Protein AF-A0A9X3ETE9-F1 (afdb_monomer)

Mean predicted aligned error: 12.45 Å

Organism: NCBI:txid889268

Secondary structure (DSSP, 8-state):
---HHHHHHHHHT-HHHHHHHHTS---SSPPPTTTS--HHHHHHHTT-HHHHHHHHHTT--TTPPPTTS--HHHHHHHHHGGGGHHHHHHHHHTTPPP-HHHHHHHHHHT-HHHHHHHHHHHHHTT--HHHHHHHHHHHHHHHHHHT-HHHHHHHHTT-SS--HHHHHHHHHHHHHHT-HHHHHHHHHH----HHHHHHHHHHHHHHH--HHHHHHHHHHHHHH-HHHHHHHHHHHHHS-TT-HHHHHHHHHHHHHTT--TT---TTS--HHHHHHHTT-HHHHHHHHHHT--TT-B-TTS-BHHHHHTT-TT-TTHHHHHHHHHHTT---SPPTT--------HHHHHHHHHHHHHHHHHHHHHHHHTTT--

InterPro domains:
  IPR002110 Ankyrin repeat [PF00023] (37-65)
  IPR002110 Ankyrin repeat [PF00023] (268-298)
  IPR002110 Ankyrin repeat [PS50088] (35-67)
  IPR002110 Ankyrin repeat [PS50088] (267-299)
  IPR002110 Ankyrin repeat [SM00248] (35-64)
  IPR002110 Ankyrin repeat [SM00248] (68-100)
  IPR002110 Ankyrin repeat [SM00248] (267-296)
  IPR036770 Ankyrin repeat-containing domain superfamily [G3DSA:1.25.40.20] (1-209)
  IPR036770 Ankyrin repeat-containing domain superfamily [G3DSA:1.25.40.20] (228-322)
  IPR036770 Ankyrin repeat-containing domain superfamily [SSF48403] (5-303)
  IPR050745 Multifunctional regulatory proteins [PTHR24189] (4-121)

Structure (mmCIF, N/CA/C/O backbone):
data_AF-A0A9X3ETE9-F1
#
_entry.id   AF-A0A9X3ETE9-F1
#
loop_
_atom_site.group_PDB
_atom_site.id
_atom_site.type_symbol
_atom_site.label_atom_id
_atom_site.label_alt_id
_atom_site.label_comp_id
_atom_site.label_asym_id
_atom_site.label_entity_id
_atom_site.label_seq_id
_atom_site.pdbx_PDB_ins_code
_atom_site.Cartn_x
_atom_site.Cartn_y
_atom_site.Cartn_z
_atom_site.occupancy
_atom_site.B_iso_or_equiv
_atom_site.auth_seq_id
_atom_site.auth_comp_id
_atom_site.auth_asym_id
_atom_site.auth_atom_id
_atom_site.pdbx_PDB_model_num
ATOM 1 N N . MET A 1 1 ? 34.733 -16.353 -20.279 1.00 51.34 1 MET A N 1
ATOM 2 C CA . MET A 1 1 ? 35.047 -15.405 -19.187 1.00 51.34 1 MET A CA 1
ATOM 3 C C . MET A 1 1 ? 34.885 -14.019 -19.765 1.00 51.34 1 MET A C 1
ATOM 5 O O . MET A 1 1 ? 35.639 -13.699 -20.680 1.00 51.34 1 MET A O 1
ATOM 9 N N . VAL A 1 2 ? 33.914 -13.235 -19.292 1.00 58.25 2 VAL A N 1
ATOM 10 C CA . VAL A 1 2 ? 33.825 -11.830 -19.703 1.00 58.25 2 VAL A CA 1
ATOM 11 C C . VAL A 1 2 ? 35.070 -11.108 -19.195 1.00 58.25 2 VAL A C 1
ATOM 13 O O . VAL A 1 2 ? 35.402 -11.134 -18.010 1.00 58.25 2 VAL A O 1
ATOM 16 N N . ASP A 1 3 ? 35.808 -10.542 -20.141 1.00 69.44 3 ASP A N 1
ATOM 17 C CA . ASP A 1 3 ? 37.119 -9.945 -19.928 1.00 69.44 3 ASP A CA 1
ATOM 18 C C . ASP A 1 3 ? 36.951 -8.635 -19.131 1.00 69.44 3 ASP A C 1
ATOM 20 O O . ASP A 1 3 ? 36.194 -7.753 -19.540 1.00 69.44 3 ASP A O 1
ATOM 24 N N . ALA A 1 4 ? 37.643 -8.465 -17.997 1.00 73.38 4 ALA A N 1
ATOM 25 C CA . ALA A 1 4 ? 37.587 -7.225 -17.200 1.00 73.38 4 ALA A CA 1
ATOM 26 C C . ALA A 1 4 ? 37.816 -5.931 -18.030 1.00 73.38 4 ALA A C 1
ATOM 28 O O . ALA A 1 4 ? 37.155 -4.922 -17.777 1.00 73.38 4 ALA A O 1
ATOM 29 N N . PRO A 1 5 ? 38.667 -5.940 -19.074 1.00 80.00 5 PRO A N 1
ATOM 30 C CA . PRO A 1 5 ? 38.791 -4.845 -20.032 1.00 80.00 5 PRO A CA 1
ATOM 31 C C . PRO A 1 5 ? 37.550 -4.545 -20.895 1.00 80.00 5 PRO A C 1
ATOM 33 O O . PRO A 1 5 ? 37.408 -3.409 -21.346 1.00 80.00 5 PRO A O 1
ATOM 36 N N . LEU A 1 6 ? 36.673 -5.522 -21.170 1.00 83.19 6 LEU A N 1
ATOM 37 C CA . LEU A 1 6 ? 35.391 -5.276 -21.848 1.00 83.19 6 LEU A CA 1
ATOM 38 C C . LEU A 1 6 ? 34.442 -4.518 -20.917 1.00 83.19 6 LEU A C 1
ATOM 40 O O . LEU A 1 6 ? 33.854 -3.526 -21.332 1.00 83.19 6 LEU A O 1
ATOM 44 N N . LEU A 1 7 ? 34.352 -4.924 -19.650 1.00 83.25 7 LEU A N 1
ATOM 45 C CA . LEU A 1 7 ? 33.510 -4.246 -18.659 1.00 83.25 7 LEU A CA 1
ATOM 46 C C . LEU A 1 7 ? 33.968 -2.815 -18.395 1.00 83.25 7 LEU A C 1
ATOM 48 O O . LEU A 1 7 ? 33.142 -1.917 -18.292 1.00 83.25 7 LEU A O 1
ATOM 52 N N . GLU A 1 8 ? 35.278 -2.578 -18.349 1.00 86.12 8 GLU A N 1
ATOM 53 C CA . GLU A 1 8 ? 35.814 -1.223 -18.236 1.00 86.12 8 GLU A CA 1
ATOM 54 C C . GLU A 1 8 ? 35.444 -0.366 -19.458 1.00 86.12 8 GLU A C 1
ATOM 56 O O . GLU A 1 8 ? 35.032 0.785 -19.310 1.00 86.12 8 GLU A O 1
ATOM 61 N N . ALA A 1 9 ? 35.505 -0.934 -20.667 1.00 88.81 9 ALA A N 1
ATOM 62 C CA . ALA A 1 9 ? 35.067 -0.245 -21.879 1.00 88.81 9 ALA A CA 1
ATOM 63 C C . ALA A 1 9 ? 33.563 0.083 -21.850 1.00 88.81 9 ALA A C 1
ATOM 65 O O . ALA A 1 9 ? 33.178 1.199 -22.211 1.00 88.81 9 ALA A O 1
ATOM 66 N N . VAL A 1 10 ? 32.729 -0.847 -21.370 1.00 89.81 10 VAL A N 1
ATOM 67 C CA . VAL A 1 10 ? 31.288 -0.635 -21.148 1.00 89.81 10 VAL A CA 1
ATOM 68 C C . VAL A 1 10 ? 31.057 0.482 -20.130 1.00 89.81 10 VAL A C 1
ATOM 70 O O . VAL A 1 10 ? 30.311 1.422 -20.403 1.00 89.81 10 VAL A O 1
ATOM 73 N N . ARG A 1 11 ? 31.756 0.437 -18.991 1.00 87.75 11 ARG A N 1
ATOM 74 C CA . ARG A 1 11 ? 31.643 1.410 -17.897 1.00 87.75 11 ARG A CA 1
ATOM 75 C C . ARG A 1 11 ? 31.957 2.835 -18.352 1.00 87.75 11 ARG A C 1
ATOM 77 O O . ARG A 1 11 ? 31.238 3.782 -18.023 1.00 87.75 11 ARG A O 1
ATOM 84 N N . VAL A 1 12 ? 33.031 2.988 -19.126 1.00 89.44 12 VAL A N 1
ATOM 85 C CA . VAL A 1 12 ? 33.466 4.275 -19.687 1.00 89.44 12 VAL A CA 1
ATOM 86 C C . VAL A 1 12 ? 32.588 4.711 -20.872 1.00 89.44 12 VAL A C 1
ATOM 88 O O . VAL A 1 12 ? 32.534 5.899 -21.185 1.00 89.44 12 VAL A O 1
ATOM 91 N N . GLY A 1 13 ? 31.855 3.788 -21.501 1.00 89.44 13 GLY A N 1
ATOM 92 C CA . GLY A 1 13 ? 31.030 4.060 -22.682 1.00 89.44 13 GLY A CA 1
ATOM 93 C C . GLY A 1 13 ? 31.830 4.119 -23.990 1.00 89.44 13 GLY A C 1
ATOM 94 O O . GLY A 1 13 ? 31.407 4.772 -24.943 1.00 89.44 13 GLY A O 1
ATOM 95 N N . SER A 1 14 ? 33.004 3.479 -24.048 1.00 93.31 14 SER A N 1
ATOM 96 C CA . SER A 1 14 ? 33.895 3.517 -25.215 1.00 93.31 14 SER A CA 1
ATOM 97 C C . SER A 1 14 ? 33.429 2.545 -26.303 1.00 93.31 14 SER A C 1
ATOM 99 O O . SER A 1 14 ? 33.795 1.370 -26.312 1.00 93.31 14 SER A O 1
ATOM 101 N N . LEU A 1 15 ? 32.629 3.037 -27.255 1.00 92.31 15 LEU A N 1
ATOM 102 C CA . LEU A 1 15 ? 32.088 2.223 -28.355 1.00 92.31 15 LEU A CA 1
ATOM 103 C C . LEU A 1 15 ? 33.179 1.541 -29.192 1.00 92.31 15 LEU A C 1
ATOM 105 O O . LEU A 1 15 ? 33.000 0.413 -29.644 1.00 92.31 15 LEU A O 1
ATOM 109 N N . GLU A 1 16 ? 34.308 2.213 -29.417 1.00 90.75 16 GLU A N 1
ATOM 110 C CA . GLU A 1 16 ? 35.420 1.661 -30.197 1.00 90.75 16 GLU A CA 1
ATOM 111 C C . GLU A 1 16 ? 36.113 0.503 -29.465 1.00 90.75 16 GLU A C 1
ATOM 113 O O . GLU A 1 16 ? 36.433 -0.521 -30.077 1.00 90.75 16 GLU A O 1
ATOM 118 N N . ASP A 1 17 ? 36.292 0.626 -28.147 1.00 88.69 17 ASP A N 1
ATOM 119 C CA . ASP A 1 17 ? 36.874 -0.437 -27.326 1.00 88.69 17 ASP A CA 1
ATOM 120 C C . ASP A 1 17 ? 35.930 -1.626 -27.188 1.00 88.69 17 ASP A C 1
ATOM 122 O O . ASP A 1 17 ? 36.381 -2.767 -27.280 1.00 88.69 17 ASP A O 1
ATOM 126 N N . VAL A 1 18 ? 34.627 -1.370 -27.034 1.00 89.19 18 VAL A N 1
ATOM 127 C CA . VAL A 1 18 ? 33.600 -2.417 -27.026 1.00 89.19 18 VAL A CA 1
ATOM 128 C C . VAL A 1 18 ? 33.622 -3.174 -28.359 1.00 89.19 18 VAL A C 1
ATOM 130 O O . VAL A 1 18 ? 33.816 -4.387 -28.358 1.00 89.19 18 VAL A O 1
ATOM 133 N N . ARG A 1 19 ? 33.562 -2.481 -29.509 1.00 88.00 19 ARG A N 1
ATOM 134 C CA . ARG A 1 19 ? 33.616 -3.123 -30.841 1.00 88.00 19 ARG A CA 1
ATOM 135 C C . ARG A 1 19 ? 34.871 -3.965 -31.054 1.00 88.00 19 ARG A C 1
ATOM 137 O O . ARG A 1 19 ? 34.775 -5.082 -31.555 1.00 88.00 19 ARG A O 1
ATOM 144 N N . ARG A 1 20 ? 36.050 -3.458 -30.670 1.00 85.75 20 ARG A N 1
ATOM 145 C CA . ARG A 1 20 ? 37.307 -4.218 -30.797 1.00 85.75 20 ARG A CA 1
ATOM 146 C C . ARG A 1 20 ? 37.286 -5.522 -30.008 1.00 85.75 20 ARG A C 1
ATOM 148 O O . ARG A 1 20 ? 37.911 -6.489 -30.430 1.00 85.75 20 ARG A O 1
ATOM 155 N N . ARG A 1 21 ? 36.607 -5.535 -28.863 1.00 81.88 21 ARG A N 1
ATOM 156 C CA . ARG A 1 21 ? 36.588 -6.668 -27.932 1.00 81.88 21 ARG A CA 1
ATOM 157 C C . ARG A 1 21 ? 35.494 -7.682 -28.253 1.00 81.88 21 ARG A C 1
ATOM 159 O O . ARG A 1 21 ? 35.711 -8.868 -28.036 1.00 81.88 21 ARG A O 1
ATOM 166 N N . LEU A 1 22 ? 34.392 -7.240 -28.855 1.00 81.00 22 LEU A N 1
ATOM 167 C CA . LEU A 1 22 ? 33.329 -8.109 -29.373 1.00 81.00 22 LEU A CA 1
ATOM 168 C C . LEU A 1 22 ? 33.778 -8.995 -30.548 1.00 81.00 22 LEU A C 1
ATOM 170 O O . LEU A 1 22 ? 33.190 -10.040 -30.789 1.00 81.00 22 LEU A O 1
ATOM 174 N N . ALA A 1 23 ? 34.848 -8.623 -31.259 1.00 65.44 23 ALA A N 1
ATOM 175 C CA . ALA A 1 23 ? 35.426 -9.441 -32.331 1.00 65.44 23 ALA A CA 1
ATOM 176 C C . ALA A 1 23 ? 36.166 -10.702 -31.826 1.00 65.44 23 ALA A C 1
ATOM 178 O O . ALA A 1 23 ? 36.505 -11.578 -32.624 1.00 65.44 23 ALA A O 1
ATOM 179 N N . ALA A 1 24 ? 36.443 -10.797 -30.522 1.00 60.81 24 ALA A N 1
ATOM 180 C CA . ALA A 1 24 ? 36.969 -12.002 -29.889 1.00 60.81 24 ALA A CA 1
ATOM 181 C C . ALA A 1 24 ? 35.802 -12.902 -29.456 1.00 60.81 24 ALA A C 1
ATOM 183 O O . ALA A 1 24 ? 34.765 -12.384 -29.062 1.00 60.81 24 ALA A O 1
ATOM 184 N N . THR A 1 25 ? 35.973 -14.229 -29.504 1.00 59.97 25 THR A N 1
ATOM 185 C CA . THR A 1 25 ? 34.996 -15.286 -29.147 1.00 59.97 25 THR A CA 1
ATOM 186 C C . THR A 1 25 ? 34.605 -15.275 -27.658 1.00 59.97 25 THR A C 1
ATOM 188 O O . THR A 1 25 ? 34.811 -16.249 -26.931 1.00 59.97 25 THR A O 1
ATOM 191 N N . THR A 1 26 ? 34.128 -14.135 -27.181 1.00 69.19 26 THR A N 1
ATOM 192 C CA . THR A 1 26 ? 33.789 -13.855 -25.795 1.00 69.19 26 THR A CA 1
ATOM 193 C C . THR A 1 26 ? 32.335 -14.231 -25.604 1.00 69.19 26 THR A C 1
ATOM 195 O O . THR A 1 26 ? 31.466 -13.694 -26.279 1.00 69.19 26 THR A O 1
ATOM 198 N N . ASP A 1 27 ? 32.084 -15.158 -24.690 1.00 77.06 27 ASP A N 1
ATOM 199 C CA . ASP A 1 27 ? 30.747 -15.385 -24.155 1.00 77.06 27 ASP A CA 1
ATOM 200 C C . ASP A 1 27 ? 30.310 -14.118 -23.399 1.00 77.06 27 ASP A C 1
ATOM 202 O O . ASP A 1 27 ? 30.956 -13.747 -22.415 1.00 77.06 27 ASP A O 1
ATOM 206 N N . LEU A 1 28 ? 29.297 -13.419 -23.920 1.00 82.44 28 LEU A N 1
ATOM 207 C CA . LEU A 1 28 ? 28.823 -12.121 -23.420 1.00 82.44 28 LEU A CA 1
ATOM 208 C C . LEU A 1 28 ? 27.898 -12.254 -22.207 1.00 82.44 28 LEU A C 1
ATOM 210 O O . LEU A 1 28 ? 27.725 -11.279 -21.471 1.00 82.44 28 LEU A O 1
ATOM 214 N N . ASP A 1 29 ? 27.392 -13.463 -21.969 1.00 80.44 29 ASP A N 1
ATOM 215 C CA . ASP A 1 29 ? 26.434 -13.763 -20.909 1.00 80.44 29 ASP A CA 1
ATOM 216 C C . ASP A 1 29 ? 27.143 -14.272 -19.639 1.00 80.44 29 ASP A C 1
ATOM 218 O O . ASP A 1 29 ? 26.524 -14.444 -18.587 1.00 80.44 29 ASP A O 1
ATOM 222 N N . THR A 1 30 ? 28.473 -14.469 -19.678 1.00 76.69 30 THR A N 1
ATOM 223 C CA . THR A 1 30 ? 29.238 -14.795 -18.465 1.00 76.69 30 THR A CA 1
ATOM 224 C C . THR A 1 30 ? 29.295 -13.590 -17.513 1.00 76.69 30 THR A C 1
ATOM 226 O O . THR A 1 30 ? 29.714 -12.496 -17.887 1.00 76.69 30 THR A O 1
ATOM 229 N N . ARG A 1 31 ? 29.017 -13.802 -16.226 1.00 74.31 31 ARG A N 1
ATOM 230 C CA . ARG A 1 31 ? 29.202 -12.770 -15.194 1.00 74.31 31 ARG A CA 1
ATOM 231 C C . ARG A 1 31 ? 30.657 -12.473 -14.855 1.00 74.31 31 ARG A C 1
ATOM 233 O O . ARG A 1 31 ? 31.522 -13.351 -14.845 1.00 74.31 31 ARG A O 1
ATOM 240 N N . SER A 1 32 ? 30.896 -11.226 -14.465 1.00 71.44 32 SER A N 1
ATOM 241 C CA . SER A 1 32 ? 32.123 -10.808 -13.793 1.00 71.44 32 SER A CA 1
ATOM 242 C C . SER A 1 32 ? 32.187 -11.300 -12.350 1.00 71.44 32 SER A C 1
ATOM 244 O O . SER A 1 32 ? 31.244 -11.099 -11.597 1.00 71.44 32 SER A O 1
ATOM 246 N N . HIS A 1 33 ? 33.337 -11.798 -11.896 1.00 64.50 33 HIS A N 1
ATOM 247 C CA . HIS A 1 33 ? 33.571 -12.004 -10.459 1.00 64.50 33 HIS A CA 1
ATOM 248 C C . HIS A 1 33 ? 33.733 -10.693 -9.671 1.00 64.50 33 HIS A C 1
ATOM 250 O O . HIS A 1 33 ? 33.586 -10.695 -8.456 1.00 64.50 33 HIS A O 1
ATOM 256 N N . ALA A 1 34 ? 34.089 -9.587 -10.336 1.00 62.03 34 ALA A N 1
ATOM 257 C CA . ALA A 1 34 ? 34.372 -8.317 -9.663 1.00 62.03 34 ALA A CA 1
ATOM 258 C C . ALA A 1 34 ? 33.107 -7.500 -9.364 1.00 62.03 34 ALA A C 1
ATOM 260 O O . ALA A 1 34 ? 33.119 -6.685 -8.445 1.00 62.03 34 ALA A O 1
ATOM 261 N N . TYR A 1 35 ? 32.048 -7.703 -10.152 1.00 59.22 35 TYR A N 1
ATOM 262 C CA . TYR A 1 35 ? 30.822 -6.908 -10.076 1.00 59.22 35 TYR A CA 1
ATOM 263 C C . TYR A 1 35 ? 29.533 -7.730 -10.175 1.00 59.22 35 TYR A C 1
ATOM 265 O O . TYR A 1 35 ? 28.466 -7.145 -10.109 1.00 59.22 35 TYR A O 1
ATOM 273 N N . GLU A 1 36 ? 29.617 -9.046 -10.396 1.00 72.75 36 GLU A N 1
ATOM 274 C CA . GLU A 1 36 ? 28.468 -9.954 -10.578 1.00 72.75 36 GLU A CA 1
ATOM 275 C C . GLU A 1 36 ? 27.497 -9.575 -11.718 1.00 72.75 36 GLU A C 1
ATOM 277 O O . GLU A 1 36 ? 26.457 -10.204 -11.879 1.00 72.75 36 GLU A O 1
ATOM 282 N N . TYR A 1 37 ? 27.890 -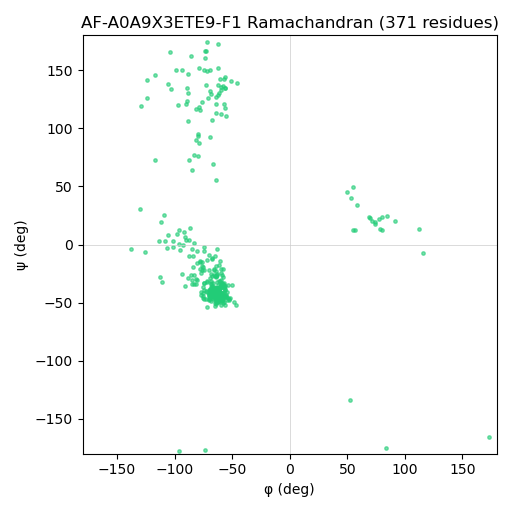8.637 -12.588 1.00 73.88 37 TYR A N 1
ATOM 283 C CA . TYR A 1 37 ? 27.147 -8.237 -13.786 1.00 73.88 37 TYR A CA 1
ATOM 284 C C . TYR A 1 37 ? 27.667 -8.909 -15.069 1.00 73.88 37 TYR A C 1
ATOM 286 O O . TYR A 1 37 ? 28.873 -9.169 -15.206 1.00 73.88 37 TYR A O 1
ATOM 294 N N . THR A 1 38 ? 26.772 -9.127 -16.035 1.00 83.19 38 THR A N 1
ATOM 295 C CA . THR A 1 38 ? 27.094 -9.297 -17.460 1.00 83.19 38 THR A CA 1
ATOM 296 C C . THR A 1 38 ? 27.479 -7.948 -18.079 1.00 83.19 38 THR A C 1
ATOM 298 O O . THR A 1 38 ? 27.264 -6.876 -17.503 1.00 83.19 38 THR A O 1
ATOM 301 N N . ALA A 1 39 ? 28.068 -7.972 -19.278 1.00 86.75 39 ALA A N 1
ATOM 302 C CA . ALA A 1 39 ? 28.385 -6.733 -19.988 1.00 86.75 39 ALA A CA 1
ATOM 303 C C . ALA A 1 39 ? 27.120 -5.921 -20.320 1.00 86.75 39 ALA A C 1
ATOM 305 O O . ALA A 1 39 ? 27.159 -4.690 -20.275 1.00 86.75 39 ALA A O 1
ATOM 306 N N . LEU A 1 40 ? 26.010 -6.604 -20.627 1.00 87.94 40 LEU A N 1
ATOM 307 C CA . LEU A 1 40 ? 24.732 -5.972 -20.941 1.00 87.94 40 LEU A CA 1
ATOM 308 C C . LEU A 1 40 ? 24.112 -5.328 -19.697 1.00 87.94 40 LEU A C 1
ATOM 310 O O . LEU A 1 40 ? 23.777 -4.150 -19.752 1.00 87.94 40 LEU A O 1
ATOM 314 N N . GLU A 1 41 ? 24.050 -6.036 -18.566 1.00 84.12 41 GLU A N 1
ATOM 315 C CA . GLU A 1 41 ? 23.516 -5.495 -17.304 1.00 84.12 41 GLU A CA 1
ATOM 316 C C . GLU A 1 41 ? 24.243 -4.210 -16.885 1.00 84.12 41 GLU A C 1
ATOM 318 O O . GLU A 1 41 ? 23.608 -3.216 -16.539 1.00 84.12 41 GLU A O 1
ATOM 323 N N . LEU A 1 42 ? 25.576 -4.183 -17.000 1.00 86.25 42 LEU A N 1
ATOM 324 C CA . LEU A 1 42 ? 26.360 -2.986 -16.694 1.00 86.25 42 LEU A CA 1
ATOM 325 C C . LEU A 1 42 ? 26.067 -1.830 -17.665 1.00 86.25 42 LEU A C 1
ATOM 327 O O . LEU A 1 42 ? 26.061 -0.671 -17.257 1.00 86.25 42 LEU A O 1
ATOM 331 N N . ALA A 1 43 ? 25.840 -2.116 -18.950 1.00 89.06 43 ALA A N 1
ATOM 332 C CA . ALA A 1 43 ? 25.465 -1.090 -19.921 1.00 89.06 43 ALA A CA 1
ATOM 333 C C . ALA A 1 43 ? 24.079 -0.506 -19.611 1.00 89.06 43 ALA A C 1
ATOM 335 O O . ALA A 1 43 ? 23.904 0.713 -19.701 1.00 89.06 43 ALA A O 1
ATOM 336 N N . LEU A 1 44 ? 23.131 -1.362 -19.215 1.00 88.12 44 LEU A N 1
ATOM 337 C CA . LEU A 1 44 ? 21.776 -0.980 -18.824 1.00 88.12 44 LEU A CA 1
ATOM 338 C C . LEU A 1 44 ? 21.794 -0.131 -17.560 1.00 88.12 44 LEU A C 1
ATOM 340 O O . LEU A 1 44 ? 21.331 0.997 -17.631 1.00 88.12 44 LEU A O 1
ATOM 344 N N . ALA A 1 45 ? 22.440 -0.587 -16.483 1.00 82.81 45 ALA A N 1
ATOM 345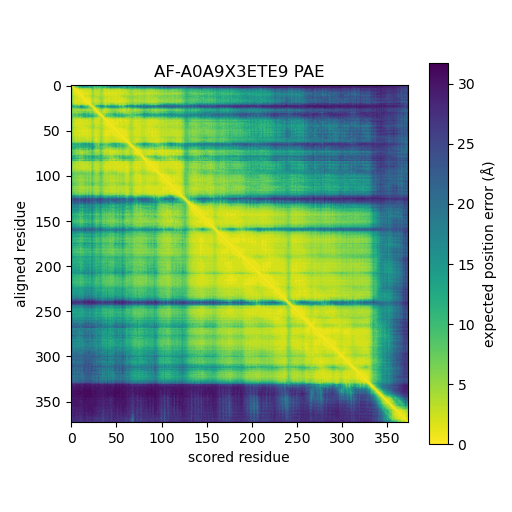 C CA . ALA A 1 45 ? 22.571 0.138 -15.211 1.00 82.81 45 ALA A CA 1
ATOM 346 C C . ALA A 1 45 ? 23.301 1.491 -15.329 1.00 82.81 45 ALA A C 1
ATOM 348 O O . ALA A 1 45 ? 23.271 2.311 -14.417 1.00 82.81 45 ALA A O 1
ATOM 349 N N . LEU A 1 46 ? 23.989 1.740 -16.447 1.00 86.12 46 LEU A N 1
ATOM 350 C CA . LEU A 1 46 ? 24.683 2.996 -16.738 1.00 86.12 46 LEU A CA 1
ATOM 351 C C . LEU A 1 46 ? 23.998 3.832 -17.832 1.00 86.12 46 LEU A C 1
ATOM 353 O O . LEU A 1 46 ? 24.547 4.861 -18.240 1.00 86.12 46 LEU A O 1
ATOM 357 N N . GLY A 1 47 ? 22.848 3.392 -18.348 1.00 87.06 47 GLY A N 1
ATOM 358 C CA . GLY A 1 47 ? 22.072 4.131 -19.345 1.00 87.06 47 GLY A CA 1
ATOM 359 C C . GLY A 1 47 ? 22.757 4.203 -20.713 1.00 87.06 47 GLY A C 1
ATOM 360 O O . GLY A 1 47 ? 22.547 5.141 -21.484 1.00 87.06 47 GLY A O 1
ATOM 361 N N . ARG A 1 48 ? 23.659 3.263 -21.024 1.00 90.38 48 ARG A N 1
ATOM 362 C CA . ARG A 1 48 ? 24.523 3.314 -22.213 1.00 90.38 48 ARG A CA 1
ATOM 363 C C . ARG A 1 48 ? 23.840 2.686 -23.427 1.00 90.38 48 ARG A C 1
ATOM 365 O O . ARG A 1 48 ? 24.265 1.632 -23.888 1.00 90.38 48 ARG A O 1
ATOM 372 N N . VAL A 1 49 ? 22.840 3.369 -23.986 1.00 91.06 49 VAL A N 1
ATOM 373 C CA . VAL A 1 49 ? 22.036 2.892 -25.137 1.00 91.06 49 VAL A CA 1
ATOM 374 C C . VAL A 1 49 ? 22.891 2.368 -26.294 1.00 91.06 49 VAL A C 1
ATOM 376 O O . VAL A 1 49 ? 22.680 1.258 -26.774 1.00 91.06 49 VAL A O 1
ATOM 379 N N . ASP A 1 50 ? 23.898 3.131 -26.722 1.00 93.50 50 ASP A N 1
ATOM 380 C CA . ASP A 1 50 ? 24.749 2.735 -27.850 1.00 93.50 50 ASP A CA 1
ATOM 381 C C . ASP A 1 50 ? 25.634 1.520 -27.544 1.00 93.50 50 ASP A C 1
ATOM 383 O O . ASP A 1 50 ? 25.935 0.734 -28.441 1.00 93.50 50 ASP A O 1
ATOM 387 N N . VAL A 1 51 ? 26.053 1.356 -26.286 1.00 93.06 51 VAL A N 1
ATOM 388 C CA . VAL A 1 51 ? 26.833 0.190 -25.856 1.00 93.06 51 VAL A CA 1
ATOM 389 C C . VAL A 1 51 ? 25.926 -1.029 -25.745 1.00 93.06 51 VAL A C 1
ATOM 391 O O . VAL A 1 51 ? 26.285 -2.078 -26.266 1.00 93.06 51 VAL A O 1
ATOM 394 N N . ALA A 1 52 ? 24.750 -0.885 -25.129 1.00 92.50 52 ALA A N 1
ATOM 395 C CA . ALA A 1 52 ? 23.753 -1.947 -25.030 1.00 92.50 52 ALA A CA 1
ATOM 396 C C . ALA A 1 52 ? 23.384 -2.482 -26.420 1.00 92.50 52 ALA A C 1
ATOM 398 O O . ALA A 1 52 ? 23.411 -3.688 -26.633 1.00 92.50 52 ALA A O 1
ATOM 399 N N . ARG A 1 53 ? 23.175 -1.589 -27.397 1.00 94.25 53 ARG A N 1
ATOM 400 C CA . ARG A 1 53 ? 22.909 -1.966 -28.792 1.00 94.25 53 ARG A CA 1
ATOM 401 C C . ARG A 1 53 ? 24.040 -2.788 -29.393 1.00 94.25 53 ARG A C 1
ATOM 403 O O . ARG A 1 53 ? 23.781 -3.838 -29.955 1.00 94.25 53 ARG A O 1
ATOM 410 N N . LEU A 1 54 ? 25.294 -2.371 -29.213 1.00 92.62 54 LEU A N 1
ATOM 411 C CA . LEU A 1 54 ? 26.437 -3.148 -29.704 1.00 92.62 54 LEU A CA 1
ATOM 412 C C . LEU A 1 54 ? 26.540 -4.538 -29.066 1.00 92.62 54 LEU A C 1
ATOM 414 O O . LEU A 1 54 ? 26.953 -5.477 -29.740 1.00 92.62 54 LEU A O 1
ATOM 418 N N . LEU A 1 55 ? 26.215 -4.661 -27.779 1.00 91.06 55 LEU A N 1
ATOM 419 C CA . LEU A 1 55 ? 26.240 -5.941 -27.073 1.00 91.06 55 LEU A CA 1
ATOM 420 C C . LEU A 1 55 ? 25.115 -6.866 -27.562 1.00 91.06 55 LEU A C 1
ATOM 422 O O . LEU A 1 55 ? 25.370 -8.036 -27.833 1.00 91.06 55 LEU A O 1
ATOM 426 N N . LEU A 1 56 ? 23.906 -6.330 -27.740 1.00 92.44 56 LEU A N 1
ATOM 427 C CA . LEU A 1 56 ? 22.746 -7.058 -28.259 1.00 92.44 56 LEU A CA 1
ATOM 428 C C . LEU A 1 56 ? 22.928 -7.467 -29.731 1.00 92.44 56 LEU A C 1
ATOM 430 O O . LEU A 1 56 ? 22.673 -8.616 -30.084 1.00 92.44 56 LEU A O 1
ATOM 434 N N . ASP A 1 57 ? 23.459 -6.578 -30.576 1.00 91.81 57 ASP A N 1
ATOM 435 C CA . ASP A 1 57 ? 23.829 -6.873 -31.971 1.00 91.81 57 ASP A CA 1
ATOM 436 C C . ASP A 1 57 ? 24.888 -7.984 -32.064 1.00 91.81 57 ASP A C 1
ATOM 438 O O . ASP A 1 57 ? 24.935 -8.736 -33.040 1.00 91.81 57 ASP A O 1
ATOM 442 N N . ALA A 1 58 ? 25.753 -8.093 -31.050 1.00 89.62 58 ALA A N 1
ATOM 443 C CA . ALA A 1 58 ? 26.760 -9.145 -30.942 1.00 89.62 58 ALA A CA 1
ATOM 444 C C . ALA A 1 58 ? 26.222 -10.459 -30.345 1.00 89.62 58 ALA A C 1
ATOM 446 O O . ALA A 1 58 ? 26.984 -11.419 -30.230 1.00 89.62 58 ALA A O 1
ATOM 447 N N . GLY A 1 59 ? 24.928 -10.521 -30.016 1.00 88.62 59 GLY A N 1
ATOM 448 C CA . GLY A 1 59 ? 24.249 -11.727 -29.551 1.00 88.62 59 GLY A CA 1
ATOM 449 C C . GLY A 1 59 ? 24.243 -11.926 -28.037 1.00 88.62 59 GLY A C 1
ATOM 450 O O . GLY A 1 59 ? 24.060 -13.061 -27.612 1.00 88.62 59 GLY A O 1
ATOM 451 N N . ALA A 1 60 ? 24.452 -10.873 -27.236 1.00 89.50 60 ALA A N 1
ATOM 452 C CA . ALA A 1 60 ? 24.170 -10.942 -25.800 1.00 89.50 60 ALA A CA 1
ATOM 453 C C . ALA A 1 60 ? 22.686 -11.272 -25.577 1.00 89.50 60 ALA A C 1
ATOM 455 O O . ALA A 1 60 ? 21.824 -10.650 -26.205 1.00 89.50 60 ALA A O 1
ATOM 456 N N . ASP A 1 61 ? 22.389 -12.227 -24.698 1.00 87.56 61 ASP A N 1
ATOM 457 C CA . ASP A 1 61 ? 21.017 -12.637 -24.406 1.00 87.56 61 ASP A CA 1
ATOM 458 C C . ASP A 1 61 ? 20.349 -11.611 -23.471 1.00 87.56 61 ASP A C 1
ATOM 460 O O . ASP A 1 61 ? 20.766 -11.465 -22.315 1.00 87.56 61 ASP A O 1
ATOM 464 N N . PRO A 1 62 ? 19.295 -10.896 -23.915 1.00 88.81 62 PRO A N 1
ATOM 465 C CA . PRO A 1 62 ? 18.587 -9.949 -23.058 1.00 88.81 62 PRO A CA 1
ATOM 466 C C . PRO A 1 62 ? 17.815 -10.621 -21.913 1.00 88.81 62 PRO A C 1
ATOM 468 O O . PRO A 1 62 ? 17.366 -9.927 -21.003 1.00 88.81 62 PRO A O 1
ATOM 471 N N . ASN A 1 63 ? 17.650 -11.947 -21.945 1.00 85.31 63 ASN A N 1
ATOM 472 C CA . ASN A 1 63 ? 16.954 -12.732 -20.927 1.00 85.31 63 ASN A CA 1
ATOM 473 C C . ASN A 1 63 ? 17.909 -13.540 -20.036 1.00 85.31 63 ASN A C 1
ATOM 475 O O . ASN A 1 63 ? 17.449 -14.376 -19.251 1.00 85.31 63 ASN A O 1
ATOM 479 N N . ALA A 1 64 ? 19.225 -13.329 -20.148 1.00 80.44 64 ALA A N 1
ATOM 480 C CA . ALA A 1 64 ? 20.189 -13.983 -19.275 1.00 80.44 64 ALA A CA 1
ATOM 481 C C . ALA A 1 64 ? 19.863 -13.656 -17.806 1.00 80.44 64 ALA A C 1
ATOM 483 O O . ALA A 1 64 ? 19.838 -12.491 -17.411 1.00 80.44 64 ALA A O 1
ATOM 484 N N . ALA A 1 65 ? 19.601 -14.689 -16.996 1.00 65.25 65 ALA A N 1
ATOM 485 C CA . ALA A 1 65 ? 19.191 -14.529 -15.600 1.00 65.25 65 ALA A CA 1
ATOM 486 C C . ALA A 1 65 ? 20.213 -13.695 -14.822 1.00 65.25 65 ALA A C 1
ATOM 488 O O . ALA A 1 65 ? 21.412 -13.963 -14.953 1.00 65.25 65 ALA A O 1
ATOM 489 N N . SER A 1 66 ? 19.767 -12.726 -14.011 1.00 66.31 66 SER A N 1
ATOM 490 C CA . SER A 1 66 ? 20.656 -11.916 -13.167 1.00 66.31 66 SER A CA 1
ATOM 491 C C . SER A 1 66 ? 21.228 -12.677 -11.965 1.00 66.31 66 SER A C 1
ATOM 493 O O . SER A 1 66 ? 20.776 -13.773 -11.656 1.00 66.31 66 SER A O 1
ATOM 495 N N . ALA A 1 67 ? 22.247 -12.137 -11.281 1.00 60.44 67 ALA A N 1
ATOM 496 C CA . ALA A 1 67 ? 22.729 -12.691 -10.006 1.00 60.44 67 ALA A CA 1
ATOM 497 C C . ALA A 1 67 ? 21.640 -12.611 -8.923 1.00 60.44 67 ALA A C 1
ATOM 499 O O . ALA A 1 67 ? 21.620 -13.427 -8.006 1.00 60.44 67 ALA A O 1
ATOM 500 N N . ASN A 1 68 ? 20.734 -11.648 -9.093 1.00 62.03 68 ASN A N 1
ATOM 501 C CA . ASN A 1 68 ? 19.636 -11.322 -8.195 1.00 62.03 68 ASN A CA 1
ATOM 502 C C . ASN A 1 68 ? 18.264 -11.649 -8.823 1.00 62.03 68 ASN A C 1
ATOM 504 O O . ASN A 1 68 ? 17.268 -11.022 -8.474 1.00 62.03 68 ASN A O 1
ATOM 508 N N . ASP A 1 69 ? 18.228 -12.509 -9.851 1.00 65.19 69 ASP A N 1
ATOM 509 C CA . ASP A 1 69 ? 17.029 -12.829 -10.651 1.00 65.19 69 ASP A CA 1
ATOM 510 C C . ASP A 1 69 ? 16.303 -11.610 -11.283 1.00 65.19 69 ASP A C 1
ATOM 512 O O . ASP A 1 69 ? 15.209 -11.735 -11.825 1.00 65.19 69 ASP A O 1
ATOM 516 N N . THR A 1 70 ? 16.923 -10.426 -11.277 1.00 69.94 70 THR A N 1
ATOM 517 C CA . THR A 1 70 ? 16.404 -9.187 -11.880 1.00 69.94 70 THR A CA 1
ATOM 518 C C . THR A 1 70 ? 16.604 -9.174 -13.398 1.00 69.94 70 THR A C 1
ATOM 520 O O . THR A 1 70 ? 17.732 -9.197 -13.869 1.00 69.94 70 THR A O 1
ATOM 523 N N . ASP A 1 71 ? 15.547 -9.110 -14.203 1.00 77.62 71 ASP A N 1
ATOM 524 C CA . ASP A 1 71 ? 15.695 -9.060 -15.665 1.00 77.62 71 ASP A CA 1
ATOM 525 C C . ASP A 1 71 ? 16.200 -7.698 -16.194 1.00 77.62 71 ASP A C 1
ATOM 527 O O . ASP A 1 71 ? 16.104 -6.651 -15.546 1.00 77.62 71 ASP A O 1
ATOM 531 N N . ALA A 1 72 ? 16.725 -7.713 -17.423 1.00 81.56 72 ALA A N 1
ATOM 532 C CA . ALA A 1 72 ? 17.274 -6.545 -18.113 1.00 81.56 72 ALA A CA 1
ATOM 533 C C . ALA A 1 72 ? 16.269 -5.386 -18.276 1.00 81.56 72 ALA A C 1
ATOM 535 O O . ALA A 1 72 ? 16.663 -4.217 -18.229 1.00 81.56 72 ALA A O 1
ATOM 536 N N . LEU A 1 73 ? 14.979 -5.690 -18.463 1.00 83.44 73 LEU A N 1
ATOM 537 C CA . LEU A 1 73 ? 13.933 -4.674 -18.607 1.00 83.44 73 LEU A CA 1
ATOM 538 C C . LEU A 1 73 ? 13.686 -3.949 -17.279 1.00 83.44 73 LEU A C 1
ATOM 540 O O . LEU A 1 73 ? 13.584 -2.724 -17.275 1.00 83.44 73 LEU A O 1
ATOM 544 N N . THR A 1 74 ? 13.665 -4.674 -16.161 1.00 83.38 74 THR A N 1
ATOM 545 C CA . THR A 1 74 ? 13.519 -4.112 -14.811 1.00 83.38 74 THR A CA 1
ATOM 546 C C . THR A 1 74 ? 14.649 -3.131 -14.507 1.00 83.38 74 THR A C 1
ATOM 548 O O . THR A 1 74 ? 14.378 -1.983 -14.157 1.00 83.38 74 THR A O 1
ATOM 551 N N . VAL A 1 75 ? 15.907 -3.524 -14.755 1.00 82.12 75 VAL A N 1
ATOM 552 C CA . VAL A 1 75 ? 17.077 -2.645 -14.553 1.00 82.12 75 VAL A CA 1
ATOM 553 C C . VAL A 1 75 ? 16.986 -1.377 -15.407 1.00 82.12 75 VAL A C 1
ATOM 555 O O . VAL A 1 75 ? 17.279 -0.282 -14.928 1.00 82.12 75 VAL A O 1
ATOM 558 N N . ALA A 1 76 ? 16.567 -1.499 -16.671 1.00 84.19 76 ALA A N 1
ATOM 559 C CA . ALA A 1 76 ? 16.422 -0.341 -17.547 1.00 84.19 76 ALA A CA 1
ATOM 560 C C . ALA A 1 76 ? 15.389 0.663 -17.002 1.00 84.19 76 ALA A C 1
ATOM 562 O O . ALA A 1 76 ? 15.641 1.868 -17.032 1.00 84.19 76 ALA A O 1
ATOM 563 N N . ILE A 1 77 ? 14.256 0.175 -16.487 1.00 84.56 77 ILE A N 1
ATOM 564 C CA . ILE A 1 77 ? 13.137 0.997 -16.005 1.00 84.56 77 ILE A CA 1
ATOM 565 C C . ILE A 1 77 ? 13.468 1.699 -14.683 1.00 84.56 77 ILE A C 1
ATOM 567 O O . ILE A 1 77 ? 13.208 2.898 -14.546 1.00 84.56 77 ILE A O 1
ATOM 571 N N . GLU A 1 78 ? 14.033 0.976 -13.712 1.00 79.75 78 GLU A N 1
ATOM 572 C CA . GLU A 1 78 ? 14.244 1.486 -12.349 1.00 79.75 78 GLU A CA 1
ATOM 573 C C . GLU A 1 78 ? 15.284 2.610 -12.279 1.00 79.75 78 GLU A C 1
ATOM 575 O O . GLU A 1 78 ? 15.114 3.568 -11.522 1.00 79.75 78 GLU A O 1
ATOM 580 N N . GLU A 1 79 ? 16.331 2.531 -13.098 1.00 74.00 79 GLU A N 1
ATOM 581 C CA . GLU A 1 79 ? 17.484 3.431 -12.997 1.00 74.00 79 GLU A CA 1
ATOM 582 C C . GLU A 1 79 ? 17.298 4.756 -13.762 1.00 74.00 79 GLU A C 1
ATOM 584 O O . GLU A 1 79 ? 17.890 5.777 -13.399 1.00 74.00 79 GLU A O 1
ATOM 589 N N . PHE A 1 80 ? 16.471 4.778 -14.819 1.00 71.44 80 PHE A N 1
ATOM 590 C CA . PHE A 1 80 ? 16.437 5.905 -15.767 1.00 71.44 80 PHE A CA 1
ATOM 591 C C . PHE A 1 80 ? 15.061 6.542 -16.001 1.00 71.44 80 PHE A C 1
ATOM 593 O O . PHE A 1 80 ? 15.000 7.585 -16.661 1.00 71.44 80 PHE A O 1
ATOM 600 N N . GLY A 1 81 ? 13.963 5.991 -15.468 1.00 70.12 81 GLY A N 1
ATOM 601 C CA . GLY A 1 81 ? 12.614 6.535 -15.701 1.00 70.12 81 GLY A CA 1
ATOM 602 C C . GLY A 1 81 ? 12.324 6.710 -17.199 1.00 70.12 81 GLY A C 1
ATOM 603 O O . GLY A 1 81 ? 12.682 5.843 -17.985 1.00 70.12 81 GLY A O 1
ATOM 604 N N . GLU A 1 82 ? 11.782 7.851 -17.642 1.00 73.81 82 GLU A N 1
ATOM 605 C CA . GLU A 1 82 ? 11.505 8.100 -19.076 1.00 73.81 82 GLU A CA 1
ATOM 606 C C . GLU A 1 82 ? 12.761 8.049 -19.973 1.00 73.81 82 GLU A C 1
ATOM 608 O O . GLU A 1 82 ? 12.680 7.745 -21.163 1.00 73.81 82 GLU A O 1
ATOM 613 N N . ALA A 1 83 ? 13.957 8.297 -19.424 1.00 79.81 83 ALA A N 1
ATOM 614 C CA . ALA A 1 83 ? 15.199 8.177 -20.190 1.00 79.81 83 ALA A CA 1
ATOM 615 C C . ALA A 1 83 ? 15.550 6.713 -20.531 1.00 79.81 83 ALA A C 1
ATOM 617 O O . ALA A 1 83 ? 16.450 6.473 -21.338 1.00 79.81 83 ALA A O 1
ATOM 618 N N . SER A 1 84 ? 14.825 5.747 -19.958 1.00 81.56 84 SER A N 1
ATOM 619 C CA . SER A 1 84 ? 14.924 4.324 -20.280 1.00 81.56 84 SER A CA 1
ATOM 620 C C . SER A 1 84 ? 14.207 3.929 -21.572 1.00 81.56 84 SER A C 1
ATOM 622 O O . SER A 1 84 ? 14.483 2.844 -22.077 1.00 81.56 84 SER A O 1
ATOM 624 N N . HIS A 1 85 ? 13.336 4.771 -22.153 1.00 91.31 85 HIS A N 1
ATOM 625 C CA . HIS A 1 85 ? 12.519 4.385 -23.321 1.00 91.31 85 HIS A CA 1
ATOM 626 C C . HIS A 1 85 ? 13.337 3.796 -24.479 1.00 91.31 85 HIS A C 1
ATOM 628 O O . HIS A 1 85 ? 12.982 2.716 -24.951 1.00 91.31 85 HIS A O 1
ATOM 634 N N . PRO A 1 86 ? 14.477 4.393 -24.892 1.00 91.06 86 PRO A N 1
ATOM 635 C CA . PRO A 1 86 ? 15.299 3.813 -25.953 1.00 91.06 86 PRO A CA 1
ATOM 636 C C . PRO A 1 86 ? 15.944 2.473 -25.571 1.00 91.06 86 PRO A C 1
ATOM 638 O O . PRO A 1 86 ? 16.266 1.688 -26.456 1.00 91.06 86 PRO A O 1
ATOM 641 N N . LEU A 1 87 ? 16.177 2.216 -24.277 1.00 90.50 87 LEU A N 1
ATOM 642 C CA . LEU A 1 87 ? 16.672 0.923 -23.794 1.00 90.50 87 LEU A CA 1
ATOM 643 C C . LEU A 1 87 ? 15.567 -0.127 -23.798 1.00 90.50 87 LEU A C 1
ATOM 645 O O . LEU A 1 87 ? 15.822 -1.251 -24.209 1.00 90.50 87 LEU A O 1
ATOM 649 N N . ILE A 1 88 ? 14.358 0.237 -23.371 1.00 91.44 88 ILE A N 1
ATOM 650 C CA . ILE A 1 88 ? 13.196 -0.656 -23.379 1.00 91.44 88 ILE A CA 1
ATOM 651 C C . ILE A 1 88 ? 12.872 -1.076 -24.813 1.00 91.44 88 ILE A C 1
ATOM 653 O O . ILE A 1 88 ? 12.750 -2.267 -25.074 1.00 91.44 88 ILE A O 1
ATOM 657 N N . GLU A 1 89 ? 12.783 -0.121 -25.745 1.00 91.31 89 GLU A N 1
ATOM 658 C CA . GLU A 1 89 ? 12.533 -0.405 -27.166 1.00 91.31 89 GLU A CA 1
ATOM 659 C C . GLU A 1 89 ? 13.596 -1.356 -27.728 1.00 91.31 89 GLU A C 1
ATOM 661 O O . GLU A 1 89 ? 13.269 -2.411 -28.263 1.00 91.31 89 GLU A O 1
ATOM 666 N N . LEU A 1 90 ? 14.872 -1.040 -27.496 1.00 92.69 90 LEU A N 1
ATOM 667 C CA . LEU A 1 90 ? 15.995 -1.862 -27.932 1.00 92.69 90 LEU A CA 1
ATOM 668 C C . LEU A 1 90 ? 15.964 -3.279 -27.335 1.00 92.69 90 LEU A C 1
ATOM 670 O O . LEU A 1 90 ? 16.233 -4.248 -28.035 1.00 92.69 90 LEU A O 1
ATOM 674 N N . LEU A 1 91 ? 15.655 -3.423 -26.046 1.00 91.81 91 LEU A N 1
ATOM 675 C CA . LEU A 1 91 ? 15.569 -4.731 -25.398 1.00 91.81 91 LEU A CA 1
ATOM 676 C C . LEU A 1 91 ? 14.418 -5.561 -25.981 1.00 91.81 91 LEU A C 1
ATOM 678 O O . LEU A 1 91 ? 14.621 -6.729 -26.316 1.00 91.81 91 LEU A O 1
ATOM 682 N N . LEU A 1 92 ? 13.236 -4.964 -26.150 1.00 91.25 92 LEU A N 1
ATOM 683 C CA . LEU A 1 92 ? 12.071 -5.635 -26.733 1.00 91.25 92 LEU A CA 1
ATOM 684 C C . LEU A 1 92 ? 12.317 -6.048 -28.193 1.00 91.25 92 LEU A C 1
ATOM 686 O O . LEU A 1 92 ? 11.994 -7.177 -28.563 1.00 91.25 92 LEU A O 1
ATOM 690 N N . ASP A 1 93 ? 12.957 -5.193 -28.997 1.00 91.56 93 ASP A N 1
ATOM 691 C CA . ASP A 1 93 ? 13.334 -5.493 -30.388 1.00 91.56 93 ASP A CA 1
ATOM 692 C C . ASP A 1 93 ? 14.281 -6.701 -30.495 1.00 91.56 93 ASP A C 1
ATOM 694 O O . ASP A 1 93 ? 14.231 -7.456 -31.470 1.00 91.56 93 ASP A O 1
ATOM 698 N N . HIS A 1 94 ? 15.122 -6.916 -29.479 1.00 91.56 94 HIS A N 1
ATOM 699 C CA . HIS A 1 94 ? 16.030 -8.062 -29.385 1.00 91.56 94 HIS A CA 1
ATOM 700 C C . HIS A 1 94 ? 15.431 -9.267 -28.635 1.00 91.56 94 HIS A C 1
ATOM 702 O O . HIS A 1 94 ? 16.137 -10.239 -28.368 1.00 91.56 94 HIS A O 1
ATOM 708 N N . GLY A 1 95 ? 14.126 -9.255 -28.341 1.00 87.75 95 GLY A N 1
ATOM 709 C CA . GLY A 1 95 ? 13.412 -10.395 -27.762 1.00 87.75 95 GLY A CA 1
ATOM 710 C C . GLY A 1 95 ? 13.507 -10.506 -26.240 1.00 87.75 95 GLY A C 1
ATOM 711 O O . GLY A 1 95 ? 13.372 -11.608 -25.702 1.00 87.75 95 GLY A O 1
ATOM 712 N N . ALA A 1 96 ? 13.747 -9.396 -25.535 1.00 88.38 96 ALA A N 1
ATOM 713 C CA . ALA A 1 96 ? 13.579 -9.350 -24.087 1.00 88.38 96 ALA A CA 1
ATOM 714 C C . ALA A 1 96 ? 12.120 -9.641 -23.715 1.00 88.38 96 ALA A C 1
ATOM 716 O O . ALA A 1 96 ? 11.196 -9.028 -24.257 1.00 88.38 96 ALA A O 1
ATOM 717 N N . ARG A 1 97 ? 11.912 -10.557 -22.772 1.00 84.69 97 ARG A N 1
ATOM 718 C CA . ARG A 1 97 ? 10.582 -10.904 -22.277 1.00 84.69 97 ARG A CA 1
ATOM 719 C C . ARG A 1 97 ? 10.211 -10.004 -21.108 1.00 84.69 97 ARG A C 1
ATOM 721 O O . ARG A 1 97 ? 10.949 -9.981 -20.122 1.00 84.69 97 ARG A O 1
ATOM 728 N N . PRO A 1 98 ? 9.081 -9.283 -21.179 1.00 83.56 98 PRO A N 1
ATOM 729 C CA . PRO A 1 98 ? 8.584 -8.548 -20.030 1.00 83.56 98 PRO A CA 1
ATOM 730 C C . PRO A 1 98 ? 8.314 -9.506 -18.873 1.00 83.56 98 PRO A C 1
ATOM 732 O O . PRO A 1 98 ? 7.703 -10.558 -19.057 1.00 83.56 98 PRO A O 1
ATOM 735 N N . SER A 1 99 ? 8.732 -9.113 -17.679 1.00 80.75 99 SER A N 1
ATOM 736 C CA . SER A 1 99 ? 8.376 -9.792 -16.441 1.00 80.75 99 SER A CA 1
ATOM 737 C C . SER A 1 99 ? 7.319 -8.998 -15.675 1.00 80.75 99 SER A C 1
ATOM 739 O O . SER A 1 99 ? 7.110 -7.799 -15.909 1.00 80.75 99 SER A O 1
ATOM 741 N N . ASP A 1 100 ? 6.699 -9.653 -14.696 1.00 77.62 100 ASP A N 1
ATOM 742 C CA . ASP A 1 100 ? 5.825 -8.985 -13.731 1.00 77.62 100 ASP A CA 1
ATOM 743 C C . ASP A 1 100 ? 6.571 -7.869 -12.981 1.00 77.62 100 ASP A C 1
ATOM 745 O O . ASP A 1 100 ? 5.994 -6.815 -12.709 1.00 77.62 100 ASP A O 1
ATOM 749 N N . ALA A 1 101 ? 7.865 -8.068 -12.695 1.00 80.62 101 ALA A N 1
ATOM 750 C CA . ALA A 1 101 ? 8.713 -7.098 -12.008 1.00 80.62 101 ALA A CA 1
ATOM 751 C C . ALA A 1 101 ? 8.944 -5.839 -12.855 1.00 80.62 101 ALA A C 1
ATOM 753 O O . ALA A 1 101 ? 8.719 -4.732 -12.364 1.00 80.62 101 ALA A O 1
ATOM 754 N N . ALA A 1 102 ? 9.284 -5.992 -14.138 1.00 83.81 102 ALA A N 1
ATOM 755 C CA . ALA A 1 102 ? 9.480 -4.874 -15.059 1.00 83.81 102 ALA A CA 1
ATOM 756 C C . ALA A 1 102 ? 8.194 -4.050 -15.206 1.00 83.81 102 ALA A C 1
ATOM 758 O O . ALA A 1 102 ? 8.205 -2.817 -15.153 1.00 83.81 102 ALA A O 1
ATOM 759 N N . LEU A 1 103 ? 7.055 -4.732 -15.337 1.00 82.75 103 LEU A N 1
ATOM 760 C CA . LEU A 1 103 ? 5.769 -4.064 -15.471 1.00 82.75 103 LEU A CA 1
ATOM 761 C C . LEU A 1 103 ? 5.355 -3.349 -14.180 1.00 82.75 103 LEU A C 1
ATOM 763 O O . LEU A 1 103 ? 4.829 -2.231 -14.218 1.00 82.75 103 LEU A O 1
ATOM 767 N N . TRP A 1 104 ? 5.632 -3.962 -13.029 1.00 78.62 104 TRP A N 1
ATOM 768 C CA . TRP A 1 104 ? 5.407 -3.344 -11.732 1.00 78.62 104 TRP A CA 1
ATOM 769 C C . TRP A 1 104 ? 6.301 -2.120 -11.519 1.00 78.62 104 TRP A C 1
ATOM 771 O O . TRP A 1 104 ? 5.803 -1.083 -11.079 1.00 78.62 104 TRP A O 1
ATOM 781 N N . ALA A 1 105 ? 7.581 -2.194 -11.888 1.00 81.81 105 ALA A N 1
ATOM 782 C CA . ALA A 1 105 ? 8.510 -1.069 -11.849 1.00 81.81 105 ALA A CA 1
ATOM 783 C C . ALA A 1 105 ? 8.017 0.095 -12.725 1.00 81.81 105 ALA A C 1
ATOM 785 O O . ALA A 1 105 ? 7.951 1.232 -12.253 1.00 81.81 105 ALA A O 1
ATOM 786 N N . ALA A 1 106 ? 7.554 -0.181 -13.949 1.00 84.50 106 ALA A N 1
ATOM 787 C CA . ALA A 1 106 ? 7.006 0.840 -14.846 1.00 84.50 106 ALA A CA 1
ATOM 788 C C . ALA A 1 106 ? 5.749 1.508 -14.259 1.00 84.50 106 ALA A C 1
ATOM 790 O O . ALA A 1 106 ? 5.629 2.737 -14.239 1.00 84.50 106 ALA A O 1
ATOM 791 N N . ALA A 1 107 ? 4.831 0.716 -13.697 1.00 82.81 107 ALA A N 1
ATOM 792 C CA . ALA A 1 107 ? 3.633 1.236 -13.042 1.00 82.81 107 ALA A CA 1
ATOM 793 C C . ALA A 1 107 ? 3.953 2.032 -11.768 1.00 82.81 107 ALA A C 1
ATOM 795 O O . ALA A 1 107 ? 3.325 3.060 -11.497 1.00 82.81 107 ALA A O 1
ATOM 796 N N . GLN A 1 108 ? 4.947 1.596 -10.992 1.00 79.50 108 GLN A N 1
ATOM 797 C CA . GLN A 1 108 ? 5.442 2.343 -9.843 1.00 79.50 108 GLN A CA 1
ATOM 798 C C . GLN A 1 108 ? 6.095 3.660 -10.245 1.00 79.50 108 GLN A C 1
ATOM 800 O O . GLN A 1 108 ? 5.901 4.647 -9.538 1.00 79.50 108 GLN A O 1
ATOM 805 N N . ALA A 1 109 ? 6.829 3.700 -11.356 1.00 79.94 109 ALA A N 1
ATOM 806 C CA . ALA A 1 109 ? 7.391 4.927 -11.906 1.00 79.94 109 ALA A CA 1
ATOM 807 C C . ALA A 1 109 ? 6.295 5.861 -12.458 1.00 79.94 109 ALA A C 1
ATOM 809 O O . ALA A 1 109 ? 6.454 7.082 -12.436 1.00 79.94 109 ALA A O 1
ATOM 810 N N . GLY A 1 110 ? 5.142 5.307 -12.852 1.00 79.12 110 GLY A N 1
ATOM 811 C CA . GLY A 1 110 ? 4.086 6.024 -13.573 1.00 79.12 110 GLY A CA 1
ATOM 812 C C . GLY A 1 110 ? 4.417 6.210 -15.054 1.00 79.12 110 GLY A C 1
ATOM 813 O O . GLY A 1 110 ? 3.892 7.121 -15.690 1.00 79.12 110 GLY A O 1
ATOM 814 N N . ASP A 1 111 ? 5.306 5.376 -15.594 1.00 85.38 111 ASP A N 1
ATOM 815 C CA . ASP A 1 111 ? 5.736 5.444 -16.983 1.00 85.38 111 ASP A CA 1
ATOM 816 C C . ASP A 1 111 ? 4.703 4.754 -17.884 1.00 85.38 111 ASP A C 1
ATOM 818 O O . ASP A 1 111 ? 4.745 3.547 -18.128 1.00 85.38 111 ASP A O 1
ATOM 822 N N . LEU A 1 112 ? 3.730 5.542 -18.349 1.00 83.00 112 LEU A N 1
ATOM 823 C CA . LEU A 1 112 ? 2.638 5.061 -19.200 1.00 83.00 112 LEU A CA 1
ATOM 824 C C . LEU A 1 112 ? 3.142 4.422 -20.495 1.00 83.00 112 LEU A C 1
ATOM 826 O O . LEU A 1 112 ? 2.536 3.467 -20.975 1.00 83.00 112 LEU A O 1
ATOM 830 N N . TRP A 1 113 ? 4.221 4.962 -21.065 1.00 88.50 113 TRP A N 1
ATOM 831 C CA . TRP A 1 113 ? 4.775 4.459 -22.315 1.00 88.50 113 TRP A CA 1
ATOM 832 C C . TRP A 1 113 ? 5.413 3.088 -22.096 1.00 88.50 113 TRP A C 1
ATOM 834 O O . TRP A 1 113 ? 5.095 2.151 -22.825 1.00 88.50 113 TRP A O 1
ATOM 844 N N . ALA A 1 114 ? 6.224 2.941 -21.042 1.00 87.31 114 ALA A N 1
ATOM 845 C CA . ALA A 1 114 ? 6.839 1.661 -20.705 1.00 87.31 114 ALA A CA 1
ATOM 846 C C . ALA A 1 114 ? 5.773 0.599 -20.402 1.00 87.31 114 ALA A C 1
ATOM 848 O O . ALA A 1 114 ? 5.853 -0.515 -20.916 1.00 87.31 114 ALA A O 1
ATOM 849 N N . VAL A 1 115 ? 4.727 0.954 -19.645 1.00 85.56 115 VAL A N 1
ATOM 850 C CA . VAL A 1 115 ? 3.585 0.060 -19.391 1.00 85.56 115 VAL A CA 1
ATOM 851 C C . VAL A 1 115 ? 2.917 -0.381 -20.699 1.00 85.56 115 VAL A C 1
ATOM 853 O O . VAL A 1 115 ? 2.675 -1.574 -20.876 1.00 85.56 115 VAL A O 1
ATOM 856 N N . ASP A 1 116 ? 2.646 0.543 -21.627 1.00 84.31 116 ASP A N 1
ATOM 857 C CA . ASP A 1 116 ? 2.026 0.217 -22.918 1.00 84.31 116 ASP A CA 1
ATOM 858 C C . ASP A 1 116 ? 2.911 -0.731 -23.753 1.00 84.31 116 ASP A C 1
ATOM 860 O O . ASP A 1 116 ? 2.410 -1.722 -24.293 1.00 84.31 116 ASP A O 1
ATOM 864 N N . CYS A 1 117 ? 4.221 -0.473 -23.819 1.00 86.44 117 CYS A N 1
ATOM 865 C CA . CYS A 1 117 ? 5.185 -1.309 -24.540 1.00 86.44 117 CYS A CA 1
ATOM 866 C C . CYS A 1 117 ? 5.285 -2.726 -23.959 1.00 86.44 117 CYS A C 1
ATOM 868 O O . CYS A 1 117 ? 5.174 -3.707 -24.698 1.00 86.44 117 CYS A O 1
ATOM 870 N N . LEU A 1 118 ? 5.445 -2.847 -22.639 1.00 86.75 118 LEU A N 1
ATOM 871 C CA . LEU A 1 118 ? 5.575 -4.137 -21.957 1.00 86.75 118 LEU A CA 1
ATOM 872 C C . LEU A 1 118 ? 4.288 -4.966 -22.065 1.00 86.75 118 LEU A C 1
ATOM 874 O O . LEU A 1 118 ? 4.338 -6.157 -22.369 1.00 86.75 118 LEU A O 1
ATOM 878 N N . LEU A 1 119 ? 3.118 -4.343 -21.893 1.00 79.44 119 LEU A N 1
ATOM 879 C CA . LEU A 1 119 ? 1.830 -5.025 -22.057 1.00 79.44 119 LEU A CA 1
ATOM 880 C C . LEU A 1 119 ? 1.587 -5.481 -23.500 1.00 79.44 119 LEU A C 1
ATOM 882 O O . LEU A 1 119 ? 0.997 -6.544 -23.719 1.00 79.44 119 LEU A O 1
ATOM 886 N N . ALA A 1 120 ? 2.008 -4.690 -24.491 1.00 82.31 120 ALA A N 1
ATOM 887 C CA . ALA A 1 120 ? 1.925 -5.079 -25.896 1.00 82.31 120 ALA A CA 1
ATOM 888 C C . ALA A 1 120 ? 2.789 -6.316 -26.183 1.00 82.31 120 ALA A C 1
ATOM 890 O O . ALA A 1 120 ? 2.305 -7.255 -26.819 1.00 82.31 120 ALA A O 1
ATOM 891 N N . ALA A 1 121 ? 4.013 -6.353 -25.651 1.00 82.75 121 ALA A N 1
ATOM 892 C CA . ALA A 1 121 ? 4.907 -7.500 -25.771 1.00 82.75 121 ALA A CA 1
ATOM 893 C C . ALA A 1 121 ? 4.338 -8.762 -25.086 1.00 82.75 121 ALA A C 1
ATOM 895 O O . ALA A 1 121 ? 4.288 -9.817 -25.715 1.00 82.75 121 ALA A O 1
ATOM 896 N N . LEU A 1 122 ? 3.781 -8.651 -23.871 1.00 76.75 122 LEU A N 1
ATOM 897 C CA . LEU A 1 122 ? 3.124 -9.774 -23.173 1.00 76.75 122 LEU A CA 1
ATOM 898 C C . LEU A 1 122 ? 1.923 -10.345 -23.942 1.00 76.75 122 LEU A C 1
ATOM 900 O O . LEU A 1 122 ? 1.697 -11.555 -23.965 1.00 76.75 122 LEU A O 1
ATOM 904 N N . SER A 1 123 ? 1.148 -9.476 -24.597 1.00 70.00 123 SER A N 1
ATOM 905 C CA . SER A 1 123 ? -0.028 -9.889 -25.378 1.00 70.00 123 SER A CA 1
ATOM 906 C C . SER A 1 123 ? 0.350 -10.705 -26.619 1.00 70.00 123 SER A C 1
ATOM 908 O O . SER A 1 123 ? -0.449 -11.512 -27.092 1.00 70.00 123 SER A O 1
ATOM 910 N N . ALA A 1 124 ? 1.557 -10.500 -27.153 1.00 67.56 124 ALA A N 1
ATOM 911 C CA . ALA A 1 124 ? 2.061 -11.224 -28.313 1.00 67.56 124 ALA A CA 1
ATOM 912 C C . ALA A 1 124 ? 2.534 -12.651 -27.971 1.00 67.56 124 ALA A C 1
ATOM 914 O O . ALA A 1 124 ? 2.516 -13.516 -28.846 1.00 67.56 124 ALA A O 1
ATOM 915 N N . GLU A 1 125 ? 2.910 -12.923 -26.716 1.00 63.50 125 GLU A N 1
ATOM 916 C CA . GLU A 1 125 ? 3.514 -14.200 -26.300 1.00 63.50 125 GLU A CA 1
ATOM 917 C C . GLU A 1 125 ? 2.514 -15.273 -25.819 1.00 63.50 125 GLU A C 1
ATOM 919 O O . GLU A 1 125 ? 2.921 -16.363 -25.422 1.00 63.50 125 GLU A O 1
ATOM 924 N N . SER A 1 126 ? 1.198 -15.054 -25.931 1.00 53.50 126 SER A N 1
ATOM 925 C CA . SER A 1 126 ? 0.161 -16.018 -25.502 1.00 53.50 126 SER A CA 1
ATOM 926 C C . SER A 1 126 ? 0.299 -16.466 -24.036 1.00 53.50 126 SER A C 1
ATOM 928 O O . SER A 1 126 ? 0.273 -17.657 -23.729 1.00 53.50 126 SER A O 1
ATOM 930 N N . ALA A 1 127 ? 0.444 -15.504 -23.120 1.00 54.47 127 ALA A N 1
ATOM 931 C CA . ALA A 1 127 ? 0.420 -15.771 -21.683 1.00 54.47 127 ALA A CA 1
ATOM 932 C C . ALA A 1 127 ? -0.880 -16.488 -21.259 1.00 54.47 127 ALA A C 1
ATOM 934 O O . ALA A 1 127 ? -1.963 -16.229 -21.797 1.00 54.47 127 ALA A O 1
ATOM 935 N N . SER A 1 128 ? -0.784 -17.396 -20.283 1.00 55.41 128 SER A N 1
ATOM 936 C CA . SER A 1 128 ? -1.946 -18.018 -19.645 1.00 55.41 128 SER A CA 1
ATOM 937 C C . SER A 1 128 ? -2.871 -16.947 -19.067 1.00 55.41 128 SER A C 1
ATOM 939 O O . SER A 1 128 ? -2.434 -16.032 -18.376 1.00 55.41 128 SER A O 1
ATOM 941 N N . SER A 1 129 ? -4.178 -17.088 -19.294 1.00 57.00 129 SER A N 1
ATOM 942 C CA . SER A 1 129 ? -5.194 -16.103 -18.890 1.00 57.00 129 SER A CA 1
ATOM 943 C C . SER A 1 129 ? -5.231 -15.792 -17.387 1.00 57.00 129 SER A C 1
ATOM 945 O O . SER A 1 129 ? -5.755 -14.754 -17.002 1.00 57.00 129 SER A O 1
ATOM 947 N N . HIS A 1 130 ? -4.709 -16.680 -16.533 1.00 53.56 130 HIS A N 1
ATOM 948 C CA . HIS A 1 130 ? -4.709 -16.497 -15.079 1.00 53.56 130 HIS A CA 1
ATOM 949 C C . HIS A 1 130 ? -3.580 -15.603 -14.555 1.00 53.56 130 HIS A C 1
ATOM 951 O O . HIS A 1 130 ? -3.791 -14.921 -13.554 1.00 53.56 130 HIS A O 1
ATOM 957 N N . ASP A 1 131 ? -2.427 -15.558 -15.224 1.00 62.66 131 ASP A N 1
ATOM 958 C CA . ASP A 1 131 ? -1.296 -14.728 -14.783 1.00 62.66 131 ASP A CA 1
ATOM 959 C C . ASP A 1 131 ? -1.567 -13.244 -15.086 1.00 62.66 131 ASP A C 1
ATOM 961 O O . ASP A 1 131 ? -1.263 -12.357 -14.289 1.00 62.66 131 ASP A O 1
ATOM 965 N N . LEU A 1 132 ? -2.277 -12.985 -16.190 1.00 64.44 132 LEU A N 1
ATOM 966 C CA . LEU A 1 132 ? -2.688 -11.644 -16.605 1.00 64.44 132 LEU A CA 1
ATOM 967 C C . LEU A 1 132 ? -3.664 -10.981 -15.620 1.00 64.44 132 LEU A C 1
ATOM 969 O O . LEU A 1 132 ? -3.543 -9.786 -15.374 1.00 64.44 132 LEU A O 1
ATOM 973 N N . GLU A 1 133 ? -4.595 -11.724 -15.013 1.00 69.44 133 GLU A N 1
ATOM 974 C CA . GLU A 1 133 ? -5.589 -11.141 -14.095 1.00 69.44 133 GLU A CA 1
ATOM 975 C C . GLU A 1 133 ? -4.944 -10.624 -12.795 1.00 69.44 133 GLU A C 1
ATOM 977 O O . GLU A 1 133 ? -5.246 -9.521 -12.329 1.00 69.44 133 GLU A O 1
ATOM 982 N N . ALA A 1 134 ? -4.033 -11.409 -12.209 1.00 67.38 134 ALA A N 1
ATOM 983 C CA . ALA A 1 134 ? -3.309 -11.017 -11.001 1.00 67.38 134 ALA A CA 1
ATOM 984 C C . ALA A 1 134 ? -2.398 -9.808 -11.266 1.00 67.38 134 ALA A C 1
ATOM 986 O O . ALA A 1 134 ? -2.341 -8.876 -10.456 1.00 67.38 134 ALA A O 1
ATOM 987 N N . LEU A 1 135 ? -1.746 -9.803 -12.430 1.00 72.75 135 LEU A N 1
ATOM 988 C CA . LEU A 1 135 ? -0.907 -8.712 -12.899 1.00 72.75 135 LEU A CA 1
ATOM 989 C C . LEU A 1 135 ? -1.719 -7.428 -13.117 1.00 72.75 135 LEU A C 1
ATOM 991 O O . LEU A 1 135 ? -1.375 -6.381 -12.571 1.00 72.75 135 LEU A O 1
ATOM 995 N N . GLU A 1 136 ? -2.848 -7.500 -13.825 1.00 77.06 136 GLU A N 1
ATOM 996 C CA . GLU A 1 136 ? -3.762 -6.368 -14.021 1.00 77.06 136 GLU A CA 1
ATOM 997 C C . GLU A 1 136 ? -4.241 -5.785 -12.686 1.00 77.06 136 GLU A C 1
ATOM 999 O O . GLU A 1 136 ? -4.208 -4.567 -12.489 1.00 77.06 136 GLU A O 1
ATOM 1004 N N . GLY A 1 137 ? -4.622 -6.641 -11.732 1.00 79.00 137 GLY A N 1
ATOM 1005 C CA . GLY A 1 137 ? -4.993 -6.218 -10.382 1.00 79.00 137 GLY A CA 1
ATOM 1006 C C . GLY A 1 137 ? -3.864 -5.472 -9.658 1.00 79.00 137 GLY A C 1
ATOM 1007 O O . GLY A 1 137 ? -4.105 -4.435 -9.031 1.00 79.00 137 GLY A O 1
ATOM 1008 N N . ALA A 1 138 ? -2.622 -5.949 -9.778 1.00 76.81 138 ALA A N 1
ATOM 1009 C CA . ALA A 1 138 ? -1.450 -5.304 -9.189 1.00 76.81 138 ALA A CA 1
ATOM 1010 C C . ALA A 1 138 ? -1.146 -3.934 -9.825 1.00 76.81 138 ALA A C 1
ATOM 1012 O O . ALA A 1 138 ? -0.838 -2.978 -9.102 1.00 76.81 138 ALA A O 1
ATOM 1013 N N . LEU A 1 139 ? -1.289 -3.805 -11.147 1.00 82.62 139 LEU A N 1
ATOM 1014 C CA . LEU A 1 139 ? -1.087 -2.544 -11.870 1.00 82.62 139 LEU A CA 1
ATOM 1015 C C . LEU A 1 139 ? -2.160 -1.513 -11.539 1.00 82.62 139 LEU A C 1
ATOM 1017 O O . LEU A 1 139 ? -1.839 -0.352 -11.276 1.00 82.62 139 LEU A O 1
ATOM 1021 N N . LEU A 1 140 ? -3.426 -1.933 -11.483 1.00 87.25 140 LEU A N 1
ATOM 1022 C CA . LEU A 1 140 ? -4.524 -1.073 -11.045 1.00 87.25 140 LEU A CA 1
ATOM 1023 C C . LEU A 1 140 ? -4.276 -0.572 -9.619 1.00 87.25 140 LEU A C 1
ATOM 1025 O O . LEU A 1 140 ? -4.411 0.622 -9.353 1.00 87.25 140 LEU A O 1
ATOM 1029 N N . ALA A 1 141 ? -3.842 -1.451 -8.711 1.00 84.88 141 ALA A N 1
ATOM 1030 C CA . ALA A 1 141 ? -3.483 -1.071 -7.349 1.00 84.88 141 ALA A CA 1
ATOM 1031 C C . ALA A 1 141 ? -2.303 -0.079 -7.300 1.00 84.88 141 ALA A C 1
ATOM 1033 O O . ALA A 1 141 ? -2.333 0.873 -6.514 1.00 84.88 141 ALA A O 1
ATOM 1034 N N . ALA A 1 142 ? -1.275 -0.256 -8.135 1.00 83.50 142 ALA A N 1
ATOM 1035 C CA . ALA A 1 142 ? -0.144 0.670 -8.229 1.00 83.50 142 ALA A CA 1
ATOM 1036 C C . ALA A 1 142 ? -0.575 2.058 -8.738 1.00 83.50 142 ALA A C 1
ATOM 1038 O O . ALA A 1 142 ? -0.267 3.068 -8.097 1.00 83.50 142 ALA A O 1
ATOM 1039 N N . ALA A 1 143 ? -1.364 2.106 -9.815 1.00 90.44 143 ALA A N 1
ATOM 1040 C CA . ALA A 1 143 ? -1.941 3.339 -10.349 1.00 90.44 143 ALA A CA 1
ATOM 1041 C C . ALA A 1 143 ? -2.773 4.072 -9.290 1.00 90.44 143 ALA A C 1
ATOM 1043 O O . ALA A 1 143 ? -2.620 5.276 -9.070 1.00 90.44 143 ALA A O 1
ATOM 1044 N N . VAL A 1 144 ? -3.607 3.322 -8.565 1.00 93.12 144 VAL A N 1
ATOM 1045 C CA . VAL A 1 144 ? -4.438 3.857 -7.489 1.00 93.12 144 VAL A CA 1
ATOM 1046 C C . VAL A 1 144 ? -3.597 4.438 -6.361 1.00 93.12 144 VAL A C 1
ATOM 1048 O O . VAL A 1 144 ? -3.883 5.564 -5.964 1.00 93.12 144 VAL A O 1
ATOM 1051 N N . ARG A 1 145 ? -2.558 3.741 -5.872 1.00 89.06 145 ARG A N 1
ATOM 1052 C CA . ARG A 1 145 ? -1.689 4.254 -4.791 1.00 89.06 145 ARG A CA 1
ATOM 1053 C C . ARG A 1 145 ? -1.047 5.594 -5.146 1.00 89.06 145 ARG A C 1
ATOM 1055 O O . ARG A 1 145 ? -0.930 6.476 -4.293 1.00 89.06 145 ARG A O 1
ATOM 1062 N N . ARG A 1 146 ? -0.678 5.765 -6.416 1.00 87.50 146 ARG A N 1
ATOM 1063 C CA . ARG A 1 146 ? -0.105 7.008 -6.948 1.00 87.50 146 ARG A CA 1
ATOM 1064 C C . ARG A 1 146 ? -1.145 8.106 -7.177 1.00 87.50 146 ARG A C 1
ATOM 1066 O O . ARG A 1 146 ? -0.782 9.273 -7.277 1.00 87.50 146 ARG A O 1
ATOM 1073 N N . GLY A 1 147 ? -2.428 7.753 -7.242 1.00 91.88 147 GLY A N 1
ATOM 1074 C CA . GLY A 1 147 ? -3.479 8.669 -7.679 1.00 91.88 147 GLY A CA 1
ATOM 1075 C C . GLY A 1 147 ? -3.454 8.916 -9.190 1.00 91.88 147 GLY A C 1
ATOM 1076 O O . GLY A 1 147 ? -4.031 9.900 -9.659 1.00 91.88 147 GLY A O 1
ATOM 1077 N N . ASP A 1 148 ? -2.786 8.046 -9.952 1.00 91.81 148 ASP A N 1
ATOM 1078 C CA . ASP A 1 148 ? -2.607 8.190 -11.391 1.00 91.81 148 ASP A CA 1
ATOM 1079 C C . ASP A 1 148 ? -3.865 7.740 -12.139 1.00 91.81 148 ASP A C 1
ATOM 1081 O O . ASP A 1 148 ? -4.096 6.566 -12.433 1.00 91.81 148 ASP A O 1
ATOM 1085 N N . ALA A 1 149 ? -4.703 8.729 -12.435 1.00 92.38 149 ALA A N 1
ATOM 1086 C CA . ALA A 1 149 ? -5.924 8.568 -13.207 1.00 92.38 149 ALA A CA 1
ATOM 1087 C C . ALA A 1 149 ? -5.683 7.965 -14.593 1.00 92.38 149 ALA A C 1
ATOM 1089 O O . ALA A 1 149 ? -6.497 7.180 -15.073 1.00 92.38 149 ALA A O 1
ATOM 1090 N N . ALA A 1 150 ? -4.609 8.399 -15.253 1.00 90.44 150 ALA A N 1
ATOM 1091 C CA . ALA A 1 150 ? -4.353 8.072 -16.643 1.00 90.44 150 ALA A CA 1
ATOM 1092 C C . ALA A 1 150 ? -3.873 6.627 -16.759 1.00 90.44 150 ALA A C 1
ATOM 1094 O O . ALA A 1 150 ? -4.397 5.888 -17.592 1.00 90.44 150 ALA A O 1
ATOM 1095 N N . LEU A 1 151 ? -2.957 6.212 -15.877 1.00 87.75 151 LEU A N 1
ATOM 1096 C CA . LEU A 1 151 ? -2.503 4.825 -15.797 1.00 87.75 151 LEU A CA 1
ATOM 1097 C C . LEU A 1 151 ? -3.661 3.891 -15.445 1.00 87.75 151 LEU A C 1
ATOM 1099 O O . LEU A 1 151 ? -3.827 2.852 -16.079 1.00 87.75 151 LEU A O 1
ATOM 1103 N N . PHE A 1 152 ? -4.504 4.284 -14.487 1.00 90.88 152 PHE A N 1
ATOM 1104 C CA . PHE A 1 152 ? -5.668 3.491 -14.100 1.00 90.88 152 PHE A CA 1
ATOM 1105 C C . PHE A 1 152 ? -6.612 3.238 -15.281 1.00 90.88 152 PHE A C 1
ATOM 1107 O O . PHE A 1 152 ? -6.958 2.090 -15.550 1.00 90.88 152 PHE A O 1
ATOM 1114 N N . GLU A 1 153 ? -7.001 4.283 -16.019 1.00 89.12 153 GLU A N 1
ATOM 1115 C CA . GLU A 1 153 ? -7.878 4.121 -17.185 1.00 89.12 153 GLU A CA 1
ATOM 1116 C C . GLU A 1 153 ? -7.200 3.347 -18.319 1.00 89.12 153 GLU A C 1
ATOM 1118 O O . GLU A 1 153 ? -7.870 2.594 -19.021 1.00 89.12 153 GLU A O 1
ATOM 1123 N N . ARG A 1 154 ? -5.879 3.491 -18.486 1.00 85.31 154 ARG A N 1
ATOM 1124 C CA . ARG A 1 154 ? -5.113 2.765 -19.506 1.00 85.31 154 ARG A CA 1
ATOM 1125 C C . ARG A 1 154 ? -5.114 1.263 -19.251 1.00 85.31 154 ARG A C 1
ATOM 1127 O O . ARG A 1 154 ? -5.435 0.502 -20.158 1.00 85.31 154 ARG A O 1
ATOM 1134 N N . VAL A 1 155 ? -4.789 0.853 -18.025 1.00 83.81 155 VAL A N 1
ATOM 1135 C CA . VAL A 1 155 ? -4.790 -0.560 -17.625 1.00 83.81 155 VAL A CA 1
ATOM 1136 C C . VAL A 1 155 ? -6.213 -1.112 -17.691 1.00 83.81 155 VAL A C 1
ATOM 1138 O O . VAL A 1 155 ? -6.436 -2.160 -18.288 1.00 83.81 155 VAL A O 1
ATOM 1141 N N . ARG A 1 156 ? -7.197 -0.367 -17.171 1.00 85.56 156 ARG A N 1
ATOM 1142 C CA . ARG A 1 156 ? -8.608 -0.773 -17.187 1.00 85.56 156 ARG A CA 1
ATOM 1143 C C . ARG A 1 156 ? -9.160 -0.948 -18.602 1.00 85.56 156 ARG A C 1
ATOM 1145 O O . ARG A 1 156 ? -9.919 -1.875 -18.825 1.00 85.56 156 ARG A O 1
ATOM 1152 N N . ALA A 1 157 ? -8.802 -0.094 -19.561 1.00 84.81 157 ALA A N 1
ATOM 1153 C CA . ALA A 1 157 ? -9.331 -0.155 -20.929 1.00 84.81 157 ALA A CA 1
ATOM 1154 C C . ALA A 1 157 ? -8.939 -1.425 -21.708 1.00 84.81 157 ALA A C 1
ATOM 1156 O O . ALA A 1 157 ? -9.458 -1.648 -22.799 1.00 84.81 157 ALA A O 1
ATOM 1157 N N . ARG A 1 158 ? -8.016 -2.237 -21.181 1.00 76.56 158 ARG A N 1
ATOM 1158 C CA . ARG A 1 158 ? -7.574 -3.488 -21.808 1.00 76.56 158 ARG A CA 1
ATOM 1159 C C . ARG A 1 158 ? -8.476 -4.679 -21.494 1.00 76.56 158 ARG A C 1
ATOM 1161 O O . ARG A 1 158 ? -8.449 -5.646 -22.249 1.00 76.56 158 ARG A O 1
ATOM 1168 N N . SER A 1 159 ? -9.274 -4.589 -20.432 1.00 71.44 159 SER A N 1
ATOM 1169 C CA . SER A 1 159 ? -10.269 -5.592 -20.068 1.00 71.44 159 SER A CA 1
ATOM 1170 C C . SER A 1 159 ? -11.645 -4.939 -19.951 1.00 71.44 159 SER A C 1
ATOM 1172 O O . SER A 1 159 ? -11.827 -3.966 -19.218 1.00 71.44 159 SER A O 1
ATOM 1174 N N . ASP A 1 160 ? -12.630 -5.479 -20.672 1.00 66.69 160 ASP A N 1
ATOM 1175 C CA . ASP A 1 160 ? -14.007 -4.972 -20.644 1.00 66.69 160 ASP A CA 1
ATOM 1176 C C . ASP A 1 160 ? -14.649 -5.120 -19.251 1.00 66.69 160 ASP A C 1
ATOM 1178 O O . ASP A 1 160 ? -15.502 -4.314 -18.870 1.00 66.69 160 ASP A O 1
ATOM 1182 N N . GLU A 1 161 ? -14.205 -6.107 -18.462 1.00 68.94 161 GLU A N 1
ATOM 1183 C CA . GLU A 1 161 ? -14.694 -6.362 -17.109 1.00 68.94 161 GLU A CA 1
ATOM 1184 C C . GLU A 1 161 ? -13.540 -6.476 -16.110 1.00 68.94 161 GLU A C 1
ATOM 1186 O O . GLU A 1 161 ? -12.688 -7.363 -16.174 1.00 68.94 161 GLU A O 1
ATOM 1191 N N . MET A 1 162 ? -13.537 -5.576 -15.128 1.00 77.75 162 MET A N 1
ATOM 1192 C CA . MET A 1 162 ? -12.614 -5.654 -14.004 1.00 77.75 162 MET A CA 1
ATOM 1193 C C . MET A 1 162 ? -13.100 -6.745 -13.054 1.00 77.75 162 MET A C 1
ATOM 1195 O O . MET A 1 162 ? -14.231 -6.679 -12.561 1.00 77.75 162 MET A O 1
ATOM 1199 N N . SER A 1 163 ? -12.255 -7.738 -12.777 1.00 84.38 163 SER A N 1
ATOM 1200 C CA . SER A 1 163 ? -12.649 -8.808 -11.867 1.00 84.38 163 SER A CA 1
ATOM 1201 C C . SER A 1 163 ? -12.941 -8.261 -10.470 1.00 84.38 163 SER A C 1
ATOM 1203 O O . SER A 1 163 ? -12.385 -7.245 -10.030 1.00 84.38 163 SER A O 1
ATOM 1205 N N . ALA A 1 164 ? -13.829 -8.948 -9.748 1.00 85.25 164 ALA A N 1
ATOM 1206 C CA . ALA A 1 164 ? -14.194 -8.551 -8.393 1.00 85.25 164 ALA A CA 1
ATOM 1207 C C . ALA A 1 164 ? -12.956 -8.462 -7.483 1.00 85.25 164 ALA A C 1
ATOM 1209 O O . ALA A 1 164 ? -12.852 -7.532 -6.687 1.00 85.25 164 ALA A O 1
ATOM 1210 N N . SER A 1 165 ? -11.997 -9.379 -7.642 1.00 84.69 165 SER A N 1
ATOM 1211 C CA . SER A 1 165 ? -10.741 -9.404 -6.885 1.00 84.69 165 SER A CA 1
ATOM 1212 C C . SER A 1 165 ? -9.879 -8.171 -7.164 1.00 84.69 165 SER A C 1
ATOM 1214 O O . SER A 1 165 ? -9.471 -7.487 -6.224 1.00 84.69 165 SER A O 1
ATOM 1216 N N . SER A 1 166 ? -9.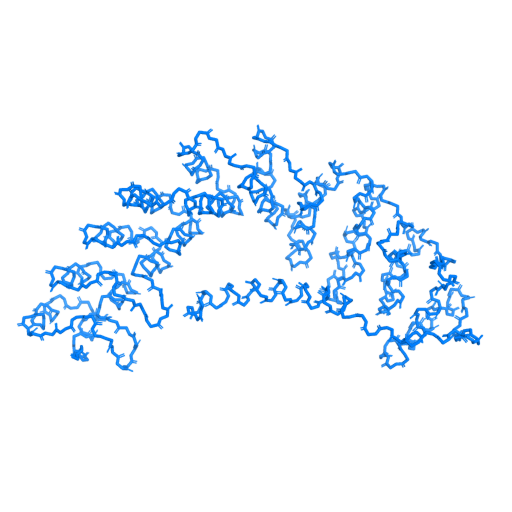673 -7.832 -8.440 1.00 86.06 166 SER A N 1
ATOM 1217 C CA . SER A 1 166 ? -8.892 -6.659 -8.850 1.00 86.06 166 SER A CA 1
ATOM 1218 C C . SER A 1 166 ? -9.519 -5.352 -8.362 1.00 86.06 166 SER A C 1
ATOM 1220 O O . SER A 1 166 ? -8.812 -4.449 -7.909 1.00 86.06 166 SER A O 1
ATOM 1222 N N . LEU A 1 167 ? -10.854 -5.262 -8.364 1.00 90.12 167 LEU A N 1
ATOM 1223 C CA . LEU A 1 167 ? -11.570 -4.118 -7.797 1.00 90.12 167 LEU A CA 1
ATOM 1224 C C . LEU A 1 167 ? -11.377 -3.997 -6.281 1.00 90.12 167 LEU A C 1
ATOM 1226 O O . LEU A 1 1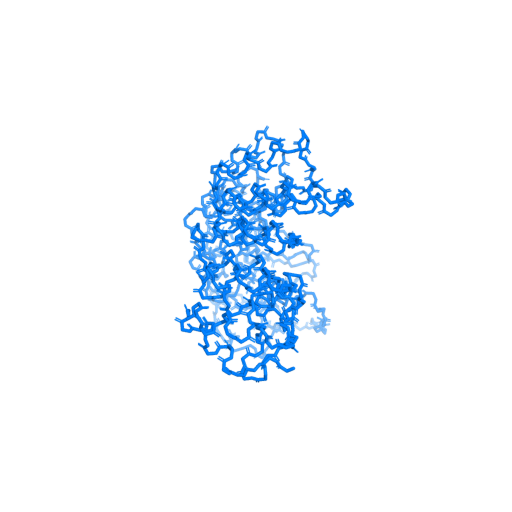67 ? -11.146 -2.888 -5.793 1.00 90.12 167 LEU A O 1
ATOM 1230 N N . GLN A 1 168 ? -11.420 -5.102 -5.530 1.00 91.44 168 GLN A N 1
ATOM 1231 C CA . GLN A 1 168 ? -11.174 -5.053 -4.084 1.00 91.44 168 GLN A CA 1
ATOM 1232 C C . GLN A 1 168 ? -9.733 -4.648 -3.754 1.00 91.44 168 GLN A C 1
ATOM 1234 O O . GLN A 1 168 ? -9.523 -3.784 -2.902 1.00 91.44 168 GLN A O 1
ATOM 1239 N N . TRP A 1 169 ? -8.741 -5.165 -4.483 1.00 88.69 169 TRP A N 1
ATOM 1240 C CA . TRP A 1 169 ? -7.349 -4.735 -4.316 1.00 88.69 169 TRP A CA 1
ATOM 1241 C C . TRP A 1 169 ? -7.149 -3.254 -4.636 1.00 88.69 169 TRP A C 1
ATOM 1243 O O . TRP A 1 169 ? -6.411 -2.566 -3.929 1.00 88.69 169 TRP A O 1
ATOM 1253 N N . ALA A 1 170 ? -7.839 -2.733 -5.652 1.00 91.94 170 ALA A N 1
ATOM 1254 C CA . ALA A 1 170 ? -7.831 -1.309 -5.956 1.00 91.94 170 ALA A CA 1
ATOM 1255 C C . ALA A 1 170 ? -8.446 -0.475 -4.814 1.00 91.94 170 ALA A C 1
ATOM 1257 O O . ALA A 1 170 ? -7.902 0.570 -4.455 1.00 91.94 170 ALA A O 1
ATOM 1258 N N . PHE A 1 171 ? -9.532 -0.935 -4.183 1.00 95.31 171 PHE A N 1
ATOM 1259 C CA . PHE A 1 171 ? -10.092 -0.268 -3.002 1.00 95.31 171 PHE A CA 1
ATOM 1260 C C . PHE A 1 171 ? -9.132 -0.276 -1.810 1.00 95.31 171 PHE A C 1
ATOM 1262 O O . PHE A 1 171 ? -8.953 0.759 -1.165 1.00 95.31 171 PHE A O 1
ATOM 1269 N N . GLU A 1 172 ? -8.475 -1.403 -1.538 1.00 92.62 172 GLU A N 1
ATOM 1270 C CA . GLU A 1 172 ? -7.449 -1.505 -0.495 1.00 92.62 172 GLU A CA 1
ATOM 1271 C C . GLU A 1 172 ? -6.268 -0.573 -0.771 1.00 92.62 172 GLU A C 1
ATOM 1273 O O . GLU A 1 172 ? -5.810 0.121 0.133 1.00 92.62 172 GLU A O 1
ATOM 1278 N N . ALA A 1 173 ? -5.816 -0.501 -2.023 1.00 89.94 173 ALA A N 1
ATOM 1279 C CA . ALA A 1 173 ? -4.766 0.408 -2.458 1.00 89.94 173 ALA A CA 1
ATOM 1280 C C . ALA A 1 173 ? -5.151 1.880 -2.259 1.00 89.94 173 ALA A C 1
ATOM 1282 O O . ALA A 1 173 ? -4.331 2.670 -1.783 1.00 89.94 173 ALA A O 1
ATOM 1283 N N . ALA A 1 174 ? -6.393 2.257 -2.579 1.00 96.56 174 ALA A N 1
ATOM 1284 C CA . ALA A 1 174 ? -6.892 3.611 -2.342 1.00 96.56 174 ALA A CA 1
ATOM 1285 C C . ALA A 1 174 ? -6.927 3.921 -0.842 1.00 96.56 174 ALA A C 1
ATOM 1287 O O . ALA A 1 174 ? -6.448 4.975 -0.426 1.00 96.56 174 ALA A O 1
ATOM 1288 N N . ALA A 1 175 ? -7.456 2.992 -0.041 1.00 94.38 175 ALA A N 1
ATOM 1289 C CA . ALA A 1 175 ? -7.550 3.093 1.410 1.00 94.38 175 ALA A CA 1
ATOM 1290 C C . ALA A 1 175 ? -6.170 3.240 2.080 1.00 94.38 175 ALA A C 1
ATOM 1292 O O . ALA A 1 175 ? -5.985 4.130 2.909 1.00 94.38 175 ALA A O 1
ATOM 1293 N N . ASP A 1 176 ? -5.194 2.421 1.679 1.00 89.50 176 ASP A N 1
ATOM 1294 C CA . ASP A 1 176 ? -3.816 2.438 2.186 1.00 89.50 176 ASP A CA 1
ATOM 1295 C C . ASP A 1 176 ? -3.090 3.757 1.857 1.00 89.50 176 ASP A C 1
ATOM 1297 O O . ASP A 1 176 ? -2.435 4.362 2.707 1.00 89.50 176 ASP A O 1
ATOM 1301 N N . SER A 1 177 ? -3.262 4.269 0.639 1.00 91.12 177 SER A N 1
ATOM 1302 C CA . SER A 1 177 ? -2.593 5.494 0.172 1.00 91.12 177 SER A CA 1
ATOM 1303 C C . SER A 1 177 ? -3.331 6.800 0.498 1.00 91.12 177 SER A C 1
ATOM 1305 O O . SER A 1 177 ? -2.771 7.880 0.324 1.00 91.12 177 SER A O 1
ATOM 1307 N N . GLY A 1 178 ? -4.580 6.739 0.973 1.00 95.75 178 GLY A N 1
ATOM 1308 C CA . GLY A 1 178 ? -5.403 7.929 1.221 1.00 95.75 178 GLY A CA 1
ATOM 1309 C C . GLY A 1 178 ? -5.948 8.600 -0.048 1.00 95.75 178 GLY A C 1
ATOM 1310 O O . GLY A 1 178 ? -6.339 9.769 -0.019 1.00 95.75 178 GLY A O 1
ATOM 1311 N N . GLN A 1 179 ? -5.986 7.890 -1.177 1.00 96.19 179 GLN A N 1
ATOM 1312 C CA . GLN A 1 179 ? -6.317 8.448 -2.492 1.00 96.19 179 GLN A CA 1
ATOM 1313 C C . GLN A 1 179 ? -7.830 8.617 -2.682 1.00 96.19 179 GLN A C 1
ATOM 1315 O O . GLN A 1 179 ? -8.495 7.870 -3.400 1.00 96.19 179 GLN A O 1
ATOM 1320 N N . SER A 1 180 ? -8.391 9.648 -2.045 1.00 95.38 180 SER A N 1
ATOM 1321 C CA . SER A 1 180 ? -9.836 9.932 -2.035 1.00 95.38 180 SER A CA 1
ATOM 1322 C C . SER A 1 180 ? -10.444 10.145 -3.428 1.00 95.38 180 SER A C 1
ATOM 1324 O O . SER A 1 180 ? -11.603 9.790 -3.657 1.00 95.38 180 SER A O 1
ATOM 1326 N N . GLY A 1 181 ? -9.677 10.713 -4.365 1.00 95.50 181 GLY A N 1
ATOM 1327 C CA . GLY A 1 181 ? -10.108 10.876 -5.757 1.00 95.50 181 GLY A CA 1
ATOM 1328 C C . GLY A 1 181 ? -10.273 9.531 -6.467 1.00 95.50 181 GLY A C 1
ATOM 1329 O O . GLY A 1 181 ? -11.303 9.289 -7.096 1.00 95.50 181 GLY A O 1
ATOM 1330 N N . MET A 1 182 ? -9.300 8.629 -6.297 1.00 95.94 182 MET A N 1
ATOM 1331 C CA . MET A 1 182 ? -9.368 7.269 -6.840 1.00 95.94 182 MET A CA 1
ATOM 1332 C C . MET A 1 182 ? -10.465 6.449 -6.165 1.00 95.94 182 MET A C 1
ATOM 1334 O O . MET A 1 182 ? -11.224 5.789 -6.865 1.00 95.94 182 MET A O 1
ATOM 1338 N N . TRP A 1 183 ? -10.640 6.573 -4.843 1.00 96.94 183 TRP A N 1
ATOM 1339 C CA . TRP A 1 183 ? -11.766 5.963 -4.125 1.00 96.94 183 TRP A CA 1
ATOM 1340 C C . TRP A 1 183 ? -13.107 6.335 -4.767 1.00 96.94 183 TRP A C 1
ATOM 1342 O O . TRP A 1 183 ? -13.926 5.468 -5.052 1.00 96.94 183 TRP A O 1
ATOM 1352 N N . GLY A 1 184 ? -13.316 7.623 -5.060 1.00 95.88 184 GLY A N 1
ATOM 1353 C CA . GLY A 1 184 ? -14.528 8.101 -5.725 1.00 95.88 184 GLY A CA 1
ATOM 1354 C C . GLY A 1 184 ? -14.758 7.490 -7.111 1.00 95.88 184 GLY A C 1
ATOM 1355 O O . GLY A 1 184 ? -15.903 7.199 -7.445 1.00 95.88 184 GLY A O 1
ATOM 1356 N N . ARG A 1 185 ? -13.695 7.260 -7.892 1.00 94.94 185 ARG A N 1
ATOM 1357 C CA . ARG A 1 185 ? -13.790 6.568 -9.189 1.00 94.94 185 ARG A CA 1
ATOM 1358 C C . ARG A 1 185 ? -14.119 5.091 -9.023 1.00 94.94 185 ARG A C 1
ATOM 1360 O O . ARG A 1 185 ? -15.043 4.607 -9.661 1.00 94.94 185 ARG A O 1
ATOM 1367 N N . LEU A 1 186 ? -13.430 4.394 -8.122 1.00 94.94 186 LEU A N 1
ATOM 1368 C CA . LEU A 1 186 ? -13.670 2.973 -7.858 1.00 94.94 186 LEU A CA 1
ATOM 1369 C C . LEU A 1 186 ? -15.112 2.717 -7.396 1.00 94.94 186 LEU A C 1
ATOM 1371 O O . LEU A 1 186 ? -15.737 1.760 -7.840 1.00 94.94 186 LEU A O 1
ATOM 1375 N N . ARG A 1 187 ? -15.689 3.629 -6.602 1.00 94.69 187 ARG A N 1
ATOM 1376 C CA . ARG A 1 187 ? -17.110 3.602 -6.204 1.00 94.69 187 ARG A CA 1
ATOM 1377 C C . ARG A 1 187 ? -18.093 3.644 -7.381 1.00 94.69 187 ARG A C 1
ATOM 1379 O O . ARG A 1 187 ? -19.223 3.200 -7.224 1.00 94.69 187 ARG A O 1
ATOM 1386 N N . GLN A 1 188 ? -17.707 4.204 -8.529 1.00 92.88 188 GLN A N 1
ATOM 1387 C CA . GLN A 1 188 ? -18.540 4.186 -9.740 1.00 92.88 188 GLN A CA 1
ATOM 1388 C C . GLN A 1 188 ? -18.480 2.833 -10.458 1.00 92.88 188 GLN A C 1
ATOM 1390 O O . GLN A 1 188 ? -19.384 2.518 -11.226 1.00 92.88 188 GLN A O 1
ATOM 1395 N N . LEU A 1 189 ? -17.427 2.050 -10.208 1.00 91.31 189 LEU A N 1
ATOM 1396 C CA . LEU A 1 189 ? -17.191 0.744 -10.819 1.00 91.31 189 LEU A CA 1
ATOM 1397 C C . LEU A 1 189 ? -17.734 -0.407 -9.960 1.00 91.31 189 LEU A C 1
ATOM 1399 O O . LEU A 1 189 ? -18.067 -1.458 -10.498 1.00 91.31 189 LEU A O 1
ATOM 1403 N N . GLY A 1 190 ? -17.863 -0.217 -8.644 1.00 92.50 190 GLY A N 1
ATOM 1404 C CA . GLY A 1 190 ? -18.532 -1.175 -7.769 1.00 92.50 190 GLY A CA 1
ATOM 1405 C C . GLY A 1 190 ? -18.419 -0.855 -6.280 1.00 92.50 190 GLY A C 1
ATOM 1406 O O . GLY A 1 190 ? -18.058 0.249 -5.872 1.00 92.50 190 GLY A O 1
ATOM 1407 N N . GLU A 1 191 ? -18.758 -1.844 -5.457 1.00 94.19 191 GLU A N 1
ATOM 1408 C CA . GLU A 1 191 ? -18.841 -1.717 -4.002 1.00 94.19 191 GLU A CA 1
ATOM 1409 C C . GLU A 1 191 ? -17.606 -2.347 -3.318 1.00 94.19 191 GLU A C 1
ATOM 1411 O O . GLU A 1 191 ? -17.219 -3.465 -3.671 1.00 94.19 191 GLU A O 1
ATOM 1416 N N . PRO A 1 192 ? -16.972 -1.668 -2.342 1.00 95.31 192 PRO A N 1
ATOM 1417 C CA . PRO A 1 192 ? -15.867 -2.211 -1.573 1.00 95.31 192 PRO A CA 1
ATOM 1418 C C . PRO A 1 192 ? -16.357 -3.160 -0.480 1.00 95.31 192 PRO A C 1
ATOM 1420 O O . PRO A 1 192 ? -17.415 -2.964 0.124 1.00 95.31 192 PRO A O 1
ATOM 1423 N N . ASP A 1 193 ? -15.504 -4.109 -0.121 1.00 94.75 193 ASP A N 1
ATOM 1424 C CA . ASP A 1 193 ? -15.520 -4.745 1.189 1.00 94.75 193 ASP A CA 1
ATOM 1425 C C . ASP A 1 193 ? -15.067 -3.714 2.238 1.00 94.75 193 ASP A C 1
ATOM 1427 O O . ASP A 1 193 ? -13.876 -3.489 2.470 1.00 94.75 193 ASP A O 1
ATOM 1431 N N . LEU A 1 194 ? -16.041 -3.019 2.833 1.00 94.00 194 LEU A N 1
ATOM 1432 C CA . LEU A 1 194 ? -15.805 -1.948 3.804 1.00 94.00 194 LEU A CA 1
ATOM 1433 C C . LEU A 1 194 ? -14.980 -2.397 5.025 1.00 94.00 194 LEU A C 1
ATOM 1435 O O . LEU A 1 194 ? -14.055 -1.666 5.378 1.00 94.00 194 LEU A O 1
ATOM 1439 N N . PRO A 1 195 ? -15.244 -3.552 5.672 1.00 90.56 195 PRO A N 1
ATOM 1440 C CA . PRO A 1 195 ? -14.372 -4.081 6.722 1.00 90.56 195 PRO A CA 1
ATOM 1441 C C . PRO A 1 195 ? -12.906 -4.205 6.297 1.00 90.56 195 PRO A C 1
ATOM 1443 O O . PRO A 1 195 ? -12.013 -3.757 7.021 1.00 90.56 195 PRO A O 1
ATOM 1446 N N . ARG A 1 196 ? -12.655 -4.768 5.112 1.00 90.00 196 ARG A N 1
ATOM 1447 C CA . ARG A 1 196 ? -11.295 -4.973 4.609 1.00 90.00 196 ARG A CA 1
ATOM 1448 C C . ARG A 1 196 ? -10.613 -3.650 4.252 1.00 90.00 196 ARG A C 1
ATOM 1450 O O . ARG A 1 196 ? -9.482 -3.409 4.672 1.00 90.00 196 ARG A O 1
ATOM 1457 N N . ALA A 1 197 ? -11.321 -2.745 3.578 1.00 93.38 197 ALA A N 1
ATOM 1458 C CA . ALA A 1 197 ? -10.823 -1.405 3.272 1.00 93.38 197 ALA A CA 1
ATOM 1459 C C . ALA A 1 197 ? -10.545 -0.579 4.541 1.00 93.38 197 ALA A C 1
ATOM 1461 O O . ALA A 1 197 ? -9.534 0.121 4.615 1.00 93.38 197 ALA A O 1
ATOM 1462 N N . LEU A 1 198 ? -11.407 -0.683 5.560 1.00 93.50 198 LEU A N 1
ATOM 1463 C CA . LEU A 1 198 ? -11.220 -0.020 6.849 1.00 93.50 198 LEU A CA 1
ATOM 1464 C C . LEU A 1 198 ? -9.953 -0.520 7.542 1.00 93.50 198 LEU A C 1
ATOM 1466 O O . LEU A 1 198 ? -9.159 0.291 8.014 1.00 93.50 198 LEU A O 1
ATOM 1470 N N . GLN A 1 199 ? -9.738 -1.837 7.571 1.00 90.19 199 GLN A N 1
ATOM 1471 C CA . GLN A 1 199 ? -8.530 -2.421 8.144 1.00 90.19 199 GLN A CA 1
ATOM 1472 C C . GLN A 1 199 ? -7.271 -1.893 7.442 1.00 90.19 199 GLN A C 1
ATOM 1474 O O . GLN A 1 199 ? -6.349 -1.435 8.120 1.00 90.19 199 GLN A O 1
ATOM 1479 N N . SER A 1 200 ? -7.250 -1.887 6.105 1.00 89.12 200 SER A N 1
ATOM 1480 C CA . SER A 1 200 ? -6.126 -1.351 5.326 1.00 89.12 200 SER A CA 1
ATOM 1481 C C . SER A 1 200 ? -5.880 0.135 5.614 1.00 89.12 200 SER A C 1
ATOM 1483 O O . SER A 1 200 ? -4.750 0.514 5.925 1.00 89.12 200 SER A O 1
ATOM 1485 N N . ALA A 1 201 ? -6.928 0.968 5.622 1.00 93.56 201 ALA A N 1
ATOM 1486 C CA . ALA A 1 201 ? -6.815 2.397 5.931 1.00 93.56 201 ALA A CA 1
ATOM 1487 C C . ALA A 1 201 ? -6.269 2.657 7.345 1.00 93.56 201 ALA A C 1
ATOM 1489 O O . ALA A 1 201 ? -5.411 3.520 7.534 1.00 93.56 201 ALA A O 1
ATOM 1490 N N . VAL A 1 202 ? -6.742 1.907 8.346 1.00 91.75 202 VAL A N 1
ATOM 1491 C CA . VAL A 1 202 ? -6.285 2.035 9.737 1.00 91.75 202 VAL A CA 1
ATOM 1492 C C . VAL A 1 202 ? -4.804 1.691 9.850 1.00 91.75 202 VAL A C 1
ATOM 1494 O O . VAL A 1 202 ? -4.038 2.475 10.413 1.00 91.75 202 VAL A O 1
ATOM 1497 N N . LEU A 1 203 ? -4.381 0.552 9.294 1.00 86.94 203 LEU A N 1
ATOM 1498 C CA . LEU A 1 203 ? -2.984 0.113 9.347 1.00 86.94 203 LEU A CA 1
ATOM 1499 C C . LEU A 1 203 ? -2.048 1.106 8.653 1.00 86.94 203 LEU A C 1
ATOM 1501 O O . LEU A 1 203 ? -0.995 1.449 9.197 1.00 86.94 203 LEU A O 1
ATOM 1505 N N . ALA A 1 204 ? -2.445 1.609 7.488 1.00 87.00 204 ALA A N 1
ATOM 1506 C CA . ALA A 1 204 ? -1.663 2.580 6.742 1.00 87.00 204 ALA A CA 1
ATOM 1507 C C . ALA A 1 204 ? -1.561 3.927 7.465 1.00 87.00 204 ALA A C 1
ATOM 1509 O O . ALA A 1 204 ? -0.473 4.505 7.568 1.00 87.00 204 ALA A O 1
ATOM 1510 N N . PHE A 1 205 ? -2.678 4.401 8.028 1.00 91.19 205 PHE A N 1
ATOM 1511 C CA . PHE A 1 205 ? -2.709 5.622 8.821 1.00 91.19 205 PHE A CA 1
ATOM 1512 C C . PHE A 1 205 ? -1.812 5.502 10.051 1.00 91.19 205 PHE A C 1
ATOM 1514 O O . PHE A 1 205 ? -1.034 6.406 10.322 1.00 91.19 205 PHE A O 1
ATOM 1521 N N . LEU A 1 206 ? -1.840 4.380 10.768 1.00 86.69 206 LEU A N 1
ATOM 1522 C CA . LEU A 1 206 ? -0.986 4.164 11.939 1.00 86.69 206 LEU A CA 1
ATOM 1523 C C . LEU A 1 206 ? 0.510 4.147 11.607 1.00 86.69 206 LEU A C 1
ATOM 1525 O O . LEU A 1 206 ? 1.313 4.581 12.437 1.00 86.69 206 LEU A O 1
ATOM 1529 N N . ARG A 1 207 ? 0.877 3.679 10.408 1.00 85.19 207 ARG A N 1
ATOM 1530 C CA . ARG A 1 207 ? 2.259 3.691 9.913 1.00 85.19 207 ARG A CA 1
ATOM 1531 C C . ARG A 1 207 ? 2.729 5.098 9.550 1.00 85.19 207 ARG A C 1
ATOM 1533 O O . ARG A 1 207 ? 3.757 5.532 10.059 1.00 85.19 207 ARG A O 1
ATOM 1540 N N . ASN A 1 208 ? 1.978 5.800 8.699 1.00 86.12 208 ASN A N 1
ATOM 1541 C CA . ASN A 1 208 ? 2.466 7.018 8.039 1.00 86.12 208 ASN A CA 1
ATOM 1542 C C . ASN A 1 208 ? 1.763 8.296 8.520 1.00 86.12 208 ASN A C 1
ATOM 1544 O O . ASN A 1 208 ? 2.379 9.357 8.575 1.00 86.12 208 ASN A O 1
ATOM 1548 N N . GLY A 1 209 ? 0.487 8.211 8.898 1.00 88.62 209 GLY A N 1
ATOM 1549 C CA . GLY A 1 209 ? -0.250 9.309 9.527 1.00 88.62 209 GLY A CA 1
ATOM 1550 C C . GLY A 1 209 ? -0.574 10.488 8.627 1.00 88.62 209 GLY A C 1
ATOM 1551 O O . GLY A 1 209 ? -0.737 11.594 9.138 1.00 88.62 209 GLY A O 1
ATOM 1552 N N . THR A 1 210 ? -0.616 10.302 7.308 1.00 92.88 210 THR A N 1
ATOM 1553 C CA . THR A 1 210 ? -0.802 11.439 6.400 1.00 92.88 210 THR A CA 1
ATOM 1554 C C . THR A 1 210 ? -2.223 12.017 6.513 1.00 92.88 210 THR A C 1
ATOM 1556 O O . THR A 1 210 ? -3.173 11.269 6.770 1.00 92.88 210 THR A O 1
ATOM 1559 N N . PRO A 1 211 ? -2.415 13.331 6.273 1.00 95.12 211 PRO A N 1
ATOM 1560 C CA . PRO A 1 211 ? -3.750 13.931 6.258 1.00 95.12 211 PRO A CA 1
ATOM 1561 C C . PRO A 1 211 ? -4.701 13.257 5.258 1.00 95.12 211 PRO A C 1
ATOM 1563 O O . PRO A 1 211 ? -5.857 13.004 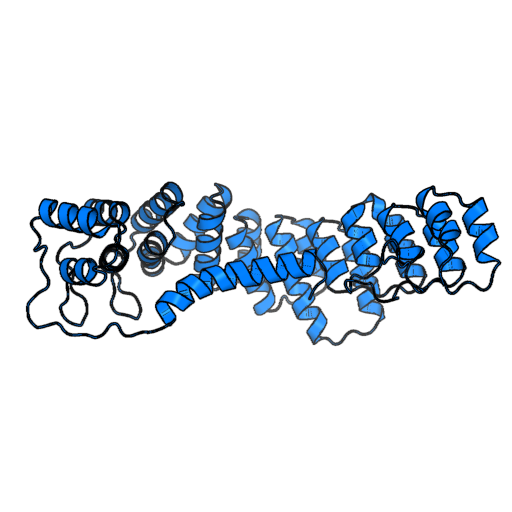5.584 1.00 95.12 211 PRO A O 1
ATOM 1566 N N . ALA A 1 212 ? -4.195 12.879 4.079 1.00 95.00 212 ALA A N 1
ATOM 1567 C CA . ALA A 1 212 ? -4.981 12.200 3.049 1.00 95.00 212 ALA A CA 1
ATOM 1568 C C . ALA A 1 212 ? -5.500 10.827 3.515 1.00 95.00 212 ALA A C 1
ATOM 1570 O O . ALA A 1 212 ? -6.667 10.496 3.300 1.00 95.00 212 ALA A O 1
ATOM 1571 N N . GLN A 1 213 ? -4.660 10.045 4.206 1.00 95.00 213 GLN A N 1
ATOM 1572 C CA . GLN A 1 213 ? -5.073 8.775 4.812 1.00 95.00 213 GLN A CA 1
ATOM 1573 C C . GLN A 1 213 ? -6.141 8.986 5.886 1.00 95.00 213 GLN A C 1
ATOM 1575 O O . GLN A 1 213 ? -7.112 8.236 5.923 1.00 95.00 213 GLN A O 1
ATOM 1580 N N . TYR A 1 214 ? -5.998 10.011 6.734 1.00 95.44 214 TYR A N 1
ATOM 1581 C CA . TYR A 1 214 ? -6.994 10.312 7.764 1.00 95.44 214 TYR A CA 1
ATOM 1582 C C . TYR A 1 214 ? -8.353 10.696 7.167 1.00 95.44 214 TYR A C 1
ATOM 1584 O O . TYR A 1 214 ? -9.389 10.193 7.607 1.00 95.44 214 TYR A O 1
ATOM 1592 N N . ASP A 1 215 ? -8.361 11.551 6.142 1.00 96.75 215 ASP A N 1
ATOM 1593 C CA . ASP A 1 215 ? -9.589 11.993 5.477 1.00 96.75 215 ASP A CA 1
ATOM 1594 C C . ASP A 1 215 ? -10.332 10.826 4.820 1.00 96.75 215 ASP A C 1
ATOM 1596 O O . ASP A 1 215 ? -11.553 10.689 4.981 1.00 96.75 215 ASP A O 1
ATOM 1600 N N . LEU A 1 216 ? -9.602 9.945 4.129 1.00 97.44 216 LEU A N 1
ATOM 1601 C CA . LEU A 1 216 ? -10.200 8.765 3.517 1.00 97.44 216 LEU A CA 1
ATOM 1602 C C . LEU A 1 216 ? -10.653 7.745 4.568 1.00 97.44 216 LEU A C 1
ATOM 1604 O O . LEU A 1 216 ? -11.774 7.249 4.483 1.00 97.44 216 LEU A O 1
ATOM 1608 N N . LEU A 1 217 ? -9.849 7.487 5.602 1.00 97.06 217 LEU A N 1
ATOM 1609 C CA . LEU A 1 217 ? -10.225 6.627 6.724 1.00 97.06 217 LEU A CA 1
ATOM 1610 C C . LEU A 1 217 ? -11.525 7.104 7.384 1.00 97.06 217 LEU A C 1
ATOM 1612 O O . LEU A 1 217 ? -12.433 6.309 7.642 1.00 97.06 217 LEU A O 1
ATOM 1616 N N . ARG A 1 218 ? -11.653 8.413 7.620 1.00 97.31 218 ARG A N 1
ATOM 1617 C CA . ARG A 1 218 ? -12.868 9.023 8.172 1.00 97.31 218 ARG A CA 1
ATOM 1618 C C . ARG A 1 218 ? -14.076 8.800 7.274 1.00 97.31 218 ARG A C 1
ATOM 1620 O O . ARG A 1 218 ? -15.165 8.513 7.772 1.00 97.31 218 ARG A O 1
ATOM 1627 N N . ARG A 1 219 ? -13.899 8.912 5.958 1.00 96.88 219 ARG A N 1
ATOM 1628 C CA . ARG A 1 219 ? -14.952 8.625 4.982 1.00 96.88 219 ARG A CA 1
ATOM 1629 C C . ARG A 1 219 ? -15.370 7.152 5.019 1.00 96.88 219 ARG A C 1
ATOM 1631 O O . ARG A 1 219 ? -16.554 6.890 5.202 1.00 96.88 219 ARG A O 1
ATOM 1638 N N . ILE A 1 220 ? -14.418 6.221 4.940 1.00 97.06 220 ILE A N 1
ATOM 1639 C CA . ILE A 1 220 ? -14.674 4.770 4.992 1.00 97.06 220 ILE A CA 1
ATOM 1640 C C . ILE A 1 220 ? -15.392 4.395 6.293 1.00 97.06 220 ILE A C 1
ATOM 1642 O O . ILE A 1 220 ? -16.382 3.670 6.272 1.00 97.06 220 ILE A O 1
ATOM 1646 N N . THR A 1 221 ? -14.954 4.943 7.429 1.00 96.94 221 THR A N 1
ATOM 1647 C CA . THR A 1 221 ? -15.568 4.679 8.741 1.00 96.94 221 THR A CA 1
ATOM 1648 C C . THR A 1 221 ? -17.034 5.116 8.781 1.00 96.94 221 THR A C 1
ATOM 1650 O O . THR A 1 221 ? -17.884 4.399 9.305 1.00 96.94 221 THR A O 1
ATOM 1653 N N . ARG A 1 222 ? -17.362 6.279 8.203 1.00 95.50 222 ARG A N 1
ATOM 1654 C CA . ARG A 1 222 ? -18.753 6.749 8.108 1.00 95.50 222 ARG A CA 1
ATOM 1655 C C . ARG A 1 222 ? -19.600 5.877 7.194 1.00 95.50 222 ARG A C 1
ATOM 1657 O O . ARG A 1 222 ? -20.750 5.619 7.531 1.00 95.50 222 ARG A O 1
ATOM 1664 N N . GLU A 1 223 ? -19.040 5.453 6.063 1.00 94.50 223 GLU A N 1
ATOM 1665 C CA . GLU A 1 223 ? -19.705 4.556 5.111 1.00 94.50 223 GLU A CA 1
ATOM 1666 C C . GLU A 1 223 ? -19.986 3.182 5.754 1.00 94.50 223 GLU A C 1
ATOM 1668 O O . GLU A 1 223 ? -21.081 2.648 5.603 1.00 94.50 223 GLU A O 1
ATOM 1673 N N . ALA A 1 224 ? -19.048 2.652 6.547 1.00 94.25 224 ALA A N 1
ATOM 1674 C CA . ALA A 1 224 ? -19.186 1.381 7.264 1.00 94.25 224 ALA A CA 1
ATOM 1675 C C . ALA A 1 224 ? -20.093 1.453 8.512 1.00 94.25 224 ALA A C 1
ATOM 1677 O O . ALA A 1 224 ? -20.631 0.438 8.960 1.00 94.25 224 ALA A O 1
ATOM 1678 N N . GLY A 1 225 ? -20.287 2.649 9.070 1.00 94.62 225 GLY A N 1
ATOM 1679 C CA . GLY A 1 225 ? -21.225 2.915 10.156 1.00 94.62 225 GLY A CA 1
ATOM 1680 C C . GLY A 1 225 ? -20.707 2.609 11.573 1.00 94.62 225 GLY A C 1
ATOM 1681 O O . GLY A 1 225 ? -19.541 2.259 11.774 1.00 94.62 225 GLY A O 1
ATOM 1682 N N . PRO A 1 226 ? -21.578 2.746 12.595 1.00 93.81 226 PRO A N 1
ATOM 1683 C CA . PRO A 1 226 ? -21.178 2.744 14.006 1.00 93.81 226 PRO A CA 1
ATOM 1684 C C . PRO A 1 226 ? -20.488 1.462 14.478 1.00 93.81 226 PRO A C 1
ATOM 1686 O O . PRO A 1 226 ? -19.542 1.531 15.253 1.00 93.81 226 PRO A O 1
ATOM 1689 N N . ALA A 1 227 ? -20.918 0.294 13.991 1.00 90.00 227 ALA A N 1
ATOM 1690 C CA . ALA A 1 227 ? -20.317 -0.985 14.373 1.00 90.00 227 ALA A CA 1
ATOM 1691 C C . ALA A 1 227 ? -18.847 -1.090 13.935 1.00 90.00 227 ALA A C 1
ATOM 1693 O O . ALA A 1 227 ? -18.013 -1.619 14.667 1.00 90.00 227 ALA A O 1
ATOM 1694 N N . ALA A 1 228 ? -18.520 -0.548 12.760 1.00 89.88 228 ALA A N 1
ATOM 1695 C CA . ALA A 1 228 ? -17.154 -0.485 12.263 1.00 89.88 228 ALA A CA 1
ATOM 1696 C C . ALA A 1 228 ? -16.345 0.593 13.004 1.00 89.88 228 ALA A C 1
ATOM 1698 O O . ALA A 1 228 ? -15.201 0.358 13.386 1.00 89.88 228 ALA A O 1
ATOM 1699 N N . ALA A 1 229 ? -16.968 1.739 13.308 1.00 92.88 229 ALA A N 1
ATOM 1700 C CA . ALA A 1 229 ? -16.366 2.773 14.147 1.00 92.88 229 ALA A CA 1
ATOM 1701 C C . ALA A 1 229 ? -15.968 2.248 15.537 1.00 92.88 229 ALA A C 1
ATOM 1703 O O . ALA A 1 229 ? -14.921 2.633 16.051 1.00 92.88 229 ALA A O 1
ATOM 1704 N N . SER A 1 230 ? -16.740 1.328 16.125 1.00 91.94 230 SER A N 1
ATOM 1705 C CA . SER A 1 230 ? -16.384 0.688 17.396 1.00 91.94 230 SER A CA 1
ATOM 1706 C C . SER A 1 230 ? -15.054 -0.072 17.337 1.00 91.94 230 SER A C 1
ATOM 1708 O O . SER A 1 230 ? -14.297 -0.079 18.307 1.00 91.94 230 SER A O 1
ATOM 1710 N N . GLN A 1 231 ? -14.728 -0.685 16.193 1.00 88.06 231 GLN A N 1
ATOM 1711 C CA . GLN A 1 231 ? -13.486 -1.450 16.022 1.00 88.06 231 GLN A CA 1
ATOM 1712 C C . GLN A 1 231 ? -12.245 -0.553 16.114 1.00 88.06 231 GLN A C 1
ATOM 1714 O O . GLN A 1 231 ? -11.184 -1.005 16.549 1.00 88.06 231 GLN A O 1
ATOM 1719 N N . LEU A 1 232 ? -12.373 0.735 15.775 1.00 88.25 232 LEU A N 1
ATOM 1720 C CA . LEU A 1 232 ? -11.279 1.703 15.861 1.00 88.25 232 LEU A CA 1
ATOM 1721 C C . LEU A 1 232 ? -10.760 1.890 17.292 1.00 88.25 232 LEU A C 1
ATOM 1723 O O . LEU A 1 232 ? -9.563 2.116 17.465 1.00 88.25 232 LEU A O 1
ATOM 1727 N N . PHE A 1 233 ? -11.616 1.750 18.315 1.00 88.44 233 PHE A N 1
ATOM 1728 C CA . PHE A 1 233 ? -11.174 1.799 19.712 1.00 88.44 233 PHE A CA 1
ATOM 1729 C C . PHE A 1 233 ? -10.190 0.669 20.025 1.00 88.44 233 PHE A C 1
ATOM 1731 O O . PHE A 1 233 ? -9.153 0.907 20.642 1.00 88.44 233 PHE A O 1
ATOM 1738 N N . ALA A 1 234 ? -10.484 -0.549 19.562 1.00 85.88 234 ALA A N 1
ATOM 1739 C CA . ALA A 1 234 ? -9.590 -1.687 19.729 1.00 85.88 234 ALA A CA 1
ATOM 1740 C C . ALA A 1 234 ? -8.288 -1.486 18.939 1.00 85.88 234 ALA A C 1
ATOM 1742 O O . ALA A 1 234 ? -7.203 -1.648 19.503 1.00 85.88 234 ALA A O 1
ATOM 1743 N N . PHE A 1 235 ? -8.378 -1.052 17.675 1.00 84.62 235 PHE A N 1
ATOM 1744 C CA . PHE A 1 235 ? -7.196 -0.770 16.857 1.00 84.62 235 PHE A CA 1
ATOM 1745 C C . PHE A 1 235 ? -6.270 0.243 17.535 1.00 84.62 235 PHE A C 1
ATOM 1747 O O . PHE A 1 235 ? -5.108 -0.085 17.766 1.00 84.62 235 PHE A O 1
ATOM 1754 N N . ALA A 1 236 ? -6.787 1.399 17.963 1.00 85.31 236 ALA A N 1
ATOM 1755 C CA . ALA A 1 236 ? -6.007 2.461 18.605 1.00 85.31 236 ALA A CA 1
ATOM 1756 C C . ALA A 1 236 ? -5.190 1.984 19.820 1.00 85.31 236 ALA A C 1
ATOM 1758 O O . ALA A 1 236 ? -4.084 2.467 20.050 1.00 85.31 236 ALA A O 1
ATOM 1759 N N . VAL A 1 237 ? -5.724 1.026 20.582 1.00 82.56 237 VAL A N 1
ATOM 1760 C CA . VAL A 1 237 ? -5.104 0.484 21.801 1.00 82.56 237 VAL A CA 1
ATOM 1761 C C . VAL A 1 237 ? -4.105 -0.636 21.508 1.00 82.56 237 VAL A C 1
ATOM 1763 O O . VAL A 1 237 ? -3.158 -0.839 22.267 1.00 82.56 237 VAL A O 1
ATOM 1766 N N . THR A 1 238 ? -4.322 -1.399 20.435 1.00 75.44 238 THR A N 1
ATOM 1767 C CA . THR A 1 238 ? -3.445 -2.520 20.051 1.00 75.44 238 THR A CA 1
ATOM 1768 C C . THR A 1 238 ? -2.140 -2.080 19.393 1.00 75.44 238 THR A C 1
ATOM 1770 O O . THR A 1 238 ? -1.209 -2.880 19.300 1.00 75.44 238 THR A O 1
ATOM 1773 N N . CYS A 1 239 ? -2.050 -0.824 18.963 1.00 68.00 239 CYS A N 1
ATOM 1774 C CA . CYS A 1 239 ? -0.855 -0.275 18.338 1.00 68.00 239 CYS A CA 1
ATOM 1775 C C . CYS A 1 239 ? 0.257 -0.001 19.356 1.00 68.00 239 CYS A C 1
ATOM 1777 O O . CYS A 1 239 ? 0.001 0.275 20.527 1.00 68.00 239 CYS A O 1
ATOM 1779 N N . GLY A 1 240 ? 1.508 -0.101 18.900 1.00 59.72 240 GLY A N 1
ATOM 1780 C CA . GLY A 1 240 ? 2.693 0.144 19.720 1.00 59.72 240 GLY A CA 1
ATOM 1781 C C . GLY A 1 240 ? 2.796 1.579 20.251 1.00 59.72 240 GLY A C 1
ATOM 1782 O O . GLY A 1 240 ? 2.037 2.470 19.889 1.00 59.72 240 GLY A O 1
ATOM 1783 N N . LEU A 1 241 ? 3.772 1.801 21.125 1.00 50.19 241 LEU A N 1
ATOM 1784 C CA . LEU A 1 241 ? 3.856 2.966 22.012 1.00 50.19 241 LEU A CA 1
ATOM 1785 C C . LEU A 1 241 ? 4.265 4.296 21.351 1.00 50.19 241 LEU A C 1
ATOM 1787 O O . LEU A 1 241 ? 4.217 5.318 22.026 1.00 50.19 241 LEU A O 1
ATOM 1791 N N . ASP A 1 242 ? 4.622 4.296 20.064 1.00 54.78 242 ASP A N 1
ATOM 1792 C CA . ASP A 1 242 ? 5.203 5.451 19.351 1.00 54.78 242 ASP A CA 1
ATOM 1793 C C . ASP A 1 242 ? 4.246 6.088 18.316 1.00 54.78 242 ASP A C 1
ATOM 1795 O O . ASP A 1 242 ? 4.652 6.669 17.312 1.00 54.78 242 ASP A O 1
ATOM 1799 N N . VAL A 1 243 ? 2.931 5.928 18.520 1.00 62.84 243 VAL A N 1
ATOM 1800 C CA . VAL A 1 243 ? 1.886 6.475 17.630 1.00 62.84 243 VAL A CA 1
ATOM 1801 C C . VAL A 1 243 ? 0.806 7.257 18.385 1.00 62.84 243 VAL A C 1
ATOM 1803 O O . VAL A 1 243 ? -0.346 7.280 17.951 1.00 62.84 243 VAL A O 1
ATOM 1806 N N . SER A 1 244 ? 1.150 7.892 19.514 1.00 71.06 244 SER A N 1
ATOM 1807 C CA . SER A 1 244 ? 0.189 8.537 20.431 1.00 71.06 244 SER A CA 1
ATOM 1808 C C . SER A 1 244 ? -0.826 9.412 19.699 1.00 71.06 244 SER A C 1
ATOM 1810 O O . SER A 1 244 ? -2.026 9.171 19.810 1.00 71.06 244 SER A O 1
ATOM 1812 N N . ASP A 1 245 ? -0.359 10.327 18.854 1.00 83.38 245 ASP A N 1
ATOM 1813 C CA . ASP A 1 245 ? -1.218 11.304 18.178 1.00 83.38 245 ASP A CA 1
ATOM 1814 C C . ASP A 1 245 ? -2.158 10.637 17.169 1.00 83.38 245 ASP A C 1
ATOM 1816 O O . ASP A 1 245 ? -3.328 11.002 17.047 1.00 83.38 245 ASP A O 1
ATOM 1820 N N . ARG A 1 246 ? -1.679 9.595 16.482 1.00 88.31 246 ARG A N 1
ATOM 1821 C CA . ARG A 1 246 ? -2.486 8.819 15.533 1.00 88.31 246 ARG A CA 1
ATOM 1822 C C . ARG A 1 246 ? -3.511 7.953 16.249 1.00 88.31 246 ARG A C 1
ATOM 1824 O O . ARG A 1 246 ? -4.658 7.881 15.821 1.00 88.31 246 ARG A O 1
ATOM 1831 N N . SER A 1 247 ? -3.128 7.328 17.359 1.00 86.00 247 SER A N 1
ATOM 1832 C CA . SER A 1 247 ? -4.067 6.570 18.181 1.00 86.00 247 SER A CA 1
ATOM 1833 C C . SER A 1 247 ? -5.151 7.478 18.772 1.00 86.00 247 SER A C 1
ATOM 1835 O O . SER A 1 247 ? -6.324 7.124 18.729 1.00 86.00 247 SER A O 1
ATOM 1837 N N . GLU A 1 248 ? -4.800 8.692 19.205 1.00 88.75 248 GLU A N 1
ATOM 1838 C CA . GLU A 1 248 ? -5.759 9.704 19.660 1.00 88.75 248 GLU A CA 1
ATOM 1839 C C . GLU A 1 248 ? -6.695 10.160 18.537 1.00 88.75 248 GLU A C 1
ATOM 1841 O O . GLU A 1 248 ? -7.902 10.322 18.754 1.00 88.75 248 GLU A O 1
ATOM 1846 N N . ALA A 1 249 ? -6.172 10.317 17.320 1.00 91.31 249 ALA A N 1
ATOM 1847 C CA . ALA A 1 249 ? -6.985 10.606 16.147 1.00 91.31 249 ALA A CA 1
ATOM 1848 C C . ALA A 1 249 ? -7.991 9.473 15.866 1.00 91.31 249 ALA A C 1
ATOM 1850 O O . ALA A 1 249 ? -9.162 9.756 15.619 1.00 91.31 249 ALA A O 1
ATOM 1851 N N . LEU A 1 250 ? -7.591 8.200 15.996 1.00 91.94 250 LEU A N 1
ATOM 1852 C CA . LEU A 1 250 ? -8.504 7.055 15.860 1.00 91.94 250 LEU A CA 1
ATOM 1853 C C . LEU A 1 250 ? -9.587 7.026 16.945 1.00 91.94 250 LEU A C 1
ATOM 1855 O O . LEU A 1 250 ? -10.754 6.809 16.624 1.00 91.94 250 LEU A O 1
ATOM 1859 N N . LEU A 1 251 ? -9.237 7.279 18.212 1.00 91.81 251 LEU A N 1
ATOM 1860 C CA . LEU A 1 251 ? -10.213 7.355 19.310 1.00 91.81 251 LEU A CA 1
ATOM 1861 C C . LEU A 1 251 ? -11.227 8.487 19.078 1.00 91.81 251 LEU A C 1
ATOM 1863 O O . LEU A 1 251 ? -12.429 8.328 19.309 1.00 91.81 251 LEU A O 1
ATOM 1867 N N . SER A 1 252 ? -10.740 9.632 18.599 1.00 92.00 252 SER A N 1
ATOM 1868 C CA . SER A 1 252 ? -11.571 10.794 18.277 1.00 92.00 252 SER A CA 1
ATOM 1869 C C . SER A 1 252 ? -12.505 10.500 17.103 1.00 92.00 252 SER A C 1
ATOM 1871 O O . SER A 1 252 ? -13.696 10.809 17.176 1.00 92.00 252 SER A O 1
ATOM 1873 N N . LEU A 1 253 ? -11.994 9.841 16.061 1.00 94.31 253 LEU A N 1
ATOM 1874 C CA . LEU A 1 253 ? -12.766 9.431 14.892 1.00 94.31 253 LEU A CA 1
ATOM 1875 C C . LEU A 1 253 ? -13.845 8.397 15.242 1.00 94.31 253 LEU A C 1
ATOM 1877 O O . LEU A 1 253 ? -14.989 8.531 14.802 1.00 94.31 253 LEU A O 1
ATOM 1881 N N . ALA A 1 254 ? -13.505 7.396 16.057 1.00 93.62 254 ALA A N 1
ATOM 1882 C CA . ALA A 1 254 ? -14.441 6.384 16.540 1.00 93.62 254 ALA A CA 1
ATOM 1883 C C . ALA A 1 254 ? -15.646 7.040 17.225 1.00 93.62 254 ALA A C 1
ATOM 1885 O O . ALA A 1 254 ? -16.798 6.759 16.892 1.00 93.62 254 ALA A O 1
ATOM 1886 N N . ARG A 1 255 ? -15.383 8.001 18.121 1.00 93.00 255 ARG A N 1
ATOM 1887 C CA . ARG A 1 255 ? -16.425 8.783 18.796 1.00 93.00 255 ARG A CA 1
ATOM 1888 C C . ARG A 1 255 ? -17.232 9.635 17.819 1.00 93.00 255 ARG A C 1
ATOM 1890 O O . ARG A 1 255 ? -18.456 9.675 17.923 1.00 93.00 255 ARG A O 1
ATOM 1897 N N . GLU A 1 256 ? -16.569 10.320 16.889 1.00 94.25 256 GLU A N 1
ATOM 1898 C CA . GLU A 1 256 ? -17.238 11.130 15.863 1.00 94.25 256 GLU A CA 1
ATOM 1899 C C . GLU A 1 256 ? -18.259 10.294 15.076 1.00 94.2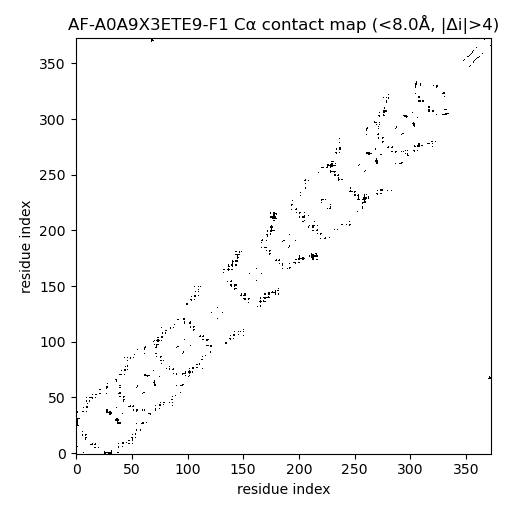5 256 GLU A C 1
ATOM 1901 O O . GLU A 1 256 ? -19.384 10.735 14.836 1.00 94.25 256 GLU A O 1
ATOM 1906 N N . CYS A 1 257 ? -17.893 9.055 14.744 1.00 94.19 257 CYS A N 1
ATOM 1907 C CA . CYS A 1 257 ? -18.727 8.112 14.002 1.00 94.19 257 CYS A CA 1
ATOM 1908 C C . CYS A 1 257 ? -19.678 7.289 14.893 1.00 94.19 257 CYS A C 1
ATOM 1910 O O . CYS A 1 257 ? -20.271 6.321 14.421 1.00 94.19 257 CYS A O 1
ATOM 1912 N N . ARG A 1 258 ? -19.868 7.694 16.159 1.00 93.69 258 ARG A N 1
ATOM 1913 C CA . ARG A 1 258 ? -20.747 7.043 17.148 1.00 93.69 258 ARG A CA 1
ATOM 1914 C C . ARG A 1 258 ? -20.404 5.574 17.419 1.00 93.69 258 ARG A C 1
ATOM 1916 O O . ARG A 1 258 ? -21.304 4.777 17.669 1.00 93.69 258 ARG A O 1
ATOM 1923 N N . GLY A 1 259 ? -19.120 5.231 17.374 1.00 93.50 259 GLY A N 1
ATOM 1924 C CA . GLY A 1 259 ? -18.635 3.933 17.823 1.00 93.50 259 GLY A CA 1
ATOM 1925 C C . GLY A 1 259 ? -19.017 3.678 19.279 1.00 93.50 259 GLY A C 1
ATOM 1926 O O . GLY A 1 259 ? -18.992 4.584 20.116 1.00 93.50 259 GLY A O 1
ATOM 1927 N N . ASP A 1 260 ? -19.359 2.432 19.567 1.00 93.75 260 ASP A N 1
ATOM 1928 C CA . ASP A 1 260 ? -19.638 1.941 20.909 1.00 93.75 260 ASP A CA 1
ATOM 1929 C C . ASP A 1 260 ? -18.319 1.626 21.630 1.00 93.75 260 ASP A C 1
ATOM 1931 O O . ASP A 1 260 ? -17.557 0.755 21.204 1.00 93.75 260 ASP A O 1
ATOM 1935 N N . LEU A 1 261 ? -18.050 2.354 22.717 1.00 92.62 261 LEU A N 1
ATOM 1936 C CA . LEU A 1 261 ? -16.872 2.168 23.574 1.00 92.62 261 LEU A CA 1
ATOM 1937 C C . LEU A 1 261 ? -16.856 0.794 24.254 1.00 92.62 261 LEU A C 1
ATOM 1939 O O . LEU A 1 261 ? -15.781 0.276 24.563 1.00 92.62 261 LEU A O 1
ATOM 1943 N N . GLU A 1 262 ? -18.035 0.198 24.440 1.00 94.25 262 GLU A N 1
ATOM 1944 C CA . GLU A 1 262 ? -18.218 -1.091 25.103 1.00 94.25 262 GLU A CA 1
ATOM 1945 C C . GLU A 1 262 ? -18.351 -2.252 24.114 1.00 94.25 262 GLU A C 1
ATOM 1947 O O . GLU A 1 262 ? -18.632 -3.388 24.511 1.00 94.25 262 GLU A O 1
ATOM 1952 N N . ALA A 1 263 ? -18.101 -1.995 22.826 1.00 92.38 263 ALA A N 1
ATOM 1953 C CA . ALA A 1 263 ? -18.046 -3.047 21.830 1.00 92.38 263 ALA A CA 1
ATOM 1954 C C . ALA A 1 263 ? -16.985 -4.084 22.204 1.00 92.38 263 ALA A C 1
ATOM 1956 O O . ALA A 1 263 ? -15.860 -3.765 22.605 1.00 92.38 263 ALA A O 1
ATOM 1957 N N . ARG A 1 264 ? -17.363 -5.350 22.044 1.00 89.38 264 ARG A N 1
ATOM 1958 C CA . ARG A 1 264 ? -16.525 -6.495 22.381 1.00 89.38 264 ARG A CA 1
ATOM 1959 C C . ARG A 1 264 ? -15.981 -7.147 21.122 1.00 89.38 264 ARG A C 1
ATOM 1961 O O . ARG A 1 264 ? -16.711 -7.328 20.151 1.00 89.38 264 ARG A O 1
ATOM 1968 N N . ASP A 1 265 ? -14.707 -7.517 21.160 1.00 83.12 265 ASP A N 1
ATOM 1969 C CA . ASP A 1 265 ? -14.095 -8.343 20.122 1.00 83.12 265 ASP A CA 1
ATOM 1970 C C . ASP A 1 265 ? -14.550 -9.816 20.218 1.00 83.12 265 ASP A C 1
ATOM 1972 O O . ASP A 1 265 ? -15.347 -10.201 21.078 1.00 83.12 265 ASP A O 1
ATOM 1976 N N . ALA A 1 266 ? -13.995 -10.676 19.360 1.00 81.12 266 ALA A N 1
ATOM 1977 C CA . ALA A 1 266 ? -14.274 -12.114 19.369 1.00 81.12 266 ALA A CA 1
ATOM 1978 C C . ALA A 1 266 ? -13.883 -12.827 20.683 1.00 81.12 266 ALA A C 1
ATOM 1980 O O . ALA A 1 266 ? -14.347 -13.935 20.941 1.00 81.12 266 ALA A O 1
ATOM 1981 N N . ARG A 1 267 ? -13.040 -12.211 21.522 1.00 78.62 267 ARG A N 1
ATOM 1982 C CA . ARG A 1 267 ? -12.640 -12.714 22.846 1.00 78.62 267 ARG A CA 1
ATOM 1983 C C . ARG A 1 267 ? -13.526 -12.163 23.969 1.00 78.62 267 ARG A C 1
ATOM 1985 O O . ARG A 1 267 ? -13.298 -12.490 25.131 1.00 78.62 267 ARG A O 1
ATOM 1992 N N . GLY A 1 268 ? -14.509 -11.321 23.652 1.00 84.44 268 GLY A N 1
ATOM 1993 C CA . GLY A 1 268 ? -15.346 -10.646 24.639 1.00 84.44 268 GLY A CA 1
ATOM 1994 C C . GLY A 1 268 ? -14.672 -9.437 25.297 1.00 84.44 268 GLY A C 1
ATOM 1995 O O . GLY A 1 268 ? -15.168 -8.961 26.319 1.00 84.44 268 GLY A O 1
ATOM 1996 N N . MET A 1 269 ? -13.555 -8.950 24.752 1.00 87.38 269 MET A N 1
ATOM 1997 C CA . MET A 1 269 ? -12.755 -7.859 25.308 1.00 87.38 269 MET A CA 1
ATOM 1998 C C . MET A 1 269 ? -13.229 -6.504 24.788 1.00 87.38 269 MET A C 1
ATOM 2000 O O . MET A 1 269 ? -13.401 -6.335 23.583 1.00 87.38 269 MET A O 1
ATOM 2004 N N . THR A 1 270 ? -13.358 -5.524 25.682 1.00 93.62 270 THR A N 1
ATOM 2005 C CA . THR A 1 270 ? -13.495 -4.111 25.301 1.00 93.62 270 THR A CA 1
ATOM 2006 C C . THR A 1 270 ? -12.122 -3.474 25.104 1.00 93.62 270 THR A C 1
ATOM 2008 O O . THR A 1 270 ? -11.106 -3.977 25.600 1.00 93.62 270 THR A O 1
ATOM 2011 N N . ALA A 1 271 ? -12.076 -2.327 24.425 1.00 92.19 271 ALA A N 1
ATOM 2012 C CA . ALA A 1 271 ? -10.836 -1.573 24.241 1.00 92.19 271 ALA A CA 1
ATOM 2013 C C . ALA A 1 271 ? -10.169 -1.204 25.582 1.00 92.19 271 ALA A C 1
ATOM 2015 O O . ALA A 1 271 ? -8.942 -1.221 25.688 1.00 92.19 271 ALA A O 1
ATOM 2016 N N . LEU A 1 272 ? -10.960 -0.947 26.633 1.00 93.44 272 LEU A N 1
ATOM 2017 C CA . LEU A 1 272 ? -10.432 -0.651 27.966 1.00 93.44 272 LEU A CA 1
ATOM 2018 C C . LEU A 1 272 ? -9.755 -1.873 28.604 1.00 93.44 272 LEU A C 1
ATOM 2020 O O . LEU A 1 272 ? -8.653 -1.749 29.141 1.00 93.44 272 LEU A O 1
ATOM 2024 N N . LEU A 1 273 ? -10.357 -3.062 28.491 1.00 91.62 273 LEU A N 1
ATOM 2025 C CA . LEU A 1 273 ? -9.738 -4.307 28.963 1.00 91.62 273 LEU A CA 1
ATOM 2026 C C . LEU A 1 273 ? -8.444 -4.619 28.195 1.00 91.62 273 LEU A C 1
ATOM 2028 O O . LEU A 1 273 ? -7.460 -5.054 28.792 1.00 91.62 273 LEU A O 1
ATOM 2032 N N . MET A 1 274 ? -8.406 -4.345 26.886 1.00 90.38 274 MET A N 1
ATOM 2033 C CA . MET A 1 274 ? -7.187 -4.483 26.079 1.00 90.38 274 MET A CA 1
ATOM 2034 C C . MET A 1 274 ? -6.080 -3.508 26.504 1.00 90.38 274 MET A C 1
ATOM 2036 O O . MET A 1 274 ? -4.904 -3.875 26.495 1.00 90.38 274 MET A O 1
ATOM 2040 N N . ALA A 1 275 ? -6.438 -2.272 26.866 1.00 90.56 275 ALA A N 1
ATOM 2041 C CA . ALA A 1 275 ? -5.486 -1.261 27.323 1.00 90.56 275 ALA A CA 1
ATOM 2042 C C . ALA A 1 275 ? -4.901 -1.630 28.695 1.00 90.56 275 ALA A C 1
ATOM 2044 O O . ALA A 1 275 ? -3.701 -1.454 28.918 1.00 90.56 275 ALA A O 1
ATOM 2045 N N . ALA A 1 276 ? -5.732 -2.194 29.578 1.00 90.81 276 ALA A N 1
ATOM 2046 C CA . ALA A 1 276 ? -5.320 -2.717 30.876 1.00 90.81 276 ALA A CA 1
ATOM 2047 C C . ALA A 1 276 ? -4.339 -3.890 30.740 1.00 90.81 276 ALA A C 1
ATOM 2049 O O . ALA A 1 276 ? -3.280 -3.858 31.363 1.00 90.81 276 ALA A O 1
ATOM 2050 N N . ASP A 1 277 ? -4.635 -4.864 29.869 1.00 87.81 277 ASP A N 1
ATOM 2051 C CA . ASP A 1 277 ? -3.770 -6.031 29.607 1.00 87.81 277 ASP A CA 1
ATOM 2052 C C . ASP A 1 277 ? -2.356 -5.631 29.155 1.00 87.81 277 ASP A C 1
ATOM 2054 O O . ASP A 1 277 ? -1.377 -6.290 29.496 1.00 87.81 277 ASP A O 1
ATOM 2058 N N . ARG A 1 278 ? -2.236 -4.529 28.400 1.00 85.12 278 ARG A N 1
ATOM 2059 C CA . ARG A 1 278 ? -0.955 -4.024 27.876 1.00 85.12 278 ARG A CA 1
ATOM 2060 C C . ARG A 1 278 ? -0.306 -2.929 28.721 1.00 85.12 278 ARG A C 1
ATOM 2062 O O . ARG A 1 278 ? 0.753 -2.427 28.349 1.00 85.12 278 ARG A O 1
ATOM 2069 N N . HIS A 1 279 ? -0.920 -2.523 29.831 1.00 89.38 279 HIS A N 1
ATOM 2070 C CA . HIS A 1 279 ? -0.482 -1.368 30.626 1.00 89.38 279 HIS A CA 1
ATOM 2071 C C . HIS A 1 279 ? -0.326 -0.078 29.797 1.00 89.38 279 HIS A C 1
ATOM 2073 O O . HIS A 1 279 ? 0.607 0.712 29.983 1.00 89.38 279 HIS A O 1
ATOM 2079 N N . HIS A 1 280 ? -1.247 0.150 28.861 1.00 88.12 280 HIS A N 1
ATOM 2080 C CA . HIS A 1 280 ? -1.320 1.378 28.070 1.00 88.12 280 HIS A CA 1
ATOM 2081 C C . HIS A 1 280 ? -2.076 2.454 28.863 1.00 88.12 280 HIS A C 1
ATOM 2083 O O . HIS A 1 280 ? -3.254 2.720 28.627 1.00 88.12 280 HIS A O 1
ATOM 2089 N N . ILE A 1 281 ? -1.397 3.055 29.848 1.00 88.81 281 ILE A N 1
ATOM 2090 C CA . ILE A 1 281 ? -2.014 3.963 30.833 1.00 88.81 281 ILE A CA 1
ATOM 2091 C C . ILE A 1 281 ? -2.703 5.157 30.172 1.00 88.81 281 ILE A C 1
ATOM 2093 O O . ILE A 1 281 ? -3.819 5.508 30.550 1.00 88.81 281 ILE A O 1
ATOM 2097 N N . GLN A 1 282 ? -2.072 5.751 29.158 1.00 88.00 282 GLN A N 1
ATOM 2098 C CA . GLN A 1 282 ? -2.637 6.904 28.455 1.00 88.00 282 GLN A CA 1
ATOM 2099 C C . GLN A 1 282 ? -3.922 6.537 27.706 1.00 88.00 282 GLN A C 1
ATOM 2101 O O . GLN A 1 282 ? -4.926 7.231 27.848 1.00 88.00 282 GLN A O 1
ATOM 2106 N N . HIS A 1 283 ? -3.952 5.392 27.016 1.00 88.94 283 HIS A N 1
ATOM 2107 C CA . HIS A 1 283 ? -5.174 4.900 26.381 1.00 88.94 283 HIS A CA 1
ATOM 2108 C C . HIS A 1 283 ? -6.269 4.576 27.398 1.00 88.94 283 HIS A C 1
ATOM 2110 O O . HIS A 1 283 ? -7.422 4.917 27.158 1.00 88.94 283 HIS A O 1
ATOM 2116 N N . MET A 1 284 ? -5.937 3.989 28.555 1.00 91.38 284 MET A N 1
ATOM 2117 C CA . MET A 1 284 ? -6.928 3.770 29.619 1.00 91.38 284 MET A CA 1
ATOM 2118 C C . MET A 1 284 ? -7.508 5.089 30.142 1.00 91.38 284 MET A C 1
ATOM 2120 O O . MET A 1 284 ? -8.729 5.232 30.219 1.00 91.38 284 MET A O 1
ATOM 2124 N N . ARG A 1 285 ? -6.649 6.073 30.456 1.00 91.25 285 ARG A N 1
ATOM 2125 C CA . ARG A 1 285 ? -7.070 7.427 30.860 1.00 91.25 285 ARG A CA 1
ATOM 2126 C C . ARG A 1 285 ? -8.004 8.027 29.822 1.00 91.25 285 ARG A C 1
ATOM 2128 O O . ARG A 1 285 ? -9.052 8.568 30.175 1.00 91.25 285 ARG A O 1
ATOM 2135 N N . ARG A 1 286 ? -7.643 7.907 28.545 1.00 90.06 286 ARG A N 1
ATOM 2136 C CA . ARG A 1 286 ? -8.412 8.487 27.453 1.00 90.06 286 ARG A CA 1
ATOM 2137 C C . ARG A 1 286 ? -9.762 7.812 27.270 1.00 90.06 286 ARG A C 1
ATOM 2139 O O . ARG A 1 286 ? -10.763 8.515 27.213 1.00 90.06 286 ARG A O 1
ATOM 2146 N N . LEU A 1 287 ? -9.810 6.484 27.227 1.00 92.31 287 LEU A N 1
ATOM 2147 C CA . LEU A 1 287 ? -11.054 5.723 27.097 1.00 92.31 287 LEU A CA 1
ATOM 2148 C C . LEU A 1 287 ? -12.025 6.038 28.241 1.00 92.31 287 LEU A C 1
ATOM 2150 O O . LEU A 1 287 ? -13.191 6.330 27.987 1.00 92.31 287 LEU A O 1
ATOM 2154 N N . ILE A 1 288 ? -11.538 6.093 29.484 1.00 92.81 288 ILE A N 1
ATOM 2155 C CA . ILE A 1 288 ? -12.360 6.478 30.641 1.00 92.81 288 ILE A CA 1
ATOM 2156 C C . ILE A 1 288 ? -12.839 7.931 30.516 1.00 92.81 288 ILE A C 1
ATOM 2158 O O . ILE A 1 288 ? -14.008 8.213 30.770 1.00 92.81 288 ILE A O 1
ATOM 2162 N N . ALA A 1 289 ? -11.983 8.856 30.070 1.00 91.38 289 ALA A N 1
ATOM 2163 C CA . ALA A 1 289 ? -12.380 10.244 29.816 1.00 91.38 289 ALA A CA 1
ATOM 2164 C C . ALA A 1 289 ? -13.413 10.377 28.680 1.00 91.38 289 ALA A C 1
ATOM 2166 O O . ALA A 1 289 ? -14.205 11.319 28.668 1.00 91.38 289 ALA A O 1
ATOM 2167 N N . LEU A 1 290 ? -13.417 9.445 27.722 1.00 90.75 290 LEU A N 1
ATOM 2168 C CA . LEU A 1 290 ? -14.420 9.365 26.661 1.00 90.75 290 LEU A CA 1
ATOM 2169 C C . LEU A 1 290 ? -15.746 8.755 27.142 1.00 90.75 290 LEU A C 1
ATOM 2171 O O . LEU A 1 290 ? -16.749 8.952 26.457 1.00 90.75 290 LEU A O 1
ATOM 2175 N N . GLY A 1 291 ? -15.760 8.105 28.311 1.00 92.44 291 GLY A N 1
ATOM 2176 C CA . GLY A 1 291 ? -16.946 7.527 28.943 1.00 92.44 291 GLY A CA 1
ATOM 2177 C C . GLY A 1 291 ? -16.970 6.000 29.005 1.00 92.44 291 GLY A C 1
ATOM 2178 O O . GLY A 1 291 ? -18.035 5.457 29.276 1.00 92.44 291 GLY A O 1
ATOM 2179 N N . ALA A 1 292 ? -15.847 5.317 28.751 1.00 93.94 292 ALA A N 1
ATOM 2180 C CA . ALA A 1 292 ? -15.783 3.861 28.865 1.00 93.94 292 ALA A CA 1
ATOM 2181 C C . ALA A 1 292 ? -16.088 3.398 30.299 1.00 93.94 292 ALA A C 1
ATOM 2183 O O . ALA A 1 292 ? -15.660 4.033 31.274 1.00 93.94 292 ALA A O 1
ATOM 2184 N N . ASP A 1 293 ? -16.797 2.280 30.424 1.00 93.88 293 ASP A N 1
ATOM 2185 C CA . ASP A 1 293 ? -17.162 1.695 31.706 1.00 93.88 293 ASP A CA 1
ATOM 2186 C C . ASP A 1 293 ? -15.913 1.174 32.430 1.00 93.88 293 ASP A C 1
ATOM 2188 O O . ASP A 1 293 ? -15.329 0.146 32.086 1.00 93.88 293 ASP A O 1
ATOM 2192 N N . ARG A 1 294 ? -15.497 1.883 33.482 1.00 91.50 294 ARG A N 1
ATOM 2193 C CA . ARG A 1 294 ? -14.358 1.480 34.324 1.00 91.50 294 ARG A CA 1
ATOM 2194 C C . ARG A 1 294 ? -14.621 0.184 35.096 1.00 91.50 294 ARG A C 1
ATOM 2196 O O . ARG A 1 294 ? -13.670 -0.473 35.519 1.00 91.50 294 ARG A O 1
ATOM 2203 N N . ASP A 1 295 ? -15.889 -0.178 35.274 1.00 91.00 295 ASP A N 1
ATOM 2204 C CA . ASP A 1 295 ? -16.332 -1.388 35.954 1.00 91.00 295 ASP A CA 1
ATOM 2205 C C . ASP A 1 295 ? -16.629 -2.535 34.983 1.00 91.00 295 ASP A C 1
ATOM 2207 O O . ASP A 1 295 ? -17.125 -3.587 35.398 1.00 91.00 295 ASP A O 1
ATOM 2211 N N . VAL A 1 296 ? -16.214 -2.394 33.719 1.00 91.69 296 VAL A N 1
ATOM 2212 C CA . VAL A 1 296 ? -16.330 -3.443 32.711 1.00 91.69 296 VAL A CA 1
ATOM 2213 C C . VAL A 1 296 ? -15.751 -4.767 33.213 1.00 91.69 296 VAL A C 1
ATOM 2215 O O . VAL A 1 296 ? -14.723 -4.824 33.904 1.00 91.69 296 VAL A O 1
ATOM 2218 N N . ARG A 1 297 ? -16.444 -5.852 32.869 1.00 89.62 297 ARG A N 1
ATOM 2219 C CA . ARG A 1 297 ? -16.035 -7.232 33.138 1.00 89.62 297 ARG A CA 1
ATOM 2220 C C . ARG A 1 297 ? -15.980 -8.021 31.838 1.00 89.62 297 ARG A C 1
ATOM 2222 O O . ARG A 1 297 ? -16.824 -7.834 30.958 1.00 89.62 297 ARG A O 1
ATOM 2229 N N . ASP A 1 298 ? -14.991 -8.890 31.703 1.00 86.25 298 ASP A N 1
ATOM 2230 C CA . ASP A 1 298 ? -14.957 -9.889 30.636 1.00 86.25 298 ASP A CA 1
ATOM 2231 C C . ASP A 1 298 ? -16.006 -11.004 30.888 1.00 86.25 298 ASP A C 1
ATOM 2233 O O . ASP A 1 298 ? -16.670 -11.000 31.932 1.00 86.25 298 ASP A O 1
ATOM 2237 N N . PRO A 1 299 ? -16.206 -11.950 29.951 1.00 84.44 299 PRO A N 1
ATOM 2238 C CA . PRO A 1 299 ? -17.151 -13.055 30.141 1.00 84.44 299 PRO A CA 1
ATOM 2239 C C . PRO A 1 299 ? -16.855 -13.959 31.350 1.00 84.44 299 PRO A C 1
ATOM 2241 O O . PRO A 1 299 ? -17.761 -14.631 31.834 1.00 84.44 299 PRO A O 1
ATOM 2244 N N . ASP A 1 300 ? -15.615 -13.970 31.853 1.00 82.31 300 ASP A N 1
ATOM 2245 C CA . ASP A 1 300 ? -15.211 -14.707 33.056 1.00 82.31 300 ASP A CA 1
ATOM 2246 C C . ASP A 1 300 ? -15.423 -13.877 34.347 1.00 82.31 300 ASP A C 1
ATOM 2248 O O . ASP A 1 300 ? -15.066 -14.318 35.442 1.00 82.31 300 ASP A O 1
ATOM 2252 N N . GLY A 1 301 ? -15.991 -12.670 34.243 1.00 85.75 301 GLY A N 1
ATOM 2253 C CA . GLY A 1 301 ? -16.238 -11.773 35.371 1.00 85.75 301 GLY A CA 1
ATOM 2254 C C . GLY A 1 301 ? -15.011 -10.980 35.829 1.00 85.75 301 GLY A C 1
ATOM 2255 O O . GLY A 1 301 ? -15.047 -10.376 36.902 1.00 85.75 301 GLY A O 1
ATOM 2256 N N . GLN A 1 302 ? -13.927 -10.956 35.050 1.00 86.94 302 GLN A N 1
ATOM 2257 C CA . GLN A 1 302 ? -12.692 -10.254 35.395 1.00 86.94 302 GLN A CA 1
ATOM 2258 C C . GLN A 1 302 ? -12.720 -8.802 34.920 1.00 86.94 302 GLN A C 1
ATOM 2260 O O . GLN A 1 302 ? -13.015 -8.516 33.761 1.00 86.94 302 GLN A O 1
ATOM 2265 N N . GLY A 1 303 ? -12.390 -7.877 35.822 1.00 89.81 303 GLY A N 1
ATOM 2266 C CA . GLY A 1 303 ? -12.286 -6.446 35.526 1.00 89.81 303 GLY A CA 1
ATOM 2267 C C . GLY A 1 303 ? -10.863 -5.981 35.231 1.00 89.81 303 GLY A C 1
ATOM 2268 O O . GLY A 1 303 ? -9.912 -6.764 35.262 1.00 89.81 303 GLY A O 1
ATOM 2269 N N . ILE A 1 304 ? -10.703 -4.676 35.010 1.00 90.88 304 ILE A N 1
ATOM 2270 C CA . ILE A 1 304 ? -9.419 -4.067 34.627 1.00 90.88 304 ILE A CA 1
ATOM 2271 C C . ILE A 1 304 ? -8.279 -4.357 35.621 1.00 90.88 304 ILE A C 1
ATOM 2273 O O . ILE A 1 304 ? -7.158 -4.621 35.192 1.00 90.88 304 ILE A O 1
ATOM 2277 N N . SER A 1 305 ? -8.563 -4.431 36.928 1.00 90.19 305 SER A N 1
ATOM 2278 C CA . SER A 1 305 ? -7.574 -4.787 37.957 1.00 90.19 305 SER A CA 1
ATOM 2279 C C . SER A 1 305 ? -6.945 -6.162 37.730 1.00 90.19 305 SER A C 1
ATOM 2281 O O . SER A 1 305 ? -5.733 -6.324 37.838 1.00 90.19 305 SER A O 1
ATOM 2283 N N . ALA A 1 306 ? -7.748 -7.162 37.357 1.00 87.94 306 ALA A N 1
ATOM 2284 C CA . ALA A 1 306 ? -7.253 -8.515 37.112 1.00 87.94 306 ALA A CA 1
ATOM 2285 C C . ALA A 1 306 ? -6.376 -8.600 35.850 1.00 87.94 306 ALA A C 1
ATOM 2287 O O . ALA A 1 306 ? -5.490 -9.454 35.771 1.00 87.94 306 ALA A O 1
ATOM 2288 N N . TYR A 1 307 ? -6.617 -7.725 34.869 1.00 88.06 307 TYR A N 1
ATOM 2289 C CA . TYR A 1 307 ? -5.817 -7.622 33.648 1.00 88.06 307 TYR A CA 1
ATOM 2290 C C . TYR A 1 307 ? -4.488 -6.897 33.881 1.00 88.06 307 TYR A C 1
ATOM 2292 O O . TYR A 1 307 ? -3.462 -7.387 33.418 1.00 88.06 307 TYR A O 1
ATOM 2300 N N . VAL A 1 308 ? -4.472 -5.821 34.675 1.00 89.12 308 VAL A N 1
ATOM 2301 C CA . VAL A 1 308 ? -3.223 -5.162 35.106 1.00 89.12 308 VAL A CA 1
ATOM 2302 C C . VAL A 1 308 ? -2.334 -6.137 35.893 1.00 89.12 308 VAL A C 1
ATOM 2304 O O . VAL A 1 308 ? -1.148 -6.303 35.627 1.00 89.12 308 VAL A O 1
ATOM 2307 N N . GLU A 1 309 ? -2.913 -6.900 36.817 1.00 87.44 309 GLU A N 1
ATOM 2308 C CA . GLU A 1 309 ? -2.151 -7.860 37.628 1.00 87.44 309 GLU A CA 1
ATOM 2309 C C . GLU A 1 309 ? -1.724 -9.133 36.869 1.00 87.44 309 GLU A C 1
ATOM 2311 O O . GLU A 1 309 ? -1.053 -10.013 37.421 1.00 87.44 309 GLU A O 1
ATOM 2316 N N . ARG A 1 310 ? -2.106 -9.275 35.594 1.00 85.12 310 ARG A N 1
ATOM 2317 C CA . ARG A 1 310 ? -1.796 -10.461 34.784 1.00 85.12 310 ARG A CA 1
ATOM 2318 C C . ARG A 1 310 ? -0.313 -10.582 34.460 1.00 85.12 310 ARG A C 1
ATOM 2320 O O . ARG A 1 310 ? 0.194 -11.705 34.402 1.00 85.12 310 ARG A O 1
ATOM 2327 N N . TRP A 1 311 ? 0.368 -9.449 34.303 1.00 81.94 311 TRP A N 1
ATOM 2328 C CA . TRP A 1 311 ? 1.755 -9.364 33.850 1.00 81.94 311 TRP A CA 1
ATOM 2329 C C . TRP A 1 311 ? 2.663 -8.757 34.931 1.00 81.94 311 TRP A C 1
ATOM 2331 O O . TRP A 1 311 ? 3.138 -7.629 34.778 1.00 81.94 311 TRP A O 1
ATOM 2341 N N . PRO A 1 312 ? 2.966 -9.506 36.012 1.00 79.88 312 PRO A N 1
ATOM 2342 C CA . PRO A 1 312 ? 3.712 -8.989 37.162 1.00 79.88 312 PRO A CA 1
ATOM 2343 C C . PRO A 1 312 ? 5.153 -8.564 36.832 1.00 79.88 312 PRO A C 1
ATOM 2345 O O . PRO A 1 312 ? 5.757 -7.806 37.580 1.00 79.88 312 PRO A O 1
ATOM 2348 N N . GLN A 1 313 ? 5.695 -9.035 35.706 1.00 81.31 313 GLN A N 1
ATOM 2349 C CA . GLN A 1 313 ? 7.043 -8.707 35.230 1.00 81.31 313 GLN A CA 1
ATOM 2350 C C . GLN A 1 313 ? 7.097 -7.394 34.426 1.00 81.31 313 GLN A C 1
ATOM 2352 O O . GLN A 1 313 ? 8.166 -6.989 33.974 1.00 81.31 313 GLN A O 1
ATOM 2357 N N . SER A 1 314 ? 5.954 -6.751 34.170 1.00 81.81 314 SER A N 1
ATOM 2358 C CA . SER A 1 314 ? 5.904 -5.531 33.368 1.00 81.81 314 SER A CA 1
ATOM 2359 C C . SER A 1 314 ? 6.571 -4.361 34.086 1.00 81.81 314 SER A C 1
ATOM 2361 O O . SER A 1 314 ? 6.190 -4.001 35.199 1.00 81.81 314 SER A O 1
ATOM 2363 N N . VAL A 1 315 ? 7.475 -3.674 33.386 1.00 85.81 315 VAL A N 1
ATOM 2364 C CA . VAL A 1 315 ? 8.139 -2.451 33.873 1.00 85.81 315 VAL A CA 1
ATOM 2365 C C . VAL A 1 315 ? 7.127 -1.346 34.219 1.00 85.81 315 VAL A C 1
ATOM 2367 O O . VAL A 1 315 ? 7.374 -0.535 35.104 1.00 85.81 315 VAL A O 1
ATOM 2370 N N . ARG A 1 316 ? 5.958 -1.338 33.564 1.00 85.06 316 ARG A N 1
ATOM 2371 C CA . ARG A 1 316 ? 4.885 -0.348 33.774 1.00 85.06 316 ARG A CA 1
ATOM 2372 C C . ARG A 1 316 ? 3.857 -0.730 34.837 1.00 85.06 316 ARG A C 1
ATOM 2374 O O . ARG A 1 316 ? 2.878 -0.015 35.019 1.00 85.06 316 ARG A O 1
ATOM 2381 N N . LEU A 1 317 ? 4.037 -1.856 35.529 1.00 87.00 317 LEU A N 1
ATOM 2382 C CA . LEU A 1 317 ? 3.058 -2.330 36.511 1.00 87.00 317 LEU A CA 1
ATOM 2383 C C . LEU A 1 317 ? 2.867 -1.342 37.671 1.00 87.00 317 LEU A C 1
ATOM 2385 O O . LEU A 1 317 ? 1.746 -1.138 38.126 1.00 87.00 317 LEU A O 1
ATOM 2389 N N . SER A 1 318 ? 3.944 -0.710 38.142 1.00 89.00 318 SER A N 1
ATOM 2390 C CA . SER A 1 318 ? 3.881 0.297 39.210 1.00 89.00 318 SER A CA 1
ATOM 2391 C C . SER A 1 318 ? 3.017 1.495 38.810 1.00 89.00 318 SER A C 1
ATOM 2393 O O . SER A 1 318 ? 2.154 1.917 39.577 1.00 89.00 318 SER A O 1
ATOM 2395 N N . GLU A 1 319 ? 3.201 1.992 37.587 1.00 89.44 319 GLU A N 1
ATOM 2396 C CA . GLU A 1 319 ? 2.396 3.067 37.004 1.00 89.44 319 GLU A CA 1
ATOM 2397 C C . GLU A 1 319 ? 0.933 2.635 36.818 1.00 89.44 319 GLU A C 1
ATOM 2399 O O . GLU A 1 319 ? 0.016 3.374 37.171 1.00 89.44 319 GLU A O 1
ATOM 2404 N N . ALA A 1 320 ? 0.699 1.408 36.340 1.00 88.62 320 ALA A N 1
ATOM 2405 C CA . ALA A 1 320 ? -0.642 0.852 36.180 1.00 88.62 320 ALA A CA 1
ATOM 2406 C C . ALA A 1 320 ? -1.393 0.734 37.513 1.00 88.62 320 ALA A C 1
ATOM 2408 O O . ALA A 1 320 ? -2.559 1.112 37.600 1.00 88.62 320 ALA A O 1
ATOM 2409 N N . ARG A 1 321 ? -0.722 0.274 38.574 1.00 92.00 321 ARG A N 1
ATOM 2410 C CA . ARG A 1 321 ? -1.288 0.211 39.929 1.00 92.00 321 ARG A CA 1
ATOM 2411 C C . ARG A 1 321 ? -1.575 1.592 40.503 1.00 92.00 321 ARG A C 1
ATOM 2413 O O . ARG A 1 321 ? -2.621 1.773 41.120 1.00 92.00 321 ARG A O 1
ATOM 2420 N N . ALA A 1 322 ? -0.681 2.558 40.288 1.00 92.06 322 ALA A N 1
ATOM 2421 C CA . ALA A 1 322 ? -0.922 3.941 40.690 1.00 92.06 322 ALA A CA 1
ATOM 2422 C C . ALA A 1 322 ? -2.180 4.492 40.003 1.00 92.06 322 ALA A C 1
ATOM 2424 O O . ALA A 1 322 ? -3.042 5.066 40.662 1.00 92.06 322 ALA A O 1
ATOM 2425 N N . PHE A 1 323 ? -2.342 4.216 38.708 1.00 92.44 323 PHE A N 1
ATOM 2426 C CA . PHE A 1 323 ? -3.538 4.602 37.970 1.00 92.44 323 PHE A CA 1
ATOM 2427 C C . PHE A 1 323 ? -4.818 3.907 38.473 1.00 92.44 323 PHE A C 1
ATOM 2429 O O . PHE A 1 323 ? -5.847 4.561 38.621 1.00 92.44 323 PHE A O 1
ATOM 2436 N N . LEU A 1 324 ? -4.776 2.610 38.801 1.00 90.81 324 LEU A N 1
ATOM 2437 C CA . LEU A 1 324 ? -5.918 1.925 39.427 1.00 90.81 324 LEU A CA 1
ATOM 2438 C C . LEU A 1 324 ? -6.290 2.546 40.782 1.00 90.81 324 LEU A C 1
ATOM 2440 O O . LEU A 1 324 ? -7.473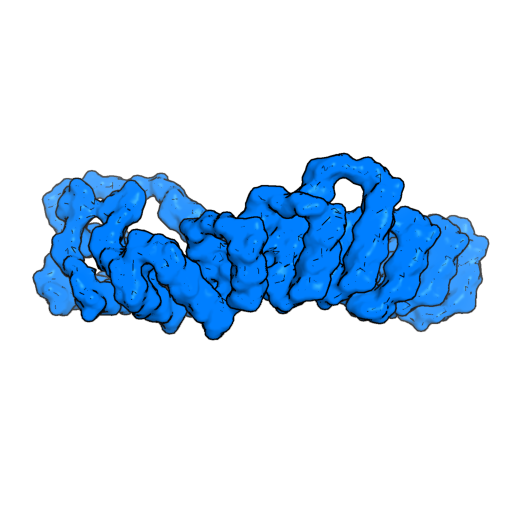 2.736 41.061 1.00 90.81 324 LEU A O 1
ATOM 2444 N N . ALA A 1 325 ? -5.293 2.911 41.593 1.00 91.00 325 ALA A N 1
ATOM 2445 C CA . ALA A 1 325 ? -5.512 3.576 42.874 1.00 91.00 325 ALA A CA 1
ATOM 2446 C C . ALA A 1 325 ? -6.159 4.962 42.703 1.00 91.00 325 ALA A C 1
ATOM 2448 O O . ALA A 1 325 ? -7.074 5.296 43.454 1.00 91.00 325 ALA A O 1
ATOM 2449 N N . GLU A 1 326 ? -5.757 5.739 41.689 1.00 91.62 326 GLU A N 1
ATOM 2450 C CA . GLU A 1 326 ? -6.417 7.008 41.332 1.00 91.62 326 GLU A CA 1
ATOM 2451 C C . GLU A 1 326 ? -7.902 6.818 40.985 1.00 91.62 326 GLU A C 1
ATOM 2453 O O . GLU A 1 326 ? -8.727 7.681 41.284 1.00 91.62 326 GLU A O 1
ATOM 2458 N N . LEU A 1 327 ? -8.258 5.687 40.371 1.00 88.69 327 LEU A N 1
ATOM 2459 C CA . LEU A 1 327 ? -9.643 5.341 40.040 1.00 88.69 327 LEU A CA 1
ATOM 2460 C C . LEU A 1 327 ? -10.433 4.762 41.226 1.00 88.69 327 LEU A C 1
ATOM 2462 O O . LEU A 1 327 ? -11.635 4.536 41.083 1.00 88.69 327 LEU A O 1
ATOM 2466 N N . GLY A 1 328 ? -9.786 4.522 42.373 1.00 88.50 328 GLY A N 1
ATOM 2467 C CA . GLY A 1 328 ? -10.385 3.857 43.534 1.00 88.50 328 GLY A CA 1
ATOM 2468 C C . GLY A 1 328 ? -10.619 2.356 43.334 1.00 88.50 328 GLY A C 1
ATOM 2469 O O . GLY A 1 328 ? -11.453 1.768 44.020 1.00 88.50 328 GLY A O 1
ATOM 2470 N N . LEU A 1 329 ? -9.916 1.738 42.383 1.00 86.44 329 LEU A N 1
ATOM 2471 C CA . LEU A 1 329 ? -10.051 0.323 42.051 1.00 86.44 329 LEU A CA 1
ATOM 2472 C C . LEU A 1 329 ? -9.026 -0.528 42.812 1.00 86.44 329 LEU A C 1
ATOM 2474 O O . LEU A 1 329 ? -7.928 -0.055 43.115 1.00 86.44 329 LEU A O 1
ATOM 2478 N N . PRO A 1 330 ? -9.350 -1.799 43.114 1.00 81.31 330 PRO A N 1
ATOM 2479 C CA . PRO A 1 330 ? -8.430 -2.681 43.818 1.00 81.31 330 PRO A CA 1
ATOM 2480 C C . PRO A 1 330 ? -7.156 -2.901 42.996 1.00 81.31 330 PRO A C 1
ATOM 2482 O O . PRO A 1 330 ? -7.211 -3.117 41.785 1.00 81.31 330 PRO A O 1
ATOM 2485 N N . THR A 1 331 ? -6.009 -2.864 43.670 1.00 71.88 331 THR A N 1
ATOM 2486 C CA . THR A 1 331 ? -4.669 -3.032 43.081 1.00 71.88 331 THR A CA 1
ATOM 2487 C C . THR A 1 331 ? -4.093 -4.432 43.300 1.00 71.88 331 THR A C 1
ATOM 2489 O O . THR A 1 331 ? -2.958 -4.700 42.920 1.00 71.88 331 THR A O 1
ATOM 2492 N N . GLU A 1 332 ? -4.858 -5.332 43.921 1.00 62.44 332 GLU A N 1
ATOM 2493 C CA . GLU A 1 332 ? -4.421 -6.685 44.254 1.00 62.44 332 GLU A CA 1
ATOM 2494 C C . GLU A 1 332 ? -5.255 -7.739 43.526 1.00 62.44 332 GLU A C 1
ATOM 2496 O O . GLU A 1 332 ? -6.454 -7.581 43.279 1.00 62.44 332 GLU A O 1
ATOM 2501 N N . ARG A 1 333 ? -4.593 -8.843 43.174 1.00 59.50 333 ARG A N 1
ATOM 2502 C CA . ARG A 1 333 ? -5.202 -9.970 42.468 1.00 59.50 333 ARG A CA 1
ATOM 2503 C C . ARG A 1 333 ? -6.275 -10.614 43.363 1.00 59.50 333 ARG A C 1
ATOM 2505 O O . ARG A 1 333 ? -5.946 -11.007 44.483 1.00 59.50 333 ARG A O 1
ATOM 2512 N N . PRO A 1 334 ? -7.526 -10.795 42.900 1.00 51.66 334 PRO A N 1
ATOM 2513 C CA . PRO A 1 334 ? -8.533 -11.496 43.688 1.00 51.66 334 PRO A CA 1
ATOM 2514 C C . PRO A 1 334 ? -8.086 -12.942 43.939 1.00 51.66 334 PRO A C 1
ATOM 2516 O O . PRO A 1 334 ? -7.707 -13.668 43.008 1.00 51.66 334 PRO A O 1
ATOM 2519 N N . ALA A 1 335 ? -8.112 -13.347 45.211 1.00 41.06 335 ALA A N 1
ATOM 2520 C CA . ALA A 1 335 ? -7.730 -14.682 45.650 1.00 41.06 335 ALA A CA 1
ATOM 2521 C C . ALA A 1 335 ? -8.570 -15.744 44.914 1.00 41.06 335 ALA A C 1
ATOM 2523 O O . ALA A 1 335 ? -9.790 -15.774 45.045 1.00 41.06 335 ALA A O 1
ATOM 2524 N N . GLY A 1 336 ? -7.915 -16.604 44.124 1.00 47.88 336 GLY A N 1
ATOM 2525 C CA . GLY A 1 336 ? -8.547 -17.762 43.471 1.00 47.88 336 GLY A CA 1
ATOM 2526 C C . GLY A 1 336 ? -8.583 -17.761 41.938 1.00 47.88 336 GLY A C 1
ATOM 2527 O O . GLY A 1 336 ? -8.919 -18.786 41.353 1.00 47.88 336 GLY A O 1
ATOM 2528 N N . SER A 1 337 ? -8.184 -16.684 41.253 1.00 47.91 337 SER A N 1
ATOM 2529 C CA . SER A 1 337 ? -8.162 -16.648 39.777 1.00 47.91 337 SER A CA 1
ATOM 2530 C C . SER A 1 337 ? -6.876 -17.238 39.174 1.00 47.91 337 SER A C 1
ATOM 2532 O O . SER A 1 337 ? -6.082 -16.558 38.527 1.00 47.91 337 SER A O 1
ATOM 2534 N N . GLN A 1 338 ? -6.643 -18.537 39.379 1.00 44.91 338 GLN A N 1
ATOM 2535 C CA . GLN A 1 338 ? -5.611 -19.258 38.629 1.00 44.91 338 GLN A CA 1
ATOM 2536 C C . GLN A 1 338 ? -6.137 -19.614 37.233 1.00 44.91 338 GLN A C 1
ATOM 2538 O O . GLN A 1 338 ? -6.632 -20.713 37.004 1.00 44.91 338 GLN A O 1
ATOM 2543 N N . ARG A 1 339 ? -5.989 -18.703 36.267 1.00 47.44 339 ARG A N 1
ATOM 2544 C CA . ARG A 1 339 ? -5.708 -19.146 34.897 1.00 47.44 339 ARG A CA 1
ATOM 2545 C C . ARG A 1 339 ? -4.207 -19.048 34.692 1.00 47.44 339 ARG A C 1
ATOM 2547 O O . ARG A 1 339 ? -3.622 -17.970 34.802 1.00 47.44 339 ARG A O 1
ATOM 2554 N N . SER A 1 340 ? -3.594 -20.191 34.399 1.00 38.94 340 SER A N 1
ATOM 2555 C CA . SER A 1 340 ? -2.321 -20.242 33.687 1.00 38.94 340 SER A CA 1
ATOM 2556 C C . SER A 1 340 ? -2.418 -19.291 32.494 1.00 38.94 340 SER A C 1
ATOM 2558 O O . SER A 1 340 ? -3.476 -19.271 31.859 1.00 38.94 340 SER A O 1
ATOM 2560 N N . PRO A 1 341 ? -1.377 -18.503 32.172 1.00 40.56 341 PRO A N 1
ATOM 2561 C CA . PRO A 1 341 ? -1.381 -17.758 30.924 1.00 40.56 341 PRO A CA 1
ATOM 2562 C C . PRO A 1 341 ? -1.601 -18.801 29.832 1.00 40.56 341 PRO A C 1
ATOM 2564 O O . PRO A 1 341 ? -0.735 -19.664 29.649 1.00 40.56 341 PRO A O 1
ATOM 2567 N N . SER A 1 342 ? -2.762 -18.812 29.163 1.00 36.03 342 SER A N 1
ATOM 2568 C CA . SER A 1 342 ? -2.832 -19.575 27.929 1.00 36.03 342 SER A CA 1
ATOM 2569 C C . SER A 1 342 ? -1.769 -18.921 27.064 1.00 36.03 342 SER A C 1
ATOM 2571 O O . SER A 1 342 ? -1.811 -17.725 26.764 1.00 36.03 342 SER A O 1
ATOM 2573 N N . ARG A 1 343 ? -0.707 -19.681 26.788 1.00 41.31 343 ARG A N 1
ATOM 2574 C CA . ARG A 1 343 ? 0.229 -19.370 25.720 1.00 41.31 343 ARG A CA 1
ATOM 2575 C C . ARG A 1 343 ? -0.572 -19.535 24.438 1.00 41.31 343 ARG A C 1
ATOM 2577 O O . ARG A 1 343 ? -0.368 -20.503 23.723 1.00 41.31 343 ARG A O 1
ATOM 2584 N N . ASP A 1 344 ? -1.529 -18.648 24.198 1.00 37.62 344 ASP A N 1
ATOM 2585 C CA . ASP A 1 344 ? -2.197 -18.586 22.921 1.00 37.62 344 ASP A CA 1
ATOM 2586 C C . ASP A 1 344 ? -1.361 -17.655 22.060 1.00 37.62 344 ASP A C 1
ATOM 2588 O O . ASP A 1 344 ? -1.346 -16.435 22.276 1.00 37.62 344 ASP A O 1
ATOM 2592 N N . PRO A 1 345 ? -0.621 -18.219 21.094 1.00 36.62 345 PRO A N 1
ATOM 2593 C CA . PRO A 1 345 ? 0.271 -17.467 20.241 1.00 36.62 345 PRO A CA 1
ATOM 2594 C C . PRO A 1 345 ? -0.488 -16.453 19.390 1.00 36.62 345 PRO A C 1
ATOM 2596 O O . PRO A 1 345 ? 0.170 -15.683 18.734 1.00 36.62 345 PRO A O 1
ATOM 2599 N N . ILE A 1 346 ? -1.824 -16.377 19.416 1.00 40.12 346 ILE A N 1
ATOM 2600 C CA . ILE A 1 346 ? -2.633 -15.465 18.596 1.00 40.12 346 ILE A CA 1
ATOM 2601 C C . ILE A 1 346 ? -2.447 -13.999 19.010 1.00 40.12 346 ILE A C 1
ATOM 2603 O O . ILE A 1 346 ? -2.369 -13.136 18.150 1.00 40.12 346 ILE A O 1
ATOM 2607 N N . GLY A 1 347 ? -2.285 -13.677 20.298 1.00 35.59 347 GLY A N 1
ATOM 2608 C CA . GLY A 1 347 ? -1.985 -12.294 20.711 1.00 35.59 347 GLY A CA 1
ATOM 2609 C C . GLY A 1 347 ? -0.585 -11.858 20.271 1.00 35.59 347 GLY A C 1
ATOM 2610 O O . GLY A 1 347 ? -0.396 -10.750 19.768 1.00 35.59 347 GLY A O 1
ATOM 2611 N N . LEU A 1 348 ? 0.376 -12.782 20.383 1.00 36.44 348 LEU A N 1
ATOM 2612 C CA . LEU A 1 348 ? 1.722 -12.606 19.855 1.00 36.44 348 LEU A CA 1
ATOM 2613 C C . LEU A 1 348 ? 1.772 -12.743 18.335 1.00 36.44 348 LEU A C 1
ATOM 2615 O O . LEU A 1 348 ? 2.706 -12.212 17.792 1.00 36.44 348 LEU A O 1
ATOM 2619 N N . ALA A 1 349 ? 0.820 -13.393 17.662 1.00 33.91 349 ALA A N 1
ATOM 2620 C CA . ALA A 1 349 ? 0.736 -13.620 16.215 1.00 33.91 349 ALA A CA 1
ATOM 2621 C C . ALA A 1 349 ? -0.240 -12.669 15.528 1.00 33.91 349 ALA A C 1
ATOM 2623 O O . ALA A 1 349 ? -0.314 -12.678 14.316 1.00 33.91 349 ALA A O 1
ATOM 2624 N N . VAL A 1 350 ? -0.928 -11.800 16.262 1.00 41.25 350 VAL A N 1
ATOM 2625 C CA . VAL A 1 350 ? -1.500 -10.5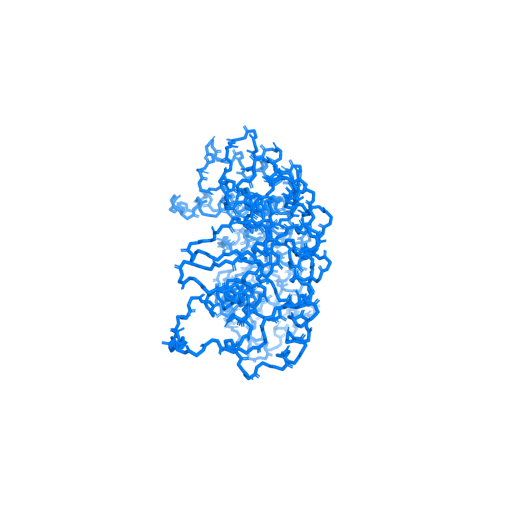58 15.740 1.00 41.25 350 VAL A CA 1
ATOM 2626 C C . VAL A 1 350 ? -0.474 -9.448 15.906 1.00 41.25 350 VAL A C 1
ATOM 2628 O O . VAL A 1 350 ? -0.334 -8.646 15.009 1.00 41.25 350 VAL A O 1
ATOM 2631 N N . VAL A 1 351 ? 0.332 -9.424 16.974 1.00 39.97 351 VAL A N 1
ATOM 2632 C CA . VAL A 1 351 ? 1.456 -8.472 17.092 1.00 39.97 351 VAL A CA 1
ATOM 2633 C C . VAL A 1 351 ? 2.623 -8.874 16.186 1.00 39.97 351 VAL A C 1
ATOM 2635 O O . VAL A 1 351 ? 3.112 -8.046 15.429 1.00 39.97 351 VAL A O 1
ATOM 2638 N N . LEU A 1 352 ? 3.016 -10.149 16.189 1.00 36.75 352 LEU A N 1
ATOM 2639 C CA . LEU A 1 352 ? 3.895 -10.734 15.185 1.00 36.75 352 LEU A CA 1
ATOM 2640 C C . LEU A 1 352 ? 3.157 -10.787 13.868 1.00 36.75 352 LEU A C 1
ATOM 2642 O O . LEU A 1 352 ? 3.744 -10.334 12.941 1.00 36.75 352 LEU A O 1
ATOM 2646 N N . GLY A 1 353 ? 1.895 -11.174 13.713 1.00 37.75 353 GLY A N 1
ATOM 2647 C CA . GLY A 1 353 ? 1.218 -11.111 12.402 1.00 37.75 353 GLY A CA 1
ATOM 2648 C C . GLY A 1 353 ? 1.041 -9.703 11.848 1.00 37.75 353 GLY A C 1
ATOM 2649 O O . GLY A 1 353 ? 0.972 -9.562 10.645 1.00 37.75 353 GLY A O 1
ATOM 2650 N N . LEU A 1 354 ? 1.049 -8.650 12.666 1.00 41.78 354 LEU A N 1
ATOM 2651 C CA . LEU A 1 354 ? 1.133 -7.256 12.218 1.00 41.78 354 LEU A CA 1
ATOM 2652 C C . LEU A 1 354 ? 2.588 -6.851 11.950 1.00 41.78 354 LEU A C 1
ATOM 2654 O O . LEU A 1 354 ? 2.829 -6.127 10.996 1.00 41.78 354 LEU A O 1
ATOM 2658 N N . ALA A 1 355 ? 3.565 -7.362 12.706 1.00 36.41 355 ALA A N 1
ATOM 2659 C CA . ALA A 1 355 ? 5.002 -7.169 12.472 1.00 36.41 355 ALA A CA 1
ATOM 2660 C C . ALA A 1 355 ? 5.619 -8.145 11.445 1.00 36.41 355 ALA A C 1
ATOM 2662 O O . ALA A 1 355 ? 6.741 -7.943 11.022 1.00 36.41 355 ALA A O 1
ATOM 2663 N N . ILE A 1 356 ? 4.884 -9.173 11.030 1.00 39.31 356 ILE A N 1
ATOM 2664 C CA . ILE A 1 356 ? 5.168 -10.265 10.093 1.00 39.31 356 ILE A CA 1
ATOM 2665 C C . ILE A 1 356 ? 4.266 -10.040 8.884 1.00 39.31 356 ILE A C 1
ATOM 2667 O O . ILE A 1 356 ? 4.695 -10.357 7.810 1.00 39.31 356 ILE A O 1
ATOM 2671 N N . ALA A 1 357 ? 3.088 -9.416 8.939 1.00 38.69 357 ALA A N 1
ATOM 2672 C CA . ALA A 1 357 ? 2.449 -8.913 7.715 1.00 38.69 357 ALA A CA 1
ATOM 2673 C C . ALA A 1 357 ? 3.119 -7.612 7.268 1.00 38.69 357 ALA A C 1
ATOM 2675 O O . ALA A 1 357 ? 3.461 -7.491 6.102 1.00 38.69 357 ALA A O 1
ATOM 2676 N N . ALA A 1 358 ? 3.409 -6.673 8.180 1.00 40.38 358 ALA A N 1
ATOM 2677 C CA . ALA A 1 358 ? 4.219 -5.503 7.834 1.00 40.38 358 ALA A CA 1
ATOM 2678 C C . ALA A 1 358 ? 5.690 -5.875 7.629 1.00 40.38 358 ALA A C 1
ATOM 2680 O O . ALA A 1 358 ? 6.342 -5.258 6.803 1.00 40.38 358 ALA A O 1
ATOM 2681 N N . GLY A 1 359 ? 6.202 -6.885 8.340 1.00 35.31 359 GLY A N 1
ATOM 2682 C CA . GLY A 1 359 ? 7.576 -7.359 8.194 1.00 35.31 359 GLY A CA 1
ATOM 2683 C C . GLY A 1 359 ? 7.773 -8.370 7.081 1.00 35.31 359 GLY A C 1
ATOM 2684 O O . GLY A 1 359 ? 8.802 -8.283 6.468 1.00 35.31 359 GLY A O 1
ATOM 2685 N N . ILE A 1 360 ? 6.843 -9.267 6.743 1.00 40.72 360 ILE A N 1
ATOM 2686 C CA . ILE A 1 360 ? 6.914 -10.101 5.524 1.00 40.72 360 ILE A CA 1
ATOM 2687 C C . ILE A 1 360 ? 6.565 -9.246 4.325 1.00 40.72 360 ILE A C 1
ATOM 2689 O O . ILE A 1 360 ? 7.227 -9.414 3.329 1.00 40.72 360 ILE A O 1
ATOM 2693 N N . LEU A 1 361 ? 5.640 -8.283 4.374 1.00 40.94 361 LEU A N 1
ATOM 2694 C CA . LEU A 1 361 ? 5.481 -7.378 3.233 1.00 40.94 361 LEU A CA 1
ATOM 2695 C C . LEU A 1 361 ? 6.696 -6.453 3.102 1.00 40.94 361 LEU A C 1
ATOM 2697 O O . LEU A 1 361 ? 7.161 -6.263 1.995 1.00 40.94 361 LEU A O 1
ATOM 2701 N N . ALA A 1 362 ? 7.278 -5.937 4.191 1.00 39.09 362 ALA A N 1
ATOM 2702 C CA . ALA A 1 362 ? 8.517 -5.160 4.111 1.00 39.09 362 ALA A CA 1
ATOM 2703 C C . ALA A 1 362 ? 9.744 -6.020 3.796 1.00 39.09 362 ALA A C 1
ATOM 2705 O O . ALA A 1 362 ? 10.622 -5.522 3.127 1.00 39.09 362 ALA A O 1
ATOM 2706 N N . VAL A 1 363 ? 9.824 -7.278 4.231 1.00 36.25 363 VAL A N 1
ATOM 2707 C CA . VAL A 1 363 ? 10.921 -8.210 3.919 1.00 36.25 363 VAL A CA 1
ATOM 2708 C C . VAL A 1 363 ? 10.721 -8.814 2.538 1.00 36.25 363 VAL A C 1
ATOM 2710 O O . VAL A 1 363 ? 11.706 -9.016 1.876 1.00 36.25 363 VAL A O 1
ATOM 2713 N N . VAL A 1 364 ? 9.510 -9.015 2.029 1.00 41.03 364 VAL A N 1
ATOM 2714 C CA . VAL A 1 364 ? 9.254 -9.370 0.621 1.00 41.03 364 VAL A CA 1
ATOM 2715 C C . VAL A 1 364 ? 9.502 -8.158 -0.268 1.00 41.03 364 VAL A C 1
ATOM 2717 O O . VAL A 1 364 ? 10.156 -8.306 -1.280 1.00 41.03 364 VAL A O 1
ATOM 2720 N N . LEU A 1 365 ? 9.111 -6.942 0.130 1.00 42.53 365 LEU A N 1
ATOM 2721 C CA . LEU A 1 365 ? 9.455 -5.714 -0.601 1.00 42.53 365 LEU A CA 1
ATOM 2722 C C . LEU A 1 365 ? 10.954 -5.386 -0.523 1.00 42.53 365 LEU A C 1
ATOM 2724 O O . LEU A 1 365 ? 11.495 -4.863 -1.484 1.00 42.53 365 LEU A O 1
ATOM 2728 N N . LEU A 1 366 ? 11.636 -5.691 0.587 1.00 36.41 366 LEU A N 1
ATOM 2729 C CA . LEU A 1 366 ? 13.082 -5.492 0.755 1.00 36.41 366 LEU A CA 1
ATOM 2730 C C . LEU A 1 366 ? 13.885 -6.635 0.122 1.00 36.41 366 LEU A C 1
ATOM 2732 O O . LEU A 1 366 ? 14.950 -6.370 -0.403 1.00 36.41 366 LEU A O 1
ATOM 2736 N N . LEU A 1 367 ? 13.399 -7.880 0.137 1.00 36.38 367 LEU A N 1
ATOM 2737 C 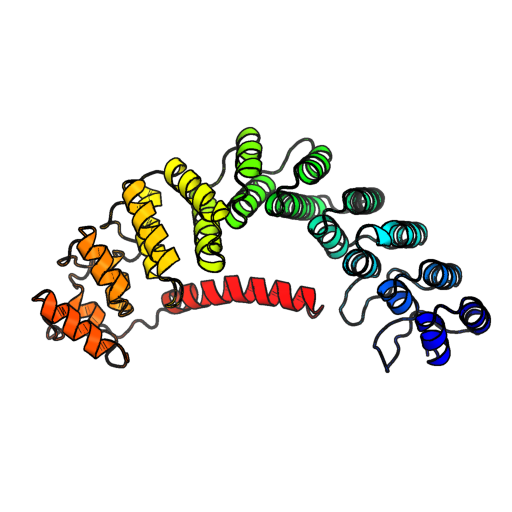CA . LEU A 1 367 ? 14.013 -9.011 -0.568 1.00 36.38 367 LEU A CA 1
ATOM 2738 C C . LEU A 1 367 ? 13.757 -8.918 -2.075 1.00 36.38 367 LEU A C 1
ATOM 2740 O O . LEU A 1 367 ? 14.671 -9.251 -2.806 1.00 36.38 367 LEU A O 1
ATOM 2744 N N . HIS A 1 368 ? 12.623 -8.385 -2.545 1.00 39.84 368 HIS A N 1
ATOM 2745 C CA . HIS A 1 368 ? 12.434 -8.014 -3.956 1.00 39.84 368 HIS A CA 1
ATOM 2746 C C . HIS A 1 368 ? 13.308 -6.812 -4.338 1.00 39.84 368 HIS A C 1
ATOM 2748 O O . HIS A 1 368 ? 14.006 -6.872 -5.340 1.00 39.84 368 HIS A O 1
ATOM 2754 N N . ALA A 1 369 ? 13.370 -5.754 -3.516 1.00 37.91 369 ALA A N 1
ATOM 2755 C CA . ALA A 1 369 ? 14.262 -4.610 -3.762 1.00 37.91 369 ALA A CA 1
ATOM 2756 C C . ALA A 1 369 ? 15.764 -4.945 -3.622 1.00 37.91 369 ALA A C 1
ATOM 2758 O O . ALA A 1 369 ? 16.612 -4.127 -3.969 1.00 37.91 369 ALA A O 1
ATOM 2759 N N . LEU A 1 370 ? 16.103 -6.123 -3.085 1.00 38.50 370 LEU A N 1
ATOM 2760 C CA . LEU A 1 370 ? 17.464 -6.665 -2.996 1.00 38.50 370 LEU A CA 1
ATOM 2761 C C . LEU A 1 370 ? 17.658 -7.930 -3.864 1.00 38.50 370 LEU A C 1
ATOM 2763 O O . LEU A 1 370 ? 18.732 -8.519 -3.803 1.00 38.50 370 LEU A O 1
ATOM 2767 N N . GLY A 1 371 ? 16.639 -8.354 -4.627 1.00 33.72 371 GLY A N 1
ATOM 2768 C CA . GLY A 1 371 ? 16.601 -9.553 -5.483 1.00 33.72 371 GLY A CA 1
ATOM 2769 C C . GLY A 1 371 ? 17.046 -10.878 -4.839 1.00 33.72 371 GLY A C 1
ATOM 2770 O O . GLY A 1 371 ? 17.822 -11.634 -5.412 1.00 33.72 371 GLY A O 1
ATOM 2771 N N . LEU A 1 372 ? 16.585 -11.155 -3.616 1.00 32.84 372 LEU A N 1
ATOM 2772 C CA . LEU A 1 372 ? 16.881 -12.373 -2.838 1.00 32.84 372 LEU A CA 1
ATOM 2773 C C . LEU A 1 372 ? 15.693 -13.359 -2.742 1.00 32.84 372 LEU A C 1
ATOM 2775 O O . LEU A 1 372 ? 15.825 -14.422 -2.129 1.00 32.84 372 LEU A O 1
ATOM 2779 N N . LEU A 1 373 ? 14.543 -12.986 -3.307 1.00 40.16 373 LEU A N 1
ATOM 2780 C CA . LEU A 1 373 ? 13.317 -13.762 -3.542 1.00 40.16 373 LEU A CA 1
ATOM 2781 C C . LEU A 1 373 ? 12.607 -13.133 -4.733 1.00 40.16 373 LEU A C 1
ATOM 2783 O O . LEU A 1 373 ? 11.996 -13.908 -5.495 1.00 40.16 373 LEU A O 1
#

Foldseek 3Di:
DPDPQLLVCLLVLPLVSVVVVLVDPDDQLDADPVPQDGSLLSNLLNLNLSSNLSSLVSPHQQQRQGPLSDGSLLSLCQRQPVSSVSVLVSSVVSPGQDDLNSLLSCLLSVPLPSNVSNVVSVVVVPDDPVVLLVSLLSSCLSCLLVLNPPSNVSSVVVDPANDPSSLQSSLLSCLLNLNVVSNVVSVVNHDYPLLNSLVSLLLSCQVPVDPSSLVVNLVSLLVVAQQSLQVLLQSLLLDDDPRPVSSVSSVVSSVVRNHDQCDADPQQDGSLLSNLLVVVLVSNVVSVVVPHDQCDAGPVRDGSLQSLVPCVVDPNSVVSLVSCVVVVHDNDHPPPPDDDPPPPCVSVCVVVVSCCVVVVVVVVVVSVVVSVD

Sequence (373 aa):
MVDAPLLEAVRVGSLEDVRRRLAATTDLDTRSHAYEYTALELALALGRVDVARLLLDAGADPNAASANDTDALTVAIEEFGEASHPLIELLLDHGARPSDAALWAAAQAGDLWAVDCLLAALSAESASSHDLEALEGALLAAAVRRGDAALFERVRARSDEMSASSLQWAFEAAADSGQSGMWGRLRQLGEPDLPRALQSAVLAFLRNGTPAQYDLLRRITREAGPAAASQLFAFAVTCGLDVSDRSEALLSLARECRGDLEARDARGMTALLMAADRHHIQHMRRLIALGADRDVRDPDGQGISAYVERWPQSVRLSEARAFLAELGLPTERPAGSQRSPSRDPIGLAVVLGLAIAAGILAVVLLLHALGLL

pLDDT: mean 80.07, std 16.95, range [32.84, 97.44]

Radius of gyration: 27.76 Å; Cα contacts (8 Å, |Δi|>4): 517; chains: 1; bounding box: 60×34×78 Å

Nearest PDB structures (foldseek):
  6le6-assembly1_A  TM=4.893E-01  e=8.395E-05  Homo sapiens
  6moe-assembly2_B  TM=6.346E-01  e=4.284E-03  synthetic construct
  6mof-assembly1_A  TM=4.207E-01  e=5.419E-04  synthetic construct
  5cbn-assembly1_A  TM=6.432E-01  e=1.045E-02  synthetic construct
  6z4s-assembly1_AAA  TM=4.189E-01  e=1.568E-02  Rattus norvegicus

Solvent-accessible surface area (backbone atoms only — not comparable to full-atom values): 20160 Å² total; per-residue (Å²): 110,44,51,71,70,49,46,52,21,45,74,73,62,39,59,69,56,37,56,65,51,65,76,44,98,57,50,50,71,37,55,30,93,90,73,56,39,28,55,50,54,52,13,40,71,66,70,34,54,75,52,33,49,55,40,45,78,72,65,39,62,52,71,57,78,37,85,38,71,55,47,53,60,32,46,25,41,72,76,43,51,83,76,16,52,70,46,49,54,54,38,47,76,69,63,32,74,72,45,73,64,29,47,49,49,20,37,68,74,64,38,60,64,56,38,53,53,41,53,53,54,46,67,73,70,70,65,61,78,71,62,53,54,59,48,51,23,51,45,40,18,38,15,25,45,72,54,37,64,65,53,32,53,57,61,47,73,76,43,100,68,80,50,72,67,33,53,43,44,26,43,32,24,11,28,40,52,13,24,53,72,43,44,59,52,50,56,75,76,48,84,69,60,50,74,60,27,44,52,35,9,51,57,33,24,62,72,71,59,45,70,47,15,49,55,36,38,53,49,48,36,56,76,56,28,33,77,52,15,20,52,32,40,42,53,38,50,73,52,71,91,90,37,63,70,52,27,50,49,33,46,51,48,13,52,74,44,57,23,46,66,76,47,56,51,100,84,45,44,27,31,55,47,52,12,25,56,68,51,38,56,68,57,36,54,47,43,46,74,75,65,36,69,81,81,46,55,37,90,88,66,49,37,42,50,53,32,46,62,66,47,82,85,45,89,50,41,66,59,45,41,52,52,31,50,75,72,72,42,66,76,65,70,68,90,81,75,82,69,75,80,76,86,57,59,59,68,56,44,50,54,39,41,48,53,42,49,53,37,45,50,47,45,50,52,47,26,50,77,63,31,77,108